Protein AF-A0A927X1R7-F1 (afdb_monomer_lite)

Sequence (681 aa):
MKKIYIFIAVFLLLFSYSCRNKINNNNNNKNDNNQESDLKITLNYSDELKDFITYDQNYEIKKDEEFVFPQIESKIYIVDNTVLEEDTVIYTRSIYDFTFYGWKTTDNILIENNSVKVEESTTFTPIYNLSSSSYVINFYTNGFLLNKSESQDLENFELPVIENQNYTFEGWYYNDSYLGKKVESIKYSQINDEIILYAKLVPTVEYVNFLVENVPIDVTIFDIDNIEHAYNSYQKLSYQNKQLIESYNKLKTAYQNIEKLKTAYAFYCKLEEVYNKDISPILKYDLENLMISLESLDQTIIDYIPNLDYVRLNTIIDEVNALYEQYYKEAQEFDKKIAKLPIFVEQFYEEEIINLYNEYQNLDKNIKDLLNSKEKIQLLYDNLQNLKNKSHIFYLNTYNTNNIYTSKQQLFEAFFTDFYYYIAAYHGLNHLKDNNLYNVDDFVKLAGDFTGAGANNLYGIGNIAGRYMLEKDVNGILENQTENGFFGFCYQNNLYKDLLPFFINFFAFWRIDEKYASSSNYGADIFAESWAPTVDIAKFFYYDENTSYVKTDRMIDCLTNVASVVYNFSELSLNTTTIKLRGYIFEGWYDNENYEGEKITLLSNTTPKKLYAKWTIDQNQVDLDNSNLVDIYIYNLTTAKAIVNNETVGYVKKMYDNLSEKGKKLVNNYDTLQQLLTKYN

Foldseek 3Di:
DDDDPDDPDPPPDPDDDPDDDDDDDDDDDDDDDDDDDDDDDDDDDDDDPPPQDPDQDWDWDAAQDKDFADDDDFWHFDADADDDDDDDRDRDRPGFTKGWDAKAKPVGDGDRDRIDHHRHTIIIGTDTDTDQDWAWEFEDEPRDGPDIDTGSDQQPDDDDADDDPFWHWPAKDQDPVNPDDGPPTGDPRDDDRHRYIYIDIQTALVNLLVLLVPCDPQHALVCLVSLVVSVVSLVSDDPVSNVVNPSVVVSVVSVVCNVLSVLLVVLLVLVVVLVPDDQALVCLVSLVVSVVSVVPDDPVSVSRNPPPPPVVSVVSNVSNVVRNVVLLVVLLVLLLLLLLDFLQDDCVCVVVLVVSLVVLVPDDPRSNVNHLCNVSSVSRVVNSVVQVPDLAHEQADAPQARQFAADLVRVLLRLQLSLVSLCCNQPNCPLVVVVVNPDSVSRSCLLQDCPPPDNDFSLSQLVRRLQQAWAQDQLDDLCPTDSSHPSNVCVVSRHCPQQSLLLLLLQLLVCVQVVVCQVDQQRSGCRNGRSSSSSVVSVLSNDAQVRDPRNDPSNNCCRPAPASHWPPDDPQFQPQPDIDHQQKHWPAKDQDPVRDDDHDGDDDSPHYTYIYTYIDGPLVRVLLSLLSSLLSSLVSCPGPNGPAAPVSLVVSVVSLVPHDPVSVVNNPCVVSSVVSNVVHD

Secondary structure (DSSP, 8-state):
-----S-SSSSSSSSS---------------------------------TTS------EEE-TT-EEEPP---S-EEE------SSS--------EEEEEEEEEETT--EE-SSEEE-SS-EEEEEEEEE---PEEEEEEETTEEEEEEEES-STT--PPPPP-SSEEEEEEESSTT--SS-BSS--TTS-SSSEEEEEEEEE-HHHHHHHHHTS-SS--GGGHHHHHHHHHHHHTS-HHHHTT-TTHHHHHHHHHTHHHHHHHHHHHHHHHHHHTS---TTHHHHHHHHHHHHHTS-HHHHTTSTT--HHHHHHHHHHHHHHHHHHHHHHHHHHHHHHTS-SS--GGGHHHHHHHHHHHHHS-HHHHHH-S-HHHHHHHHHHHHHHHTSSEEEE---SS-S--BSSHHHHHHHHHHHHHHHHHHHT-SHHHHHTT--SHHHHHHHHH---TTSTT--HHHHHHHGGGS----TT--GGG--TTSHHHHHHHTT-STTHHHHHHHHHHHHHHHTT-TTTSTTTT-GGG-SHHHHHHHHHHHH--TTT-S---HHHHHHHHS-TTB-BS-BTTB--TTS-BBTTEEEEEEESSTT--SSPB----TTS-EEEEEEEEE-HHHHHHHHHHHHHHHHHHHHSTT----HHHHHHHHHHHHTS-TTHHHH-TTHHHHHHHHHH--

Radius of gyration: 49.76 Å; chains: 1; bounding box: 86×95×131 Å

pLDDT: mean 79.68, std 21.23, range [21.02, 98.56]

Structure (mmCIF, N/CA/C/O backbone):
data_AF-A0A927X1R7-F1
#
_entry.id   AF-A0A927X1R7-F1
#
loop_
_atom_site.group_PDB
_atom_site.id
_atom_site.type_symbol
_atom_site.label_atom_id
_atom_site.label_alt_id
_atom_site.label_comp_id
_atom_site.label_asym_id
_atom_site.label_entity_id
_atom_site.label_seq_id
_atom_site.pdbx_PDB_ins_code
_atom_site.Cartn_x
_atom_site.Cartn_y
_atom_site.Cartn_z
_atom_site.occupancy
_atom_site.B_iso_or_equiv
_atom_site.auth_seq_id
_atom_site.auth_comp_id
_atom_site.auth_asym_id
_atom_site.auth_atom_id
_atom_site.pdbx_PDB_model_num
ATOM 1 N N . MET A 1 1 ? -29.169 21.377 25.675 1.00 37.16 1 MET A N 1
ATOM 2 C CA . MET A 1 1 ? -28.628 22.626 26.264 1.00 37.16 1 MET A CA 1
ATOM 3 C C . MET A 1 1 ? -29.365 23.012 27.551 1.00 37.16 1 MET A C 1
ATOM 5 O O . MET A 1 1 ? -30.257 23.848 27.505 1.00 37.16 1 MET A O 1
ATOM 9 N N . LYS A 1 2 ? -28.993 22.389 28.680 1.00 27.84 2 LYS A N 1
ATOM 10 C CA . LYS A 1 2 ? -29.067 22.885 30.077 1.00 27.84 2 LYS A CA 1
ATOM 11 C C . LYS A 1 2 ? -28.920 21.676 31.007 1.00 27.84 2 LYS A C 1
ATOM 13 O O . LYS A 1 2 ? -29.866 20.908 31.128 1.00 27.84 2 LYS A O 1
ATOM 18 N N . LYS A 1 3 ? -27.721 21.532 31.584 1.00 28.17 3 LYS A N 1
ATOM 19 C CA . LYS A 1 3 ? -27.276 20.673 32.707 1.00 28.17 3 LYS A CA 1
ATOM 20 C C . LYS A 1 3 ? -25.857 20.198 32.388 1.00 28.17 3 LYS A C 1
ATOM 22 O O . LYS A 1 3 ? -25.716 19.263 31.621 1.00 28.17 3 LYS A O 1
ATOM 27 N N . ILE A 1 4 ? -24.861 20.920 32.902 1.00 28.56 4 ILE A N 1
ATOM 28 C CA . ILE A 1 4 ? -23.469 20.534 33.222 1.00 28.56 4 ILE A CA 1
ATOM 29 C C . ILE A 1 4 ? -22.833 21.847 33.700 1.00 28.56 4 ILE A C 1
ATOM 31 O O . ILE A 1 4 ? -22.449 22.675 32.886 1.00 28.56 4 ILE A O 1
ATOM 35 N N . TYR A 1 5 ? -22.863 22.099 35.010 1.00 30.55 5 TYR A N 1
ATOM 36 C CA . TYR A 1 5 ? -22.068 23.138 35.686 1.00 30.55 5 TYR A CA 1
A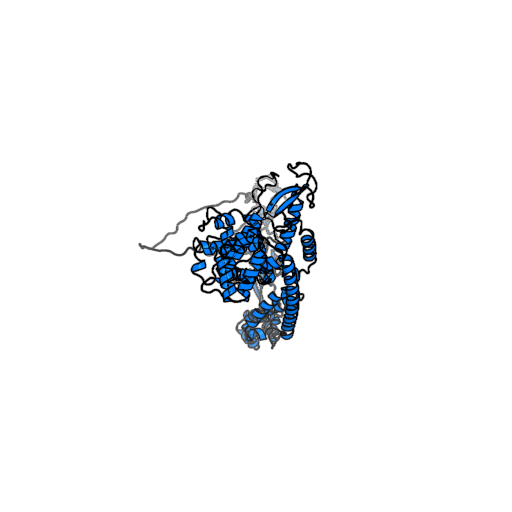TOM 37 C C . TYR A 1 5 ? -22.053 22.879 37.200 1.00 30.55 5 TYR A C 1
ATOM 39 O O . TYR A 1 5 ? -22.435 23.728 37.987 1.00 30.55 5 TYR A O 1
ATOM 47 N N . ILE A 1 6 ? -21.631 21.678 37.607 1.00 31.16 6 ILE A N 1
ATOM 48 C CA . ILE A 1 6 ? -21.026 21.420 38.926 1.00 31.16 6 ILE A CA 1
ATOM 49 C C . ILE A 1 6 ? -19.965 20.338 38.696 1.00 31.16 6 ILE A C 1
ATOM 51 O O . ILE A 1 6 ? -20.173 19.171 38.992 1.00 31.16 6 ILE A O 1
ATOM 55 N N . PHE A 1 7 ? -18.870 20.712 38.033 1.00 27.77 7 PHE A N 1
ATOM 56 C CA . PHE A 1 7 ? -17.643 19.905 37.967 1.00 27.77 7 PHE A CA 1
ATOM 57 C C . PHE A 1 7 ? -16.415 20.785 37.673 1.00 27.77 7 PHE A C 1
ATOM 59 O O . PHE A 1 7 ? -15.530 20.430 36.905 1.00 27.77 7 PHE A O 1
ATOM 66 N N . ILE A 1 8 ? -16.370 21.976 38.282 1.00 31.62 8 ILE A N 1
ATOM 67 C CA . ILE A 1 8 ? -15.186 22.847 38.309 1.00 31.62 8 ILE A CA 1
ATOM 68 C C . ILE A 1 8 ? -15.049 23.389 39.734 1.00 31.62 8 ILE A C 1
ATOM 70 O O . ILE A 1 8 ? -15.438 24.515 40.015 1.00 31.62 8 ILE A O 1
ATOM 74 N N . ALA A 1 9 ? -14.573 22.542 40.649 1.00 28.59 9 ALA A N 1
ATOM 75 C CA . ALA A 1 9 ? -14.015 22.960 41.946 1.00 28.59 9 ALA A CA 1
ATOM 76 C C . ALA A 1 9 ? -13.185 21.867 42.656 1.00 28.59 9 ALA A C 1
ATOM 78 O O . ALA A 1 9 ? -12.840 22.038 43.818 1.00 28.59 9 ALA A O 1
ATOM 79 N N . VAL A 1 10 ? -12.855 20.741 42.002 1.00 31.81 10 VAL A N 1
ATOM 80 C CA . VAL A 1 10 ? -12.125 19.628 42.659 1.00 31.81 10 VAL A CA 1
ATOM 81 C C . VAL A 1 10 ? -10.806 19.264 41.960 1.00 31.81 10 VAL A C 1
ATOM 83 O O . VAL A 1 10 ? -10.063 18.429 42.452 1.00 31.81 10 VAL A O 1
ATOM 86 N N . PHE A 1 11 ? -10.418 19.940 40.873 1.00 28.78 11 PHE A N 1
ATOM 87 C CA . PHE A 1 11 ? -9.223 19.541 40.106 1.00 28.78 11 PHE A CA 1
ATOM 88 C C . PHE A 1 11 ? -8.077 20.561 40.049 1.00 28.78 11 PHE A C 1
ATOM 90 O O . PHE A 1 11 ? -7.201 20.454 39.198 1.00 28.78 11 PHE A O 1
ATOM 97 N N . LEU A 1 12 ? -8.035 21.536 40.963 1.00 29.78 12 LEU A N 1
ATOM 98 C CA . LEU A 1 12 ? -6.956 22.537 40.997 1.00 29.78 12 LEU A CA 1
ATOM 99 C C . LEU A 1 12 ? -6.298 22.740 42.365 1.00 29.78 12 LEU A C 1
ATOM 101 O O . LEU A 1 12 ? -5.784 23.818 42.628 1.00 29.78 12 LEU A O 1
ATOM 105 N N . LEU A 1 13 ? -6.244 21.715 43.222 1.00 28.95 13 LEU A N 1
ATOM 106 C CA . LEU A 1 13 ? -5.421 21.771 44.443 1.00 28.95 13 LEU A CA 1
ATOM 107 C C . LEU A 1 13 ? -4.745 20.442 44.823 1.00 28.95 13 LEU A C 1
ATOM 109 O O . LEU A 1 13 ? -4.453 20.207 45.987 1.00 28.95 13 LEU A O 1
ATOM 113 N N . LEU A 1 14 ? -4.418 19.593 43.845 1.00 27.17 14 LEU A N 1
ATOM 114 C CA . LEU A 1 14 ? -3.452 18.503 44.026 1.00 27.17 14 LEU A CA 1
ATOM 115 C C . LEU A 1 14 ? -2.672 18.278 42.724 1.00 27.17 14 LEU A C 1
ATOM 117 O O . LEU A 1 14 ? -3.067 17.447 41.921 1.00 27.17 14 LEU A O 1
ATOM 121 N N . PHE A 1 15 ? -1.611 19.063 42.501 1.00 26.09 15 PHE A N 1
ATOM 122 C CA . PHE A 1 15 ? -0.273 18.619 42.047 1.00 26.09 15 PHE A CA 1
ATOM 123 C C . PHE A 1 15 ? 0.605 19.803 41.601 1.00 26.09 15 PHE A C 1
ATOM 125 O O . PHE A 1 15 ? 0.998 19.958 40.452 1.00 26.09 15 PHE A O 1
ATOM 132 N N . SER A 1 16 ? 0.980 20.627 42.568 1.00 25.41 16 SER A N 1
ATOM 133 C CA . SER A 1 16 ? 2.298 21.265 42.627 1.00 25.41 16 SER A CA 1
ATOM 134 C C . SER A 1 16 ? 2.440 21.665 44.090 1.00 25.41 16 SER A C 1
ATOM 136 O O . SER A 1 16 ? 1.725 22.536 44.559 1.00 25.41 16 SER A O 1
ATOM 138 N N . TYR A 1 17 ? 3.230 21.001 44.920 1.00 26.16 17 TYR A N 1
ATOM 139 C CA . TYR A 1 17 ? 4.669 21.107 44.816 1.00 26.16 17 TYR A CA 1
ATOM 140 C C . TYR A 1 17 ? 5.299 20.053 45.736 1.00 26.16 17 TYR A C 1
ATOM 142 O O . TYR A 1 17 ? 5.475 20.258 46.935 1.00 26.16 17 TYR A O 1
ATOM 150 N N . SER A 1 18 ? 5.645 18.904 45.160 1.00 25.27 18 SER A N 1
ATOM 151 C CA . SER A 1 18 ? 6.672 18.033 45.723 1.00 25.27 18 SER A CA 1
ATOM 152 C C . SER A 1 18 ? 8.037 18.629 45.369 1.00 25.27 18 SER A C 1
ATOM 154 O O . SER A 1 18 ? 8.645 18.281 44.362 1.00 25.27 18 SER A O 1
ATOM 156 N N . CYS A 1 19 ? 8.500 19.556 46.203 1.00 25.05 19 CYS A N 1
ATOM 157 C CA . CYS A 1 19 ? 9.921 19.786 46.458 1.00 25.05 19 CYS A CA 1
ATOM 158 C C . CYS A 1 19 ? 10.089 19.568 47.963 1.00 25.05 19 CYS A C 1
ATOM 160 O O . CYS A 1 19 ? 9.753 20.418 48.774 1.00 25.05 19 CYS A O 1
ATOM 162 N N . ARG A 1 20 ? 10.334 18.329 48.385 1.00 25.70 20 ARG A N 1
ATOM 163 C CA . ARG A 1 20 ? 11.681 17.772 48.553 1.00 25.70 20 ARG A CA 1
ATOM 164 C C . ARG A 1 20 ? 12.481 18.562 49.592 1.00 25.70 20 ARG A C 1
ATOM 166 O O . ARG A 1 20 ? 13.091 19.581 49.291 1.00 25.70 20 ARG A O 1
ATOM 173 N N . ASN A 1 21 ? 12.488 17.994 50.798 1.00 28.36 21 ASN A N 1
ATOM 174 C CA . ASN A 1 21 ? 13.528 18.088 51.818 1.00 28.36 21 ASN A CA 1
ATOM 175 C C . ASN A 1 21 ? 14.869 18.611 51.292 1.00 28.36 21 ASN A C 1
ATOM 177 O O . ASN A 1 21 ? 15.464 17.980 50.415 1.00 28.36 21 ASN A O 1
ATOM 181 N N . LYS A 1 22 ? 15.411 19.639 51.951 1.00 24.25 22 LYS A N 1
ATOM 182 C CA . LYS A 1 22 ? 16.838 19.698 52.279 1.00 24.25 22 LYS A CA 1
ATOM 183 C C . LYS A 1 22 ? 17.109 20.721 53.391 1.00 24.25 22 LYS A C 1
ATOM 185 O O . LYS A 1 22 ? 16.970 21.917 53.192 1.00 24.25 22 LYS A O 1
ATOM 190 N N . ILE A 1 23 ? 17.640 20.173 54.485 1.00 25.50 23 ILE A N 1
ATOM 191 C CA . ILE A 1 23 ? 18.712 20.747 55.309 1.00 25.50 23 ILE A CA 1
ATOM 192 C C . ILE A 1 23 ? 18.259 21.734 56.392 1.00 25.50 23 ILE A C 1
ATOM 194 O O . ILE A 1 23 ? 18.311 22.947 56.243 1.00 25.50 23 ILE A O 1
ATOM 198 N N . ASN A 1 24 ? 17.981 21.152 57.562 1.00 25.81 24 ASN A N 1
ATOM 199 C CA . ASN A 1 24 ? 18.573 21.653 58.796 1.00 25.81 24 ASN A CA 1
ATOM 200 C C . ASN A 1 24 ? 20.096 21.479 58.702 1.00 25.81 24 ASN A C 1
ATOM 202 O O . ASN A 1 24 ? 20.575 20.358 58.535 1.00 25.81 24 ASN A O 1
ATOM 206 N N . ASN A 1 25 ? 20.843 22.572 58.838 1.00 23.53 25 ASN A N 1
ATOM 207 C CA . ASN A 1 25 ? 22.198 22.525 59.367 1.00 23.53 25 ASN A CA 1
ATOM 208 C C . ASN A 1 25 ? 22.452 23.755 60.241 1.00 23.53 25 ASN A C 1
ATOM 210 O O . ASN A 1 25 ? 22.364 24.888 59.780 1.00 23.53 25 ASN A O 1
ATOM 214 N N . ASN A 1 26 ? 22.890 23.441 61.458 1.00 24.09 26 ASN A N 1
ATOM 215 C CA . ASN A 1 26 ? 23.751 24.218 62.341 1.00 24.09 26 ASN A CA 1
ATOM 216 C C . ASN A 1 26 ? 23.152 25.331 63.222 1.00 24.09 26 ASN A C 1
ATOM 218 O O . ASN A 1 26 ? 23.092 26.496 62.858 1.00 24.09 26 ASN A O 1
ATOM 222 N N . ASN A 1 27 ? 22.980 24.908 64.481 1.00 24.28 27 ASN A N 1
ATOM 223 C CA . ASN A 1 27 ? 23.742 25.365 65.651 1.00 24.28 27 ASN A CA 1
ATOM 224 C C . ASN A 1 27 ? 23.296 26.613 66.426 1.00 24.28 27 ASN A C 1
ATOM 226 O O . ASN A 1 27 ? 23.482 27.736 65.976 1.00 24.28 27 ASN A O 1
ATOM 230 N N . ASN A 1 28 ? 23.013 26.323 67.710 1.00 24.62 28 ASN A N 1
ATOM 231 C CA . ASN A 1 28 ? 23.324 27.102 68.921 1.00 24.62 28 ASN A CA 1
ATOM 232 C C . ASN A 1 28 ? 22.423 28.334 69.150 1.00 24.62 28 ASN A C 1
ATOM 234 O O . ASN A 1 28 ? 22.277 29.166 68.276 1.00 24.62 28 ASN A O 1
ATOM 238 N N . ASN A 1 29 ? 21.811 28.586 70.308 1.00 26.50 29 ASN A N 1
ATOM 239 C CA . ASN A 1 29 ? 22.016 28.118 71.677 1.00 26.50 29 ASN A CA 1
ATOM 240 C C . ASN A 1 29 ? 20.719 28.336 72.492 1.00 26.50 29 ASN A C 1
ATOM 242 O O . ASN A 1 29 ? 20.057 29.351 72.319 1.00 26.50 29 ASN A O 1
ATOM 246 N N . LYS A 1 30 ? 20.429 27.398 73.406 1.00 27.91 30 LYS A N 1
ATOM 247 C CA . LYS A 1 30 ? 19.922 27.583 74.786 1.00 27.91 30 LYS A CA 1
ATOM 248 C C . LYS A 1 30 ? 19.331 28.955 75.171 1.00 27.91 30 LYS A C 1
ATOM 250 O O . LYS A 1 30 ? 20.090 29.907 75.313 1.00 27.91 30 LYS A O 1
ATOM 255 N N . ASN A 1 31 ? 18.060 29.009 75.573 1.00 25.59 31 ASN A N 1
ATOM 256 C CA . ASN A 1 31 ? 17.605 28.774 76.957 1.00 25.59 31 ASN A CA 1
ATOM 257 C C . ASN A 1 31 ? 16.164 29.267 77.176 1.00 25.59 31 ASN A C 1
ATOM 259 O O . ASN A 1 31 ? 15.711 30.227 76.566 1.00 25.59 31 ASN A O 1
ATOM 263 N N . ASP A 1 32 ? 15.523 28.566 78.102 1.00 29.95 32 ASP A N 1
ATOM 264 C CA . ASP A 1 32 ? 14.183 28.691 78.663 1.00 29.95 32 ASP A CA 1
ATOM 265 C C . ASP A 1 32 ? 13.643 30.090 79.019 1.00 29.95 32 ASP A C 1
ATOM 267 O O . ASP A 1 32 ? 14.371 30.988 79.444 1.00 29.95 32 ASP A O 1
ATOM 271 N N . ASN A 1 33 ? 12.301 30.099 79.033 1.00 24.91 33 ASN A N 1
ATOM 272 C CA . ASN A 1 33 ? 11.336 30.928 79.768 1.00 24.91 33 ASN A CA 1
ATOM 273 C C . ASN A 1 33 ? 10.711 32.157 79.081 1.00 24.91 33 ASN A C 1
ATOM 275 O O . ASN A 1 33 ? 11.343 33.190 78.908 1.00 24.91 33 ASN A O 1
ATOM 279 N N . ASN A 1 34 ? 9.390 32.019 78.890 1.00 27.38 34 ASN A N 1
ATOM 280 C CA . ASN A 1 34 ? 8.315 33.013 79.006 1.00 27.38 34 ASN A CA 1
ATOM 281 C C . ASN A 1 34 ? 8.410 34.321 78.209 1.00 27.38 34 ASN A C 1
ATOM 283 O O . ASN A 1 34 ? 9.153 35.218 78.583 1.00 27.38 34 ASN A O 1
ATOM 287 N N . GLN A 1 35 ? 7.492 34.479 77.249 1.00 25.05 35 GLN A N 1
ATOM 288 C CA . GLN A 1 35 ? 6.486 35.558 77.160 1.00 25.05 35 GLN A CA 1
ATOM 289 C C . GLN A 1 35 ? 5.957 35.621 75.720 1.00 25.05 35 GLN A C 1
ATOM 291 O O . GLN A 1 35 ? 6.695 35.984 74.809 1.00 25.05 35 GLN A O 1
ATOM 296 N N . GLU A 1 36 ? 4.673 35.321 75.520 1.00 24.30 36 GLU A N 1
ATOM 297 C CA . GLU A 1 36 ? 3.927 35.841 74.373 1.00 24.30 36 GLU A CA 1
ATOM 298 C C . GLU A 1 36 ? 3.175 37.094 74.827 1.00 24.30 36 GLU A C 1
ATOM 300 O O . GLU A 1 36 ? 2.370 37.059 75.757 1.00 24.30 36 GLU A O 1
ATOM 305 N N . SER A 1 37 ? 3.490 38.210 74.176 1.00 23.61 37 SER A N 1
ATOM 306 C CA . SER A 1 37 ? 2.724 39.450 74.192 1.00 23.61 37 SER A CA 1
ATOM 307 C C . SER A 1 37 ? 2.546 39.913 72.746 1.00 23.61 37 SER A C 1
ATOM 309 O O . SER A 1 37 ? 3.532 40.225 72.078 1.00 23.61 37 SER A O 1
ATOM 311 N N . ASP A 1 38 ? 1.288 39.898 72.309 1.00 24.02 38 ASP A N 1
ATOM 312 C CA . ASP A 1 38 ? 0.578 40.777 71.373 1.00 24.02 38 ASP A CA 1
ATOM 313 C C . ASP A 1 38 ? 1.354 41.610 70.333 1.00 24.02 38 ASP A C 1
ATOM 315 O O . ASP A 1 38 ? 2.180 42.449 70.681 1.00 24.02 38 ASP A O 1
ATOM 319 N N . LEU A 1 39 ? 0.902 41.562 69.066 1.00 21.16 39 LEU A N 1
ATOM 320 C CA . LEU A 1 39 ? 0.085 42.645 68.470 1.00 21.16 39 LEU A CA 1
ATOM 321 C C . LEU A 1 39 ? -0.280 42.413 66.981 1.00 21.16 39 LEU A C 1
ATOM 323 O O . LEU A 1 39 ? 0.580 42.400 66.108 1.00 21.16 39 LEU A O 1
ATOM 327 N N . LYS A 1 40 ? -1.606 42.381 66.749 1.00 22.64 40 LYS A N 1
ATOM 328 C CA . LYS A 1 40 ? -2.435 42.985 65.671 1.00 22.64 40 LYS A CA 1
ATOM 329 C C . LYS A 1 40 ? -2.066 42.837 64.190 1.00 22.64 40 LYS A C 1
ATOM 331 O O . LYS A 1 40 ? -1.087 43.429 63.758 1.00 22.64 40 LYS A O 1
ATOM 336 N N . ILE A 1 41 ? -3.069 42.411 63.399 1.00 21.02 41 ILE A N 1
ATOM 337 C CA . ILE A 1 41 ? -3.633 43.207 62.281 1.00 21.02 41 ILE A CA 1
ATOM 338 C C . ILE A 1 41 ? -5.176 43.062 62.236 1.00 21.02 41 ILE A C 1
ATOM 340 O O . ILE A 1 41 ? -5.716 41.970 62.371 1.00 21.02 41 ILE A O 1
ATOM 344 N N . THR A 1 42 ? -5.848 44.204 62.063 1.00 23.27 42 THR A N 1
ATOM 345 C CA . THR A 1 42 ? -7.297 44.492 61.988 1.00 23.27 42 THR A CA 1
ATOM 346 C C . THR A 1 42 ? -7.873 44.314 60.577 1.00 23.27 42 THR A C 1
ATOM 348 O O . THR A 1 42 ? -7.190 44.706 59.636 1.00 23.27 42 THR A O 1
ATOM 351 N N . LEU A 1 43 ? -9.156 43.933 60.427 1.00 21.69 43 LEU A N 1
ATOM 352 C CA . LEU A 1 43 ? -10.015 44.373 59.306 1.00 21.69 43 LEU A CA 1
ATOM 353 C C . LEU A 1 43 ? -11.488 44.588 59.743 1.00 21.69 43 LEU A C 1
ATOM 355 O O . LEU A 1 43 ? -12.054 43.780 60.471 1.00 21.69 43 LEU A O 1
ATOM 359 N N . ASN A 1 44 ? -12.044 45.724 59.295 1.00 23.56 44 ASN A N 1
ATOM 360 C CA . ASN A 1 44 ? -13.374 46.319 59.532 1.00 23.56 44 ASN A CA 1
ATOM 361 C C . ASN A 1 44 ? -14.490 45.714 58.663 1.00 23.56 44 ASN A C 1
ATOM 363 O O . ASN A 1 44 ? -14.163 45.276 57.573 1.00 23.56 44 ASN A O 1
ATOM 367 N N . TYR A 1 45 ? -15.761 45.847 59.089 1.00 25.02 45 TYR A N 1
ATOM 368 C CA . TYR A 1 45 ? -16.980 46.341 58.377 1.00 25.02 45 TYR A CA 1
ATOM 369 C C . TYR A 1 45 ? -18.171 46.253 59.375 1.00 25.02 45 TYR A C 1
ATOM 371 O O . TYR A 1 45 ? -18.162 45.350 60.203 1.00 25.02 45 TYR A O 1
ATOM 379 N N . SER A 1 46 ? -19.230 47.075 59.414 1.00 25.39 46 SER A N 1
ATOM 380 C CA . SER A 1 46 ? -19.619 48.367 58.821 1.00 25.39 46 SER A CA 1
ATOM 381 C C . SER A 1 46 ? -20.846 48.911 59.590 1.00 25.39 46 SER A C 1
ATOM 383 O O . SER A 1 46 ? -21.623 48.152 60.163 1.00 25.39 46 SER A O 1
ATOM 385 N N . ASP A 1 47 ? -21.005 50.233 59.572 1.00 28.97 47 ASP A N 1
ATOM 386 C CA . ASP A 1 47 ? -21.935 51.115 60.299 1.00 28.97 47 ASP A CA 1
ATOM 387 C C . ASP A 1 47 ? -23.472 50.966 60.067 1.00 28.97 47 ASP A C 1
ATOM 389 O O . ASP A 1 47 ? -24.179 51.970 60.092 1.00 28.97 47 ASP A O 1
ATOM 393 N N . GLU A 1 48 ? -24.049 49.769 59.913 1.00 30.66 48 GLU A N 1
ATOM 394 C CA . GLU A 1 48 ? -25.503 49.603 59.623 1.00 30.66 48 GLU A CA 1
ATOM 395 C C . GLU A 1 48 ? -26.357 48.972 60.745 1.00 30.66 48 GLU A C 1
ATOM 397 O O . GLU A 1 48 ? -27.437 48.444 60.505 1.00 30.66 48 GLU A O 1
ATOM 402 N N . LEU A 1 49 ? -25.935 49.094 62.006 1.00 30.19 49 LEU A N 1
ATOM 403 C CA . LEU A 1 49 ? -26.797 48.838 63.180 1.00 30.19 49 LEU A CA 1
ATOM 404 C C . LEU A 1 49 ? -26.890 50.064 64.104 1.00 30.19 49 LEU A C 1
ATOM 406 O O . LEU A 1 49 ? -27.019 49.946 65.319 1.00 30.19 49 LEU A O 1
ATOM 410 N N . LYS A 1 50 ? -26.820 51.263 63.513 1.00 28.72 50 LYS A N 1
ATOM 411 C CA . LYS A 1 50 ? -26.996 52.544 64.216 1.00 28.72 50 LYS A CA 1
ATOM 412 C C . LYS A 1 50 ? -28.453 52.910 64.528 1.00 28.72 50 LYS A C 1
ATOM 414 O O . LYS A 1 50 ? -28.652 53.878 65.250 1.00 28.72 50 LYS A O 1
ATOM 419 N N . ASP A 1 51 ? -29.427 52.102 64.106 1.00 30.86 51 ASP A N 1
ATOM 420 C CA . ASP A 1 51 ? -30.858 52.378 64.311 1.00 30.86 51 ASP A CA 1
ATOM 421 C C . ASP A 1 51 ? -31.590 51.312 65.148 1.00 30.86 51 ASP A C 1
ATOM 423 O O . ASP A 1 51 ? -32.746 51.000 64.892 1.00 30.86 51 ASP A O 1
ATOM 427 N N . PHE A 1 52 ? -30.963 50.780 66.202 1.00 30.77 52 PHE A N 1
ATOM 428 C CA . PHE A 1 52 ? -31.730 50.211 67.320 1.00 30.77 52 PHE A CA 1
ATOM 429 C C . PHE A 1 52 ? -31.334 50.897 68.627 1.00 30.77 52 PHE A C 1
ATOM 431 O O . PHE A 1 52 ? -30.411 50.519 69.341 1.00 30.77 52 PHE A O 1
ATOM 438 N N . ILE A 1 53 ? -32.063 51.988 68.845 1.00 31.02 53 ILE A N 1
ATOM 439 C CA . ILE A 1 53 ? -32.254 52.812 70.038 1.00 31.02 53 ILE A CA 1
ATOM 440 C C . ILE A 1 53 ? -32.045 52.002 71.334 1.00 31.02 53 ILE A C 1
ATOM 442 O O . ILE A 1 53 ? -32.967 51.382 71.854 1.00 31.02 53 ILE A O 1
ATOM 446 N N . THR A 1 54 ? -30.850 52.066 71.925 1.00 38.84 54 THR A N 1
ATOM 447 C CA . THR A 1 54 ? -30.706 51.927 73.380 1.00 38.84 54 THR A CA 1
ATOM 448 C C . THR A 1 54 ? -31.036 53.276 73.998 1.00 38.84 54 THR A C 1
ATOM 450 O O . THR A 1 54 ? -30.168 54.142 74.105 1.00 38.84 54 THR A O 1
ATOM 453 N N . TYR A 1 55 ? -32.293 53.472 74.383 1.00 39.94 55 TYR A N 1
ATOM 454 C CA . TYR A 1 55 ? -32.680 54.615 75.197 1.00 39.94 55 TYR A CA 1
ATOM 455 C C . TYR A 1 55 ? -33.661 54.170 76.273 1.00 39.94 55 TYR A C 1
ATOM 457 O O . TYR A 1 55 ? -34.871 54.146 76.078 1.00 39.94 55 TYR A O 1
ATOM 465 N N . ASP A 1 56 ? -33.109 53.896 77.449 1.00 47.50 56 ASP A N 1
ATOM 466 C CA . ASP A 1 56 ? -33.822 53.949 78.723 1.00 47.50 56 ASP A CA 1
ATOM 467 C C . ASP A 1 56 ? -34.030 55.439 79.086 1.00 47.50 56 ASP A C 1
ATOM 469 O O . ASP A 1 56 ? -33.475 55.972 80.049 1.00 47.50 56 ASP A O 1
ATOM 473 N N . GLN A 1 57 ? -34.721 56.189 78.214 1.00 50.84 57 GLN A N 1
ATOM 474 C CA . GLN A 1 57 ? -35.062 57.583 78.494 1.00 50.84 57 GLN A CA 1
ATOM 475 C C . GLN A 1 57 ? -36.270 57.608 79.416 1.00 50.84 57 GLN A C 1
ATOM 477 O O . GLN A 1 57 ? -37.422 57.595 78.995 1.00 50.84 57 GLN A O 1
ATOM 482 N N . ASN A 1 58 ? -35.967 57.653 80.704 1.00 56.09 58 ASN A N 1
ATOM 483 C CA . ASN A 1 58 ? -36.901 58.063 81.731 1.00 56.09 58 ASN A CA 1
ATOM 484 C C . ASN A 1 58 ? -37.381 59.495 81.446 1.00 56.09 58 ASN A C 1
ATOM 486 O O . ASN A 1 58 ? -36.571 60.424 81.389 1.00 56.09 58 ASN A O 1
ATOM 490 N N . TYR A 1 59 ? -38.691 59.675 81.271 1.00 57.12 59 TYR A N 1
ATOM 491 C CA . TYR A 1 59 ? -39.293 60.997 81.074 1.00 57.12 59 TYR A CA 1
ATOM 492 C C . TYR A 1 59 ? -39.714 61.569 82.422 1.00 57.12 59 TYR A C 1
ATOM 494 O O . TYR A 1 59 ? -40.645 61.056 83.038 1.00 57.12 59 TYR A O 1
ATOM 502 N N . GLU A 1 60 ? -39.027 62.618 82.873 1.00 60.72 60 GLU A N 1
ATOM 503 C CA . GLU A 1 60 ? -39.328 63.324 84.120 1.00 60.72 60 GLU A CA 1
ATOM 504 C C . GLU A 1 60 ? -40.167 64.573 83.814 1.00 60.72 60 GLU A C 1
ATOM 506 O O . GLU A 1 60 ? -39.722 65.485 83.114 1.00 60.72 60 GLU A O 1
ATOM 511 N N . ILE A 1 61 ? -41.408 64.600 84.304 1.00 61.09 61 ILE A N 1
ATOM 512 C CA . ILE A 1 61 ? -42.413 65.604 83.914 1.00 61.09 61 ILE A CA 1
ATOM 513 C C . ILE A 1 61 ? -42.773 66.457 85.115 1.00 61.09 61 ILE A C 1
ATOM 515 O O . ILE A 1 61 ? -42.968 65.918 86.199 1.00 61.09 61 ILE A O 1
ATOM 519 N N . LYS A 1 62 ? -42.854 67.782 84.948 1.00 61.12 62 LYS A N 1
ATOM 520 C CA . LYS A 1 62 ? -43.156 68.707 86.048 1.00 61.12 62 LYS A CA 1
ATOM 521 C C . LYS A 1 62 ? -44.664 68.823 86.284 1.00 61.12 62 LYS A C 1
ATOM 523 O O . LYS A 1 62 ? -45.466 68.730 85.363 1.00 61.12 62 LYS A O 1
ATOM 528 N N . LYS A 1 63 ? -45.026 69.039 87.550 1.00 59.19 63 LYS A N 1
ATOM 529 C CA . LYS A 1 63 ? -46.402 69.222 88.037 1.00 59.19 63 LYS A CA 1
ATOM 530 C C . LYS A 1 63 ? -47.228 70.213 87.192 1.00 59.19 63 LYS A C 1
ATOM 532 O O . LYS A 1 63 ? -46.742 71.293 86.871 1.00 59.19 63 LYS A O 1
ATOM 537 N N . ASP A 1 64 ? -48.488 69.844 86.934 1.00 58.38 64 ASP A N 1
ATOM 538 C CA . ASP A 1 64 ? -49.531 70.594 86.207 1.00 58.38 64 ASP A CA 1
ATOM 539 C C . ASP A 1 64 ? -49.349 70.719 84.675 1.00 58.38 64 ASP A C 1
ATOM 541 O O . ASP A 1 64 ? -50.101 71.449 84.021 1.00 58.38 64 ASP A O 1
ATOM 545 N N . GLU A 1 65 ? -48.433 69.946 84.077 1.00 60.09 65 GLU A N 1
ATOM 546 C CA . GLU A 1 65 ? -48.292 69.795 82.620 1.00 60.09 65 GLU A CA 1
ATOM 547 C C . GLU A 1 65 ? -49.003 68.526 82.098 1.00 60.09 65 GLU A C 1
ATOM 549 O O . GLU A 1 65 ? -49.064 67.486 82.760 1.00 60.09 65 GLU A O 1
ATOM 554 N N . GLU A 1 66 ? -49.578 68.612 80.895 1.00 63.41 66 GLU A N 1
ATOM 555 C CA . GLU A 1 66 ? -50.132 67.461 80.172 1.00 63.41 66 GLU A CA 1
ATOM 556 C C . GLU A 1 66 ? -49.068 66.916 79.214 1.00 63.41 66 GLU A C 1
ATOM 558 O O . GLU A 1 66 ? -48.531 67.668 78.399 1.00 63.41 66 GLU A O 1
ATOM 563 N N . PHE A 1 67 ? -48.762 65.619 79.308 1.00 61.81 67 PHE A N 1
ATOM 564 C CA . PHE A 1 67 ? -47.750 64.979 78.469 1.00 61.81 67 PHE A CA 1
ATOM 565 C C . PHE A 1 67 ? -48.347 63.886 77.595 1.00 61.81 67 PHE A C 1
ATOM 567 O O . PHE A 1 67 ? -49.109 63.032 78.055 1.00 61.81 67 PHE A O 1
ATOM 574 N N . VAL A 1 68 ? -47.961 63.911 76.323 1.00 60.09 68 VAL A N 1
ATOM 575 C CA . VAL A 1 68 ? -48.299 62.890 75.335 1.00 60.09 68 VAL A CA 1
ATOM 576 C C . VAL A 1 68 ? -47.080 61.996 75.169 1.00 60.09 68 VAL A C 1
ATOM 578 O O . VAL A 1 68 ? -46.005 62.480 74.812 1.00 60.09 68 VAL A O 1
ATOM 581 N N . PHE A 1 69 ? -47.241 60.701 75.437 1.00 59.31 69 PHE A N 1
ATOM 582 C CA . PHE A 1 69 ? -46.147 59.747 75.306 1.00 59.31 69 PHE A CA 1
ATOM 583 C C . PHE A 1 69 ? -45.755 59.589 73.828 1.00 59.31 69 PHE A C 1
ATOM 585 O O . PHE A 1 69 ? -46.636 59.534 72.962 1.00 59.31 69 PHE A O 1
ATOM 592 N N . PRO A 1 70 ? -44.452 59.504 73.505 1.00 55.75 70 PRO A N 1
ATOM 593 C CA . PRO A 1 70 ? -44.023 59.200 72.146 1.00 55.75 70 PRO A CA 1
ATOM 594 C C . PRO A 1 70 ? -44.514 57.803 71.739 1.00 55.75 70 PRO A C 1
ATOM 596 O O . PRO A 1 70 ? -44.535 56.883 72.558 1.00 55.75 70 PRO A O 1
ATOM 599 N N . GLN A 1 71 ? -44.901 57.625 70.472 1.00 54.44 71 GLN A N 1
ATOM 600 C CA . GLN A 1 71 ? -45.161 56.285 69.944 1.00 54.44 71 GLN A CA 1
ATOM 601 C C . GLN A 1 71 ? -43.835 55.525 69.861 1.00 54.44 71 GLN A C 1
ATOM 603 O O . GLN A 1 71 ? -42.953 55.909 69.097 1.00 54.44 71 GLN A O 1
ATOM 608 N N . ILE A 1 72 ? -43.695 54.471 70.664 1.00 57.31 72 ILE A N 1
ATOM 609 C CA . ILE A 1 72 ? -42.552 53.560 70.604 1.00 57.31 72 ILE A CA 1
ATOM 610 C C . ILE A 1 72 ? -42.863 52.482 69.563 1.00 57.31 72 ILE A C 1
ATOM 612 O O . ILE A 1 72 ? -43.913 51.840 69.628 1.00 57.31 72 ILE A O 1
ATOM 616 N N . GLU A 1 73 ? -41.962 52.285 68.597 1.00 52.28 73 GLU A N 1
ATOM 617 C CA . GLU A 1 73 ? -42.065 51.175 67.647 1.00 52.28 73 GLU A CA 1
ATOM 618 C C . GLU A 1 73 ? -42.070 49.834 68.393 1.00 52.28 73 GLU A C 1
ATOM 620 O O . GLU A 1 73 ? -41.304 49.598 69.324 1.00 52.28 73 GLU A O 1
ATOM 625 N N . SER A 1 74 ? -42.970 48.938 67.995 1.00 51.78 74 SER A N 1
ATOM 626 C CA . SER A 1 74 ? -43.391 47.781 68.785 1.00 51.78 74 SER A CA 1
ATOM 627 C C . SER A 1 74 ? -42.362 46.651 68.898 1.00 51.78 74 SER A C 1
ATOM 629 O O . SER A 1 74 ? -42.775 45.538 69.206 1.00 51.78 74 SER A O 1
ATOM 631 N N . LYS A 1 75 ? -41.073 46.866 68.604 1.00 48.47 75 LYS A N 1
ATOM 632 C CA . LYS A 1 75 ? -40.046 45.817 68.654 1.00 48.47 75 LYS A CA 1
ATOM 633 C C . LYS A 1 75 ? -38.695 46.321 69.161 1.00 48.47 75 LYS A C 1
ATOM 635 O O . LYS A 1 75 ? -38.123 47.233 68.576 1.00 48.47 75 LYS A O 1
ATOM 640 N N . ILE A 1 76 ? -38.165 45.669 70.197 1.00 44.69 76 ILE A N 1
ATOM 641 C CA . ILE A 1 76 ? -36.774 45.828 70.652 1.00 44.69 76 ILE A CA 1
ATOM 642 C C . ILE A 1 76 ? -36.051 44.486 70.555 1.00 44.69 76 ILE A C 1
ATOM 644 O O . ILE A 1 76 ? -36.624 43.448 70.881 1.00 44.69 76 ILE A O 1
ATOM 648 N N . TYR A 1 77 ? -34.787 44.537 70.134 1.00 47.09 77 TYR A N 1
ATOM 649 C CA . TYR A 1 77 ? -33.876 43.401 70.046 1.00 47.09 77 TYR A CA 1
ATOM 650 C C . TYR A 1 77 ? -32.744 43.561 71.070 1.00 47.09 77 TYR A C 1
ATOM 652 O O . TYR A 1 77 ? -32.043 44.571 71.050 1.00 47.09 77 TYR A O 1
ATOM 660 N N . ILE A 1 78 ? -32.548 42.575 71.950 1.00 43.19 78 ILE A N 1
ATOM 661 C CA . ILE A 1 78 ? -31.448 42.563 72.935 1.00 43.19 78 ILE A CA 1
ATOM 662 C C . ILE A 1 78 ? -30.462 41.464 72.556 1.00 43.19 78 ILE A C 1
ATOM 664 O O . ILE A 1 78 ? -30.886 40.327 72.396 1.00 43.19 78 ILE A O 1
ATOM 668 N N . VAL A 1 79 ? -29.172 41.800 72.441 1.00 43.59 79 VAL A N 1
ATOM 669 C CA . VAL A 1 79 ? -28.078 40.857 72.152 1.00 43.59 79 VAL A CA 1
ATOM 670 C C . VAL A 1 79 ? -27.294 40.590 73.437 1.00 43.59 79 VAL A C 1
ATOM 672 O O . VAL A 1 79 ? -26.717 41.523 73.993 1.00 43.59 79 VAL A O 1
ATOM 675 N N . ASP A 1 80 ? -27.243 39.333 73.881 1.00 42.09 80 ASP A N 1
ATOM 676 C CA . ASP A 1 80 ? -26.433 38.902 75.030 1.00 42.09 80 ASP A CA 1
ATOM 677 C C . ASP A 1 80 ? -25.179 38.141 74.583 1.00 42.09 80 ASP A C 1
ATOM 679 O O . ASP A 1 80 ? -25.243 37.273 73.714 1.00 42.09 80 ASP A O 1
ATOM 683 N N . ASN A 1 81 ? -24.040 38.442 75.213 1.00 41.88 81 ASN A N 1
ATOM 684 C CA . ASN A 1 81 ? -22.756 37.786 74.957 1.00 41.88 81 ASN A CA 1
ATOM 685 C C . ASN A 1 81 ? -22.441 36.788 76.079 1.00 41.88 81 ASN A C 1
ATOM 687 O O . ASN A 1 81 ? -22.416 37.168 77.250 1.00 41.88 81 ASN A O 1
ATOM 691 N N . THR A 1 82 ? -22.116 35.534 75.755 1.00 38.81 82 THR A N 1
ATOM 692 C CA . THR A 1 82 ? -21.666 34.550 76.760 1.00 38.81 82 THR A CA 1
ATOM 693 C C . THR A 1 82 ? -20.435 33.779 76.280 1.00 38.81 82 THR A C 1
ATOM 695 O O . THR A 1 82 ? -20.383 33.335 75.136 1.00 38.81 82 THR A O 1
ATOM 698 N N . VAL A 1 83 ? -19.441 33.620 77.162 1.00 33.06 83 VAL A N 1
ATOM 699 C CA . VAL A 1 83 ? -18.195 32.860 76.938 1.00 33.06 83 VAL A CA 1
ATOM 700 C C . VAL A 1 83 ? -18.312 31.499 77.630 1.00 33.06 83 VAL A C 1
ATOM 702 O O . VAL A 1 83 ? -18.716 31.444 78.790 1.00 33.06 83 VAL A O 1
ATOM 705 N N . LEU A 1 84 ? -17.936 30.415 76.947 1.00 34.75 84 LEU A N 1
ATOM 706 C CA . LEU A 1 84 ? -17.733 29.089 77.543 1.00 34.75 84 LEU A CA 1
ATOM 707 C C . LEU A 1 84 ? -16.305 28.610 77.231 1.00 34.75 84 LEU A C 1
ATOM 709 O O . LEU A 1 84 ? -15.758 28.948 76.186 1.00 34.75 84 LEU A O 1
ATOM 713 N N . GLU A 1 85 ? -15.701 27.904 78.186 1.00 37.66 85 GLU A N 1
ATOM 714 C CA . GLU A 1 85 ? -14.259 27.645 78.302 1.00 37.66 85 GLU A CA 1
ATOM 715 C C . GLU A 1 85 ? -13.580 26.940 77.105 1.00 37.66 85 GLU A C 1
ATOM 717 O O . GLU A 1 85 ? -14.175 26.103 76.430 1.00 37.66 85 GLU A O 1
ATOM 722 N N . GLU A 1 86 ? -12.298 27.310 76.945 1.00 43.06 86 GLU A N 1
ATOM 723 C CA . GLU A 1 86 ? -11.220 26.870 76.036 1.00 43.06 86 GLU A CA 1
ATOM 724 C C . GLU A 1 86 ? -11.494 26.899 74.510 1.00 43.06 86 GLU A C 1
ATOM 726 O O . GLU A 1 86 ? -12.054 25.994 73.895 1.00 43.06 86 GLU A O 1
ATOM 731 N N . ASP A 1 87 ? -10.997 27.991 73.909 1.00 42.47 87 ASP A N 1
ATOM 732 C CA . ASP A 1 87 ? -10.673 28.240 72.495 1.00 42.47 87 ASP A CA 1
ATOM 733 C C . ASP A 1 87 ? -11.786 28.249 71.438 1.00 42.47 87 ASP A C 1
ATOM 735 O O . ASP A 1 87 ? -11.514 28.149 70.241 1.00 42.47 87 ASP A O 1
ATOM 739 N N . THR A 1 88 ? -13.037 28.521 71.822 1.00 34.34 88 THR A N 1
ATOM 740 C CA . THR A 1 88 ? -14.069 28.902 70.837 1.00 34.34 88 THR A CA 1
ATOM 741 C C . THR A 1 88 ? -14.901 30.102 71.301 1.00 34.34 88 THR A C 1
ATOM 743 O O . THR A 1 88 ? -15.739 29.984 72.191 1.00 34.34 88 THR A O 1
ATOM 746 N N . VAL A 1 89 ? -14.725 31.268 70.665 1.00 35.16 89 VAL A N 1
ATOM 747 C CA . VAL A 1 89 ? -15.699 32.372 70.755 1.00 35.16 89 VAL A CA 1
ATOM 748 C C . VAL A 1 89 ? -16.829 32.063 69.779 1.00 35.16 89 VAL A C 1
ATOM 750 O O . VAL A 1 89 ? -16.638 32.141 68.567 1.00 35.16 89 VAL A O 1
ATOM 753 N N . ILE A 1 90 ? -18.010 31.716 70.286 1.00 35.50 90 ILE A N 1
ATOM 754 C CA . ILE A 1 90 ? -19.226 31.700 69.468 1.00 35.50 90 ILE A CA 1
ATOM 755 C C . ILE A 1 90 ? -19.925 33.042 69.672 1.00 35.50 90 ILE A C 1
ATOM 757 O O . ILE A 1 90 ? -20.379 33.352 70.771 1.00 35.50 90 ILE A O 1
ATOM 761 N N . TYR A 1 91 ? -20.034 33.838 68.608 1.00 36.41 91 TYR A N 1
ATOM 762 C CA . TYR A 1 91 ? -20.963 34.964 68.572 1.00 36.41 91 TYR A CA 1
ATOM 763 C C . TYR A 1 91 ? -22.380 34.393 68.520 1.00 36.41 91 TYR A C 1
ATOM 765 O O . TYR A 1 91 ? -22.863 34.018 67.453 1.00 36.41 91 TYR A O 1
ATOM 773 N N . THR A 1 92 ? -23.045 34.270 69.666 1.00 34.03 92 THR A N 1
ATOM 774 C CA . THR A 1 92 ? -24.464 33.913 69.677 1.00 34.03 92 THR A CA 1
ATOM 775 C C . THR A 1 92 ? -25.271 35.194 69.515 1.00 34.03 92 THR A C 1
ATOM 777 O O . THR A 1 92 ? -25.313 36.055 70.388 1.00 34.03 92 THR A O 1
ATOM 780 N N . ARG A 1 93 ? -25.890 35.366 68.344 1.00 35.62 93 ARG A N 1
ATOM 781 C CA . ARG A 1 93 ? -26.877 36.424 68.130 1.00 35.62 93 ARG A CA 1
ATOM 782 C C . ARG A 1 93 ? -28.183 35.959 68.772 1.00 35.62 93 ARG A C 1
ATOM 784 O O . ARG A 1 93 ? -29.051 35.428 68.092 1.00 35.62 93 ARG A O 1
ATOM 791 N N . SER A 1 94 ? -28.308 36.112 70.085 1.00 40.72 94 SER A N 1
ATOM 792 C CA . SER A 1 94 ? -29.597 35.928 70.754 1.00 40.72 94 SER A CA 1
ATOM 793 C C . SER A 1 94 ? -30.474 37.106 70.343 1.00 40.72 94 SER A C 1
ATOM 795 O O . SER A 1 94 ? -30.231 38.217 70.789 1.00 40.72 94 SER A O 1
ATOM 797 N N . ILE A 1 95 ? -31.399 36.914 69.402 1.00 41.91 95 ILE A N 1
ATOM 798 C CA . ILE A 1 95 ? -32.400 37.927 69.056 1.00 41.91 95 ILE A CA 1
ATOM 799 C C . ILE A 1 95 ? -33.663 37.565 69.822 1.00 41.91 95 ILE A C 1
ATOM 801 O O . ILE A 1 95 ? -34.352 36.608 69.480 1.00 41.91 95 ILE A O 1
ATOM 805 N N . TYR A 1 96 ? -33.959 38.326 70.865 1.00 46.72 96 TYR A N 1
ATOM 806 C CA . TYR A 1 96 ? -35.244 38.248 71.543 1.00 46.72 96 TYR A CA 1
ATOM 807 C C . TYR A 1 96 ? -36.179 39.296 70.934 1.00 46.72 96 TYR A C 1
ATOM 809 O O . TYR A 1 96 ? -35.901 40.490 71.036 1.00 46.72 96 TYR A O 1
ATOM 817 N N . ASP A 1 97 ? -37.268 38.872 70.289 1.00 49.06 97 ASP A N 1
ATOM 818 C CA . ASP A 1 97 ? -38.300 39.791 69.798 1.00 49.06 97 ASP A CA 1
ATOM 819 C C . ASP A 1 97 ? -39.130 40.289 70.990 1.00 49.06 97 ASP A C 1
ATOM 821 O O . ASP A 1 97 ? -39.997 39.566 71.472 1.00 49.06 97 ASP A O 1
ATOM 825 N N . PHE A 1 98 ? -38.933 41.518 71.466 1.00 51.03 98 PHE A N 1
ATOM 826 C CA . PHE A 1 98 ? -39.767 42.091 72.531 1.00 51.03 98 PHE A CA 1
ATOM 827 C C . PHE A 1 98 ? -40.811 43.073 71.986 1.00 51.03 98 PH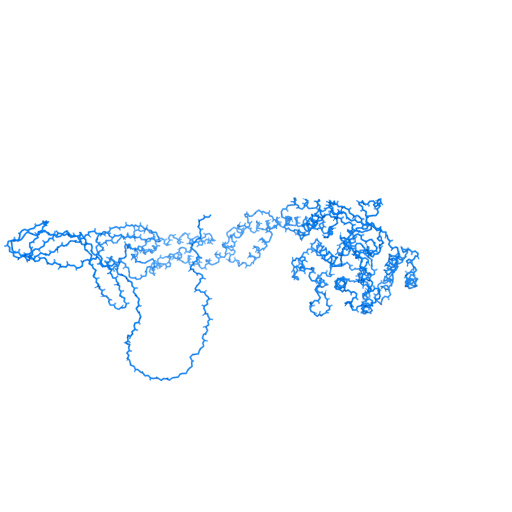E A C 1
ATOM 829 O O . PHE A 1 98 ? -40.445 44.007 71.286 1.00 51.03 98 PHE A O 1
ATOM 836 N N . THR A 1 99 ? -42.091 42.916 72.332 1.00 52.75 99 THR A N 1
ATOM 837 C CA . THR A 1 99 ? -43.196 43.821 71.974 1.00 52.75 99 THR A CA 1
ATOM 838 C C . THR A 1 99 ? -43.518 44.824 73.078 1.00 52.75 99 THR A C 1
ATOM 840 O O . THR A 1 99 ? -43.595 44.459 74.248 1.00 52.75 99 THR A O 1
ATOM 843 N N . PHE A 1 100 ? -43.710 46.099 72.717 1.00 54.47 100 PHE A N 1
ATOM 844 C CA . PHE A 1 100 ? -44.042 47.170 73.669 1.00 54.47 100 PHE A CA 1
ATOM 845 C C . PHE A 1 100 ? -45.386 46.906 74.361 1.00 54.47 100 PHE A C 1
ATOM 847 O O . PHE A 1 100 ? -46.389 46.649 73.697 1.00 54.47 100 PHE A O 1
ATOM 854 N N . TYR A 1 101 ? -45.389 46.967 75.694 1.00 60.91 101 TYR A N 1
ATOM 855 C CA . TYR A 1 101 ? -46.519 46.585 76.544 1.00 60.91 101 TYR A CA 1
ATOM 856 C C . TYR A 1 101 ? -47.161 47.778 77.278 1.00 60.91 101 TYR A C 1
ATOM 858 O O . TYR A 1 101 ? -48.353 47.740 77.559 1.00 60.91 101 TYR A O 1
ATOM 866 N N . GLY A 1 102 ? -46.413 48.851 77.566 1.00 60.84 102 GLY A N 1
ATOM 867 C CA . GLY A 1 102 ? -46.938 50.059 78.223 1.00 60.84 102 GLY A CA 1
ATOM 868 C C . GLY A 1 102 ? -45.876 50.834 79.008 1.00 60.84 102 GLY A C 1
ATOM 869 O O . GLY A 1 102 ? -44.696 50.494 78.962 1.00 60.84 102 GLY A O 1
ATOM 870 N N . TRP A 1 103 ? -46.282 51.870 79.749 1.00 64.50 103 TRP A N 1
ATOM 871 C CA . TRP A 1 103 ? -45.384 52.700 80.568 1.00 64.50 103 TRP A CA 1
ATOM 872 C C . TRP A 1 103 ? -45.610 52.477 82.063 1.00 64.50 103 TRP A C 1
ATOM 874 O O . TRP A 1 103 ? -46.740 52.280 82.501 1.00 64.50 103 TRP A O 1
ATOM 884 N N . LYS A 1 104 ? -44.551 52.556 82.867 1.00 69.44 104 LYS A N 1
ATOM 885 C CA . LYS A 1 104 ? -44.585 52.402 84.325 1.00 69.44 104 LYS A CA 1
ATOM 886 C C . LYS A 1 104 ? -44.176 53.687 85.029 1.00 69.44 104 LYS A C 1
ATOM 888 O O . LYS A 1 104 ? -43.193 54.297 84.623 1.00 69.44 104 LYS A O 1
ATOM 893 N N . THR A 1 105 ? -44.871 54.063 86.099 1.00 64.75 105 THR A N 1
ATOM 894 C CA . THR A 1 105 ? -44.437 55.154 86.991 1.00 64.75 105 THR A CA 1
ATOM 895 C C . THR A 1 105 ? -43.364 54.693 87.983 1.00 64.75 105 THR A C 1
ATOM 897 O O . THR A 1 105 ? -43.194 53.491 88.212 1.00 64.75 105 THR A O 1
ATOM 900 N N . THR A 1 106 ? -42.702 55.641 88.657 1.00 63.38 106 THR A N 1
ATOM 901 C CA . THR A 1 106 ? -41.812 55.389 89.811 1.00 63.38 106 THR A CA 1
ATOM 902 C C . THR A 1 106 ? -42.469 54.579 90.938 1.00 63.38 106 THR A C 1
ATOM 904 O O . THR A 1 106 ? -41.779 53.819 91.613 1.00 63.38 106 THR A O 1
ATOM 907 N N . ASP A 1 107 ? -43.795 54.658 91.085 1.00 62.88 107 ASP A N 1
ATOM 908 C CA . ASP A 1 107 ? -44.578 53.869 92.052 1.00 62.88 107 ASP A CA 1
ATOM 909 C C . ASP A 1 107 ? -45.061 52.518 91.487 1.00 62.88 107 ASP A C 1
ATOM 911 O O . ASP A 1 107 ? -45.927 51.858 92.061 1.00 62.88 107 ASP A O 1
ATOM 915 N N . ASN A 1 108 ? -44.493 52.075 90.359 1.00 61.38 108 ASN A N 1
ATOM 916 C CA . ASN A 1 108 ? -44.780 50.812 89.678 1.00 61.38 108 ASN A CA 1
ATOM 917 C C . ASN A 1 108 ? -46.194 50.662 89.078 1.00 61.38 108 ASN A C 1
ATOM 919 O O . ASN A 1 108 ? -46.602 49.539 88.769 1.00 61.38 108 ASN A O 1
ATOM 923 N N . ILE A 1 109 ? -46.926 51.753 88.848 1.00 66.25 109 ILE A N 1
ATOM 924 C CA . ILE A 1 109 ? -48.263 51.706 88.236 1.00 66.25 109 ILE A CA 1
ATOM 925 C C . ILE A 1 109 ? -48.128 51.667 86.709 1.00 66.25 109 ILE A C 1
ATOM 927 O O . ILE A 1 109 ? -47.412 52.488 86.137 1.00 66.25 109 ILE A O 1
ATOM 931 N N . LEU A 1 110 ? -48.814 50.720 86.058 1.00 67.25 110 LEU A N 1
ATOM 932 C CA . LEU A 1 110 ? -48.837 50.580 84.599 1.00 67.25 110 LEU A CA 1
ATOM 933 C C . LEU A 1 110 ? -49.885 51.511 83.978 1.00 67.25 110 LEU A C 1
ATOM 935 O O . LEU A 1 110 ? -51.028 51.559 84.435 1.00 67.25 110 LEU A O 1
ATOM 939 N N . ILE A 1 111 ? -49.499 52.208 82.913 1.00 63.69 111 ILE A N 1
ATOM 940 C CA . ILE A 1 111 ? -50.365 53.082 82.127 1.00 63.69 111 ILE A CA 1
ATOM 941 C C . ILE A 1 111 ? -50.266 52.683 80.652 1.00 63.69 111 ILE A C 1
ATOM 943 O O . ILE A 1 111 ? -49.190 52.707 80.054 1.00 63.69 111 ILE A O 1
ATOM 947 N N . GLU A 1 112 ? -51.412 52.335 80.069 1.00 59.16 112 GLU A N 1
ATOM 948 C CA . GLU A 1 112 ? -51.552 51.928 78.660 1.00 59.16 112 GLU A CA 1
ATOM 949 C C . GLU A 1 112 ? -52.049 53.077 77.754 1.00 59.16 112 GLU A C 1
ATOM 951 O O . GLU A 1 112 ? -52.141 52.928 76.539 1.00 59.16 112 GLU A O 1
ATOM 956 N N . ASN A 1 113 ? -52.378 54.238 78.332 1.00 57.75 113 ASN A N 1
ATOM 957 C CA . ASN A 1 113 ? -52.937 55.385 77.611 1.00 57.75 113 ASN A CA 1
ATOM 958 C C . ASN A 1 113 ? -51.853 56.281 76.985 1.00 57.75 113 ASN A C 1
ATOM 960 O O . ASN A 1 113 ? -50.824 56.552 77.597 1.00 57.75 113 ASN A O 1
ATOM 964 N N . ASN A 1 114 ? -52.140 56.832 75.800 1.00 57.12 114 ASN A N 1
ATOM 965 C CA . ASN A 1 114 ? -51.193 57.648 75.022 1.00 57.12 114 ASN A CA 1
ATOM 966 C C . ASN A 1 114 ? -50.898 59.049 75.610 1.00 57.12 114 ASN A C 1
ATOM 968 O O . ASN A 1 114 ? -49.971 59.712 75.148 1.00 57.12 114 ASN A O 1
ATOM 972 N N . SER A 1 115 ? -51.649 59.521 76.611 1.00 57.59 115 SER A N 1
ATOM 973 C CA . SER A 1 115 ? -51.354 60.762 77.345 1.00 57.59 115 SER A CA 1
ATOM 974 C C . SER A 1 115 ? -51.826 60.691 78.798 1.00 57.59 115 SER A C 1
ATOM 976 O O . SER A 1 115 ? -52.785 59.983 79.118 1.00 57.59 115 SER A O 1
ATOM 978 N N . VAL A 1 116 ? -51.152 61.424 79.690 1.00 65.88 116 VAL A N 1
ATOM 979 C CA . VAL A 1 116 ? -51.548 61.542 81.101 1.00 65.88 116 VAL A CA 1
ATOM 980 C C . VAL A 1 116 ? -51.274 62.955 81.626 1.00 65.88 116 VAL A C 1
ATOM 982 O O . VAL A 1 116 ? -50.303 63.603 81.229 1.00 65.88 116 VAL A O 1
ATOM 985 N N . LYS A 1 117 ? -52.141 63.448 82.519 1.00 59.62 117 LYS A N 1
ATOM 986 C CA . LYS A 1 117 ? -51.959 64.728 83.214 1.00 59.62 117 LYS A CA 1
ATOM 987 C C . LYS A 1 117 ? -51.372 64.458 84.593 1.00 59.62 117 LYS A C 1
ATOM 989 O O . LYS A 1 117 ? -51.956 63.687 85.353 1.00 59.62 117 LYS A O 1
ATOM 994 N N . VAL A 1 118 ? -50.218 65.048 84.896 1.00 59.59 118 VAL A N 1
ATOM 995 C CA . VAL A 1 118 ? -49.453 64.692 86.098 1.00 59.59 118 VAL A CA 1
ATOM 996 C C . VAL A 1 118 ? -49.651 65.748 87.190 1.00 59.59 118 VAL A C 1
ATOM 998 O O . VAL A 1 118 ? -49.294 66.913 87.016 1.00 59.59 118 VAL A O 1
ATOM 1001 N N . GLU A 1 119 ? -50.240 65.355 88.323 1.00 59.25 119 GLU A N 1
ATOM 1002 C CA . GLU A 1 119 ? -50.533 66.267 89.446 1.00 59.25 119 GLU A CA 1
ATOM 1003 C C . GLU A 1 119 ? -49.312 66.531 90.351 1.00 59.25 119 GLU A C 1
ATOM 1005 O O . GLU A 1 119 ? -49.327 67.470 91.151 1.00 59.25 119 GLU A O 1
ATOM 1010 N N . GLU A 1 120 ? -48.242 65.738 90.217 1.00 59.81 120 GLU A N 1
ATOM 1011 C CA . GLU A 1 120 ? -46.943 65.876 90.895 1.00 59.81 120 GLU A CA 1
ATOM 1012 C C . GLU A 1 120 ? -45.818 65.325 90.003 1.00 59.81 120 GLU A C 1
ATOM 1014 O O . GLU A 1 120 ? -46.066 64.464 89.161 1.00 59.81 120 GLU A O 1
ATOM 1019 N N . SER A 1 121 ? -44.582 65.821 90.134 1.00 62.34 121 SER A N 1
ATOM 1020 C CA . SER A 1 121 ? -43.516 65.446 89.196 1.00 62.34 121 SER A CA 1
ATOM 1021 C C . SER A 1 121 ? -43.209 63.940 89.231 1.00 62.34 121 SER A C 1
ATOM 1023 O O . SER A 1 121 ? -42.867 63.422 90.291 1.00 62.34 121 SER A O 1
ATOM 1025 N N . THR A 1 122 ? -43.326 63.244 88.092 1.00 66.31 122 THR A N 1
ATOM 1026 C CA . THR A 1 122 ? -43.262 61.767 88.004 1.00 66.31 122 THR A CA 1
ATOM 1027 C C . THR A 1 122 ? -42.380 61.310 86.841 1.00 66.31 122 THR A C 1
ATOM 1029 O O . THR A 1 122 ? -42.361 61.957 85.791 1.00 66.31 122 THR A O 1
ATOM 1032 N N . THR A 1 123 ? -41.691 60.177 87.022 1.00 65.94 123 THR A N 1
ATOM 1033 C CA . THR A 1 123 ? -40.858 59.536 85.995 1.00 65.94 123 THR A CA 1
ATOM 1034 C C . THR A 1 123 ? -41.562 58.330 85.376 1.00 65.94 123 THR A C 1
ATOM 1036 O O . THR A 1 123 ? -42.091 57.490 86.107 1.00 65.94 123 THR A O 1
ATOM 1039 N N . PHE A 1 124 ? -41.532 58.227 84.043 1.00 64.38 124 PHE A N 1
ATOM 1040 C CA . PHE A 1 124 ? -42.118 57.112 83.288 1.00 64.38 124 PHE A CA 1
ATOM 1041 C C . PHE A 1 124 ? -41.064 56.267 82.555 1.00 64.38 124 PHE A C 1
ATOM 1043 O O . PHE A 1 124 ? -40.208 56.826 81.868 1.00 64.38 124 PHE A O 1
ATOM 1050 N N . THR A 1 125 ? -41.181 54.935 82.652 1.00 63.03 125 THR A N 1
ATOM 1051 C CA . THR A 1 125 ? -40.279 53.937 82.035 1.00 63.03 125 THR A CA 1
ATOM 1052 C C . THR A 1 125 ? -41.068 52.940 81.164 1.00 63.03 125 THR A C 1
ATOM 1054 O O . THR A 1 125 ? -42.088 52.428 81.630 1.00 63.03 125 THR A O 1
ATOM 1057 N N . PRO A 1 126 ? -40.653 52.631 79.922 1.00 59.56 126 PRO A N 1
ATOM 1058 C CA . PRO A 1 126 ? -41.370 51.692 79.053 1.00 59.56 126 PRO A CA 1
ATOM 1059 C C . PRO A 1 126 ? -41.145 50.215 79.449 1.00 59.56 126 PRO A C 1
ATOM 1061 O O . PRO A 1 126 ? -40.064 49.846 79.901 1.00 59.56 126 PRO A O 1
ATOM 1064 N N . ILE A 1 127 ? -42.153 49.353 79.256 1.00 56.75 127 ILE A N 1
ATOM 1065 C CA . ILE A 1 127 ? -42.110 47.895 79.505 1.00 56.75 127 ILE A CA 1
ATOM 1066 C C . ILE A 1 127 ? -42.390 47.121 78.206 1.00 56.75 127 ILE A C 1
ATOM 1068 O O . ILE A 1 127 ? -43.222 47.548 77.403 1.00 56.75 127 ILE A O 1
ATOM 1072 N N . TYR A 1 128 ? -41.751 45.955 78.029 1.00 57.38 128 TYR A N 1
ATOM 1073 C CA . TYR A 1 128 ? -41.893 45.080 76.855 1.00 57.38 128 TYR A CA 1
ATOM 1074 C C . TYR A 1 128 ? -42.078 43.588 77.234 1.00 57.38 128 TYR A C 1
ATOM 1076 O O . TYR A 1 128 ? -41.579 43.159 78.273 1.00 57.38 128 TYR A O 1
ATOM 1084 N N . ASN A 1 129 ? -42.748 42.797 76.378 1.00 49.97 129 ASN A N 1
ATOM 1085 C CA . ASN A 1 129 ? -42.995 41.343 76.514 1.00 49.97 129 ASN A CA 1
ATOM 1086 C C . ASN A 1 129 ? -42.336 40.524 75.384 1.00 49.97 129 ASN A C 1
ATOM 1088 O O . ASN A 1 129 ? -42.226 41.015 74.271 1.00 49.97 129 ASN A O 1
ATOM 1092 N N . LEU A 1 130 ? -41.948 39.263 75.617 1.00 49.53 130 LEU A N 1
ATOM 1093 C CA . LEU A 1 130 ? -41.333 38.395 74.593 1.00 49.53 130 LEU A CA 1
ATOM 1094 C C . LEU A 1 130 ? -42.363 37.914 73.540 1.00 49.53 130 LEU A C 1
ATOM 1096 O O . LEU A 1 130 ? -43.453 37.467 73.896 1.00 49.53 130 LEU A O 1
ATOM 1100 N N . SER A 1 131 ? -42.019 37.973 72.253 1.00 49.88 131 SER A N 1
ATOM 1101 C CA . SER A 1 131 ? -42.880 37.634 71.108 1.00 49.88 131 SER A CA 1
ATOM 1102 C C . SER A 1 131 ? -42.592 36.207 70.623 1.00 49.88 131 SER A C 1
ATOM 1104 O O . SER A 1 131 ? -41.447 35.844 70.384 1.00 49.88 131 SER A O 1
ATOM 1106 N N . SER A 1 132 ? -43.630 35.387 70.471 1.00 50.03 132 SER A N 1
ATOM 1107 C CA . SER A 1 132 ? -43.558 33.958 70.135 1.00 50.03 132 SER A CA 1
ATOM 1108 C C . SER A 1 132 ? -43.096 33.677 68.690 1.00 50.03 132 SER A C 1
ATOM 1110 O O . SER A 1 132 ? -43.887 33.848 67.760 1.00 50.03 132 SER A O 1
ATOM 1112 N N . SER A 1 133 ? -41.873 33.180 68.486 1.00 54.03 133 SER A N 1
ATOM 1113 C CA . SER A 1 133 ? -41.417 32.555 67.230 1.00 54.03 133 SER A CA 1
ATOM 1114 C C . SER A 1 133 ? -41.167 31.051 67.437 1.00 54.03 133 SER A C 1
ATOM 1116 O O . SER A 1 133 ? -40.573 30.639 68.428 1.00 54.03 133 SER A O 1
ATOM 1118 N N . SER A 1 134 ? -41.684 30.206 66.538 1.00 58.00 134 SER A N 1
ATOM 1119 C CA . SER A 1 134 ? -41.477 28.748 66.544 1.00 58.00 134 SER A CA 1
ATOM 1120 C C . SER A 1 134 ? -40.273 28.358 65.682 1.00 58.00 134 SER A C 1
ATOM 1122 O O . SER A 1 134 ? -40.113 28.869 64.576 1.00 58.00 134 SER A O 1
ATOM 1124 N N . TYR A 1 135 ? -39.454 27.423 66.159 1.00 67.56 135 TYR A N 1
ATOM 1125 C CA . TYR A 1 135 ? -38.290 26.879 65.458 1.00 67.56 135 TYR A CA 1
ATOM 1126 C C . TYR A 1 135 ? -38.668 25.702 64.565 1.00 67.56 135 TYR A C 1
ATOM 1128 O O . TYR A 1 135 ? -39.450 24.846 64.974 1.00 67.56 135 TYR A O 1
ATOM 1136 N N . VAL A 1 136 ? -38.053 25.620 63.383 1.00 72.00 136 VAL A N 1
ATOM 1137 C CA . VAL A 1 136 ? -38.186 24.493 62.450 1.00 72.00 136 VAL A CA 1
ATOM 1138 C C . VAL A 1 136 ? -37.081 23.465 62.700 1.00 72.00 136 VAL A C 1
ATOM 1140 O O . VAL A 1 136 ? -35.894 23.792 62.638 1.00 72.00 136 VAL A O 1
ATOM 1143 N N . ILE A 1 137 ? -37.473 22.210 62.923 1.00 83.19 137 ILE A N 1
ATOM 1144 C CA . ILE A 1 137 ? -36.578 21.067 63.113 1.00 83.19 137 ILE A CA 1
ATOM 1145 C C . ILE A 1 137 ? -36.789 20.082 61.965 1.00 83.19 137 ILE A C 1
ATOM 1147 O O . ILE A 1 137 ? -37.857 19.486 61.817 1.00 83.19 137 ILE A O 1
ATOM 1151 N N . ASN A 1 138 ? -35.754 19.904 61.158 1.00 85.25 138 ASN A N 1
ATOM 1152 C CA . ASN A 1 138 ? -35.732 19.014 60.015 1.00 85.25 138 ASN A CA 1
ATOM 1153 C C . ASN A 1 138 ? -35.027 17.705 60.387 1.00 85.25 138 ASN A C 1
ATOM 1155 O O . ASN A 1 138 ? -33.834 17.680 60.692 1.00 85.25 138 ASN A O 1
ATOM 1159 N N . PHE A 1 139 ? -35.768 16.606 60.323 1.00 88.56 139 PHE A N 1
ATOM 1160 C CA . PHE A 1 139 ? -35.273 15.265 60.591 1.00 88.56 139 PHE A CA 1
ATOM 1161 C C . PHE A 1 139 ? -34.905 14.588 59.283 1.00 88.56 139 PHE A C 1
ATOM 1163 O O . PHE A 1 139 ? -35.757 14.422 58.416 1.00 88.56 139 PHE A O 1
ATOM 1170 N N . TYR A 1 140 ? -33.659 14.158 59.146 1.00 86.50 140 TYR A N 1
ATOM 1171 C CA . TYR A 1 140 ? -33.155 13.476 57.965 1.00 86.50 140 TYR A CA 1
ATOM 1172 C C . TYR A 1 140 ? -32.820 12.015 58.258 1.00 86.50 140 TYR A C 1
ATOM 1174 O O . TYR A 1 140 ? -32.207 11.677 59.272 1.00 86.50 140 TYR A O 1
ATOM 1182 N N . THR A 1 141 ? -33.166 11.144 57.313 1.00 86.12 141 THR A N 1
ATOM 1183 C CA . THR A 1 141 ? -32.767 9.731 57.275 1.00 86.12 141 THR A CA 1
ATOM 1184 C C . THR A 1 141 ? -32.159 9.429 55.916 1.00 86.12 141 THR A C 1
ATOM 1186 O O . THR A 1 141 ? -32.801 9.680 54.897 1.00 86.12 141 THR A O 1
ATOM 1189 N N . ASN A 1 142 ? -30.943 8.878 55.876 1.00 75.62 142 ASN A N 1
ATOM 1190 C CA . ASN A 1 142 ? -30.254 8.519 54.626 1.00 75.62 142 ASN A CA 1
ATOM 1191 C C . ASN A 1 142 ? -30.220 9.660 53.581 1.00 75.62 142 ASN A C 1
ATOM 1193 O O . ASN A 1 142 ? -30.365 9.412 52.388 1.00 75.62 142 ASN A O 1
ATOM 1197 N N . GLY A 1 143 ? -30.079 10.913 54.028 1.00 71.31 143 GLY A N 1
ATOM 1198 C CA . GLY A 1 143 ? -30.038 12.095 53.155 1.00 71.31 143 GLY A CA 1
ATOM 1199 C C . GLY A 1 143 ? -31.400 12.611 52.668 1.00 71.31 143 GLY A C 1
ATOM 1200 O O . GLY A 1 143 ? -31.446 13.644 52.006 1.00 71.31 143 GLY A O 1
ATOM 1201 N N . PHE A 1 144 ? -32.508 11.957 53.025 1.00 79.25 144 PHE A N 1
ATOM 1202 C CA . PHE A 1 144 ? -33.865 12.426 52.736 1.00 79.25 144 PHE A CA 1
ATOM 1203 C C . PHE A 1 144 ? -34.499 13.050 53.978 1.00 79.25 144 PHE A C 1
ATOM 1205 O O . PHE A 1 144 ? -34.332 12.529 55.081 1.00 79.25 144 PHE A O 1
ATOM 1212 N N . LEU A 1 145 ? -35.246 14.142 53.794 1.00 84.06 145 LEU A N 1
ATOM 1213 C CA . LEU A 1 145 ? -36.054 14.746 54.851 1.00 84.06 145 LEU A CA 1
ATOM 1214 C C . LEU A 1 145 ? -37.169 13.761 55.232 1.00 84.06 145 LEU A C 1
ATOM 1216 O O . LEU A 1 145 ? -38.110 13.557 54.469 1.00 84.06 145 LEU A O 1
ATOM 1220 N N . LEU A 1 146 ? -37.033 13.131 56.396 1.00 85.88 146 LEU A N 1
ATOM 1221 C CA . LEU A 1 146 ? -38.013 12.219 56.976 1.00 85.88 146 LEU A CA 1
ATOM 1222 C C . LEU A 1 146 ? -39.256 12.988 57.422 1.00 85.88 146 LEU A C 1
ATOM 1224 O O . LEU A 1 146 ? -40.379 12.591 57.126 1.00 85.88 146 LEU A O 1
ATOM 1228 N N . ASN A 1 147 ? -39.043 14.063 58.181 1.00 86.00 147 ASN A N 1
ATOM 1229 C CA . ASN A 1 147 ? -40.110 14.871 58.749 1.00 86.00 147 ASN A CA 1
ATOM 1230 C C . ASN A 1 147 ? -39.607 16.285 59.066 1.00 86.00 147 ASN A C 1
ATOM 1232 O O . ASN A 1 147 ? -38.414 16.494 59.290 1.00 86.00 147 ASN A O 1
ATOM 1236 N N . LYS A 1 148 ? -40.534 17.236 59.132 1.00 86.62 148 LYS A N 1
ATOM 1237 C CA . LYS A 1 148 ? -40.316 18.596 59.612 1.00 86.62 148 LYS A CA 1
ATOM 1238 C C . LYS A 1 148 ? -41.265 18.852 60.782 1.00 86.62 148 LYS A C 1
ATOM 1240 O O . LYS A 1 148 ? -42.473 18.689 60.635 1.00 86.62 148 LYS A O 1
ATOM 1245 N N . SER A 1 149 ? -40.716 19.273 61.915 1.00 82.94 149 SER A N 1
ATOM 1246 C CA . SER A 1 149 ? -41.485 19.670 63.097 1.00 82.94 149 SER A CA 1
ATOM 1247 C C . SER A 1 149 ? -41.269 21.144 63.405 1.00 82.94 149 SER A C 1
ATOM 1249 O O . SER A 1 149 ? -40.221 21.701 63.084 1.00 82.94 149 SER A O 1
ATOM 1251 N N . GLU A 1 150 ? -42.247 21.766 64.056 1.00 77.50 150 GLU A N 1
ATOM 1252 C CA . GLU A 1 150 ? -42.145 23.137 64.553 1.00 77.50 150 GLU A CA 1
ATOM 1253 C C . GLU A 1 150 ? -42.377 23.147 66.068 1.00 77.50 150 GLU A C 1
ATOM 1255 O O . GLU A 1 150 ? -43.328 22.528 66.544 1.00 77.50 150 GLU A O 1
ATOM 1260 N N . SER A 1 151 ? -41.507 23.812 66.836 1.00 72.50 151 SER A N 1
ATOM 1261 C CA . SER A 1 151 ? -41.649 23.933 68.296 1.00 72.50 151 SER A CA 1
ATOM 1262 C C . SER A 1 151 ? -41.283 25.326 68.793 1.00 72.50 151 SER A C 1
ATOM 1264 O O . SER A 1 151 ? -40.310 25.914 68.333 1.00 72.50 151 SER A O 1
ATOM 1266 N N . GLN A 1 152 ? -42.050 25.851 69.750 1.00 65.12 152 GLN A N 1
ATOM 1267 C CA . GLN A 1 152 ? -41.739 27.097 70.470 1.00 65.12 152 GLN A CA 1
ATOM 1268 C C . GLN A 1 152 ? -40.912 26.850 71.741 1.00 65.12 152 GLN A C 1
ATOM 1270 O O . GLN A 1 152 ? -40.386 27.795 72.315 1.00 65.12 152 GLN A O 1
ATOM 1275 N N . ASP A 1 153 ? -40.793 25.588 72.162 1.00 68.81 153 ASP A N 1
ATOM 1276 C CA . ASP A 1 153 ? -40.037 25.165 73.337 1.00 68.81 153 ASP A CA 1
ATOM 1277 C C . ASP A 1 153 ? -39.065 24.051 72.927 1.00 68.81 153 ASP A C 1
ATOM 1279 O O . ASP A 1 153 ? -39.467 22.909 72.685 1.00 68.81 153 ASP A O 1
ATOM 1283 N N . LEU A 1 154 ? -37.791 24.408 72.744 1.00 67.88 154 LEU A N 1
ATOM 1284 C CA . LEU A 1 154 ? -36.754 23.469 72.303 1.00 67.88 154 LEU A CA 1
ATOM 1285 C C . LEU A 1 154 ? -36.225 22.602 73.445 1.00 67.88 154 LEU A C 1
ATOM 1287 O O . LEU A 1 154 ? -35.860 21.451 73.210 1.00 67.88 154 LEU A O 1
ATOM 1291 N N . GLU A 1 155 ? -36.216 23.129 74.670 1.00 65.75 155 GLU A N 1
ATOM 1292 C CA . GLU A 1 155 ? -35.683 22.419 75.835 1.00 65.75 155 GLU A CA 1
ATOM 1293 C C . GLU A 1 155 ? -36.560 21.229 76.235 1.00 65.75 155 GLU A C 1
ATOM 1295 O O . GLU A 1 155 ? -36.027 20.210 76.677 1.00 65.75 155 GLU A O 1
ATOM 1300 N N . ASN A 1 156 ? -37.875 21.324 76.008 1.00 73.19 156 ASN A N 1
ATOM 1301 C CA . ASN A 1 156 ? -38.834 20.243 76.251 1.00 73.19 156 ASN A CA 1
ATOM 1302 C C . ASN A 1 156 ? -39.282 19.509 74.973 1.00 73.19 156 ASN A C 1
ATOM 1304 O O . ASN A 1 156 ? -40.234 18.728 75.016 1.00 73.19 156 ASN A O 1
ATOM 1308 N N . PHE A 1 157 ? -38.637 19.746 73.825 1.00 79.56 157 PHE A N 1
ATOM 1309 C CA . PHE A 1 157 ? -39.010 19.081 72.578 1.00 79.56 157 PHE A CA 1
ATOM 1310 C C . PHE A 1 157 ? -38.661 17.583 72.618 1.00 79.56 157 PHE A C 1
ATOM 1312 O O . PHE A 1 157 ? -37.489 17.203 72.677 1.00 79.56 157 PHE A O 1
ATOM 1319 N N . GLU A 1 158 ? -39.679 16.723 72.534 1.00 84.12 158 GLU A N 1
ATOM 1320 C CA . GLU A 1 158 ? -39.491 15.274 72.468 1.00 84.12 158 GLU A CA 1
ATOM 1321 C C . GLU A 1 158 ? -38.985 14.851 71.085 1.00 84.12 158 GLU A C 1
ATOM 1323 O O . GLU A 1 158 ? -39.664 14.991 70.065 1.00 84.12 158 GLU A O 1
ATOM 1328 N N . LEU A 1 159 ? -37.768 14.305 71.048 1.00 87.12 159 LEU A N 1
ATOM 1329 C CA . LEU A 1 159 ? -37.180 13.807 69.813 1.00 87.12 159 LEU A CA 1
ATOM 1330 C C . LEU A 1 159 ? -37.943 12.570 69.311 1.00 87.12 159 LEU A C 1
ATOM 1332 O O . LEU A 1 159 ? -38.092 11.604 70.065 1.00 87.12 159 LEU A O 1
ATOM 1336 N N . PRO A 1 160 ? -38.372 12.542 68.034 1.00 87.88 160 PRO A N 1
ATOM 1337 C CA . PRO A 1 160 ? -39.100 11.406 67.494 1.00 87.88 160 PRO A CA 1
ATOM 1338 C C . PRO A 1 160 ? -38.225 10.152 67.513 1.00 87.88 160 PRO A C 1
ATOM 1340 O O . PRO A 1 160 ? -37.060 10.178 67.109 1.00 87.88 160 PRO A O 1
ATOM 1343 N N . VAL A 1 161 ? -38.795 9.038 67.962 1.00 87.00 161 VAL A N 1
ATOM 1344 C CA . VAL A 1 161 ? -38.167 7.720 67.857 1.00 87.00 161 VAL A CA 1
ATOM 1345 C C . VAL A 1 161 ? -38.526 7.137 66.498 1.00 87.00 161 VAL A C 1
ATOM 1347 O O . VAL A 1 161 ? -39.690 7.130 66.104 1.00 87.00 161 VAL A O 1
ATOM 1350 N N . ILE A 1 162 ? -37.525 6.655 65.768 1.00 88.25 162 ILE A N 1
ATOM 1351 C CA . ILE A 1 162 ? -37.769 5.954 64.510 1.00 88.25 162 ILE A CA 1
ATOM 1352 C C . ILE A 1 162 ? -38.006 4.481 64.815 1.00 88.25 162 ILE A C 1
ATOM 1354 O O . ILE A 1 162 ? -37.103 3.780 65.271 1.00 88.25 162 ILE A O 1
ATOM 1358 N N . GLU A 1 163 ? -39.210 4.010 64.510 1.00 86.88 163 GLU A N 1
ATOM 1359 C CA . GLU A 1 163 ? -39.543 2.591 64.528 1.00 86.88 163 GLU A CA 1
ATOM 1360 C C . GLU A 1 163 ? -39.355 2.007 63.126 1.00 86.88 163 GLU A C 1
ATOM 1362 O O . GLU A 1 163 ? -39.995 2.423 62.160 1.00 86.88 163 GLU A O 1
ATOM 1367 N N . ASN A 1 164 ? -38.448 1.042 63.000 1.00 85.38 164 ASN A N 1
ATOM 1368 C CA . ASN A 1 164 ? -38.221 0.320 61.758 1.00 85.38 164 ASN A CA 1
ATOM 1369 C C . ASN A 1 164 ? -37.971 -1.156 62.075 1.00 85.38 164 ASN A C 1
ATOM 1371 O O . ASN A 1 164 ? -37.124 -1.486 62.897 1.00 85.38 164 ASN A O 1
ATOM 1375 N N . GLN A 1 165 ? -38.697 -2.052 61.408 1.00 85.00 165 GLN A N 1
ATOM 1376 C CA . GLN A 1 165 ? -38.584 -3.498 61.644 1.00 85.00 165 GLN A CA 1
ATOM 1377 C C . GLN A 1 165 ? -37.187 -4.036 61.283 1.00 85.00 165 GLN A C 1
ATOM 1379 O O . GLN A 1 165 ? -36.703 -4.999 61.874 1.00 85.00 165 GLN A O 1
ATOM 1384 N N . ASN A 1 166 ? -36.500 -3.356 60.365 1.00 89.69 166 ASN A N 1
ATOM 1385 C CA . ASN A 1 166 ? -35.216 -3.771 59.820 1.00 89.69 166 ASN A CA 1
ATOM 1386 C C . ASN A 1 166 ? -34.015 -3.019 60.418 1.00 89.69 166 ASN A C 1
ATOM 1388 O O . ASN A 1 166 ? -32.870 -3.423 60.213 1.00 89.69 166 ASN A O 1
ATOM 1392 N N . TYR A 1 167 ? -34.250 -1.923 61.149 1.00 88.25 167 TYR A N 1
ATOM 1393 C CA . TYR A 1 167 ? -33.193 -1.061 61.685 1.00 88.25 167 TYR A CA 1
ATOM 1394 C C . TYR A 1 167 ? -33.501 -0.579 63.103 1.00 88.25 167 TYR A C 1
ATOM 1396 O O . TYR A 1 167 ? -34.566 -0.043 63.384 1.00 88.25 167 TYR A O 1
ATOM 1404 N N . THR A 1 168 ? -32.508 -0.681 63.978 1.00 89.38 168 THR A N 1
ATOM 1405 C CA . THR A 1 168 ? -32.490 -0.053 65.294 1.00 89.38 168 THR A CA 1
ATOM 1406 C C . THR A 1 168 ? -32.108 1.419 65.171 1.00 89.38 168 THR A C 1
ATOM 1408 O O . THR A 1 168 ? -31.078 1.772 64.588 1.00 89.38 168 THR A O 1
ATOM 1411 N N . PHE A 1 169 ? -32.913 2.285 65.776 1.00 91.38 169 PHE A N 1
ATOM 1412 C CA . PHE A 1 169 ? -32.618 3.705 65.899 1.00 91.38 169 PHE A CA 1
ATOM 1413 C C . PHE A 1 169 ? -31.674 3.979 67.073 1.00 91.38 169 PHE A C 1
ATOM 1415 O O . PHE A 1 169 ? -32.046 3.818 68.234 1.00 91.38 169 PHE A O 1
ATOM 1422 N N . GLU A 1 170 ? -30.441 4.401 66.780 1.00 89.00 170 GLU A N 1
ATOM 1423 C CA . GLU A 1 170 ? -29.451 4.702 67.821 1.00 89.00 170 GLU A CA 1
ATOM 1424 C C . GLU A 1 170 ? -29.539 6.138 68.337 1.00 89.00 170 GLU A C 1
ATOM 1426 O O . GLU A 1 170 ? -29.099 6.407 69.455 1.00 89.00 170 GLU A O 1
ATOM 1431 N N . GLY A 1 171 ? -30.145 7.057 67.584 1.00 89.94 171 GLY A N 1
ATOM 1432 C CA . GLY A 1 171 ? -30.336 8.438 68.015 1.00 89.94 171 GLY A CA 1
ATOM 1433 C C . GLY A 1 171 ? -30.166 9.473 66.913 1.00 89.94 171 GLY A C 1
ATOM 1434 O O . GLY A 1 171 ? -29.820 9.152 65.775 1.00 89.94 171 GLY A O 1
ATOM 1435 N N . TRP A 1 172 ? -30.396 10.729 67.288 1.00 91.19 172 TRP A N 1
ATOM 1436 C CA . TRP A 1 172 ? -30.220 11.899 66.432 1.00 91.19 172 TRP A CA 1
ATOM 1437 C C . TRP A 1 172 ? -28.834 12.522 66.610 1.00 91.19 172 TRP A C 1
ATOM 1439 O O . TRP A 1 172 ? -28.273 12.504 67.707 1.00 91.19 172 TRP A O 1
ATOM 1449 N N . TYR A 1 173 ? -28.301 13.094 65.531 1.00 89.44 173 TYR A N 1
ATOM 1450 C CA . TYR A 1 173 ? -27.010 13.783 65.479 1.00 89.44 173 TYR A CA 1
ATOM 1451 C C . TYR A 1 173 ? -27.124 15.072 64.664 1.00 89.44 173 TYR A C 1
ATOM 1453 O O . TYR A 1 173 ? -27.878 15.123 63.701 1.00 89.44 173 TYR A O 1
ATOM 1461 N N . TYR A 1 174 ? -26.341 16.099 64.996 1.00 85.50 174 TYR A N 1
ATOM 1462 C CA . TYR A 1 174 ? -26.335 17.369 64.247 1.00 85.50 174 TYR A CA 1
ATOM 1463 C C . TYR A 1 174 ? -25.603 17.304 62.900 1.00 85.50 174 TYR A C 1
ATOM 1465 O O . TYR A 1 174 ? -25.611 18.263 62.136 1.00 85.50 174 TYR A O 1
ATOM 1473 N N . ASN A 1 175 ? -24.939 16.189 62.610 1.00 83.62 175 ASN A N 1
ATOM 1474 C CA . ASN A 1 175 ? -24.231 15.976 61.357 1.00 83.62 175 ASN A CA 1
ATOM 1475 C C . ASN A 1 175 ? -24.517 14.577 60.816 1.00 83.62 175 ASN A C 1
ATOM 1477 O O . ASN A 1 175 ? -24.701 13.621 61.574 1.00 83.62 175 ASN A O 1
ATOM 1481 N N . ASP A 1 176 ? -24.512 14.479 59.495 1.00 81.50 176 ASP A N 1
ATOM 1482 C CA . ASP A 1 176 ? -24.684 13.249 58.723 1.00 81.50 176 ASP A CA 1
ATOM 1483 C C . ASP A 1 176 ? -23.520 12.256 58.885 1.00 81.50 176 ASP A C 1
ATOM 1485 O O . ASP A 1 176 ? -23.671 11.072 58.603 1.00 81.50 176 ASP A O 1
ATOM 1489 N N . SER A 1 177 ? -22.374 12.720 59.391 1.00 82.88 177 SER A N 1
ATOM 1490 C CA . SER A 1 177 ? -21.219 11.890 59.750 1.00 82.88 177 SER A CA 1
ATOM 1491 C C . SER A 1 177 ? -21.374 11.210 61.119 1.00 82.88 177 SER A C 1
ATOM 1493 O O . SER A 1 177 ? -20.544 10.381 61.496 1.00 82.88 177 SER A O 1
ATOM 1495 N N . TYR A 1 178 ? -22.434 11.542 61.868 1.00 86.06 178 TYR A N 1
ATOM 1496 C CA . TYR A 1 178 ? -22.752 11.028 63.206 1.00 86.06 178 TYR A CA 1
ATOM 1497 C C . TYR A 1 178 ? -21.618 11.195 64.235 1.00 86.06 178 TYR A C 1
ATOM 1499 O O . TYR A 1 178 ? -21.506 10.423 65.191 1.00 86.06 178 TYR A O 1
ATOM 1507 N N . LEU A 1 179 ? -20.752 12.192 64.037 1.00 77.06 179 LEU A N 1
ATOM 1508 C CA . LEU A 1 179 ? -19.631 12.496 64.922 1.00 77.06 179 LEU A CA 1
ATOM 1509 C C . LEU A 1 179 ? -20.104 13.348 66.108 1.00 77.06 179 LEU A C 1
ATOM 1511 O O . LEU A 1 179 ? -20.908 14.265 65.945 1.00 77.06 179 LEU A O 1
ATOM 1515 N N . GLY A 1 180 ? -19.576 13.074 67.304 1.00 78.94 180 GLY A N 1
ATOM 1516 C CA . GLY A 1 180 ? -19.931 13.782 68.540 1.00 78.94 180 GLY A CA 1
ATOM 1517 C C . GLY A 1 180 ? -20.914 13.014 69.430 1.00 78.94 180 GLY A C 1
ATOM 1518 O O . GLY A 1 180 ? -21.152 11.820 69.247 1.00 78.94 180 GLY A O 1
ATOM 1519 N N . LYS A 1 181 ? -21.450 13.686 70.456 1.00 80.56 181 LYS A N 1
ATOM 1520 C CA . LYS A 1 181 ? -22.447 13.084 71.354 1.00 80.56 181 LYS A CA 1
ATOM 1521 C C . LYS A 1 181 ? -23.809 13.024 70.662 1.00 80.56 181 LYS A C 1
ATOM 1523 O O . LYS A 1 181 ? -24.169 13.943 69.930 1.00 80.56 181 LYS A O 1
ATOM 1528 N N . LYS A 1 182 ? -24.557 11.953 70.934 1.00 87.38 182 LYS A N 1
ATOM 1529 C CA . LYS A 1 182 ? -25.967 11.827 70.555 1.00 87.38 182 LYS A CA 1
ATOM 1530 C C . LYS A 1 182 ? -26.753 13.021 71.100 1.00 87.38 182 LYS A C 1
ATOM 1532 O O . LYS A 1 182 ? -26.508 13.470 72.221 1.00 87.38 182 LYS A O 1
ATOM 1537 N N . VAL A 1 183 ? -27.688 13.524 70.304 1.00 87.31 183 VAL A N 1
ATOM 1538 C CA . VAL A 1 183 ? -28.610 14.577 70.723 1.00 87.31 183 VAL A CA 1
ATOM 1539 C C . VAL A 1 183 ? -29.642 13.951 71.654 1.00 87.31 183 VAL A C 1
ATOM 1541 O O . VAL A 1 183 ? -30.488 13.175 71.219 1.00 87.31 183 VAL A O 1
ATOM 1544 N N . GLU A 1 184 ? -29.516 14.257 72.944 1.00 83.25 184 GLU A N 1
ATOM 1545 C CA . GLU A 1 184 ? -30.472 13.858 73.988 1.00 83.25 184 GLU A CA 1
ATOM 1546 C C . GLU A 1 184 ? -31.564 14.923 74.181 1.00 83.25 184 GLU A C 1
ATOM 1548 O O . GLU A 1 184 ? -32.699 14.602 74.510 1.00 83.25 184 GLU A O 1
ATOM 1553 N N . SER A 1 185 ? -31.232 16.195 73.938 1.00 78.31 185 SER A N 1
ATOM 1554 C CA . SER A 1 185 ? -32.170 17.318 73.905 1.00 78.31 185 SER A CA 1
ATOM 1555 C C . SER A 1 185 ? -31.628 18.441 73.018 1.00 78.31 185 SER A C 1
ATOM 1557 O O . SER A 1 185 ? -30.411 18.566 72.823 1.00 78.31 185 SER A O 1
ATOM 1559 N N . ILE A 1 186 ? -32.529 19.247 72.457 1.00 72.88 186 ILE A N 1
ATOM 1560 C CA . ILE A 1 186 ? -32.173 20.404 71.633 1.00 72.88 186 ILE A CA 1
ATOM 1561 C C . ILE A 1 186 ? -31.974 21.602 72.570 1.00 72.88 186 ILE A C 1
ATOM 1563 O O . ILE A 1 186 ? -32.856 21.931 73.356 1.00 72.88 186 ILE A O 1
ATOM 1567 N N . LYS A 1 187 ? -30.803 22.247 72.528 1.00 63.78 187 LYS A N 1
ATOM 1568 C CA . LYS A 1 187 ? -30.492 23.409 73.382 1.00 63.78 187 LYS A CA 1
ATOM 1569 C C . LYS A 1 187 ? -30.553 24.705 72.579 1.00 63.78 187 LYS A C 1
ATOM 1571 O O . LYS A 1 187 ? -30.066 24.739 71.451 1.00 63.78 187 LYS A O 1
ATOM 1576 N N . TYR A 1 188 ? -31.055 25.782 73.191 1.00 51.97 188 TYR A N 1
ATOM 1577 C CA . TYR A 1 188 ? -31.190 27.106 72.557 1.00 51.97 188 TYR A CA 1
ATOM 1578 C C . TYR A 1 188 ? -29.867 27.687 72.014 1.00 51.97 188 TYR A C 1
ATOM 1580 O O . TYR A 1 188 ? -29.878 28.512 71.108 1.00 51.97 188 TYR A O 1
ATOM 1588 N N . SER A 1 189 ? -28.711 27.235 72.511 1.00 44.34 189 SER A N 1
ATOM 1589 C CA . SER A 1 189 ? -27.387 27.778 72.181 1.00 44.34 189 SER A CA 1
ATOM 1590 C C . SER A 1 189 ? -26.811 27.371 70.806 1.00 44.34 189 SER A C 1
ATOM 1592 O O . SER A 1 189 ? -25.611 27.541 70.599 1.00 44.34 189 SER A O 1
ATOM 1594 N N . GLN A 1 190 ? -27.591 26.783 69.885 1.00 48.16 190 GLN A N 1
ATOM 1595 C CA . GLN A 1 190 ? -27.081 26.205 68.620 1.00 48.16 190 GLN A CA 1
ATOM 1596 C C . GLN A 1 190 ? -27.985 26.448 67.389 1.00 48.16 190 GLN A C 1
ATOM 1598 O O . GLN A 1 190 ? -28.292 25.507 66.660 1.00 48.16 190 GLN A O 1
ATOM 1603 N N . ILE A 1 191 ? -28.426 27.687 67.136 1.00 50.16 191 ILE A N 1
ATOM 1604 C CA . ILE A 1 191 ? -29.442 27.957 66.100 1.00 50.16 191 ILE A CA 1
ATOM 1605 C C . ILE A 1 191 ? -28.929 28.944 65.040 1.00 50.16 191 ILE A C 1
ATOM 1607 O O . ILE A 1 191 ? -28.810 30.139 65.292 1.00 50.16 191 ILE A O 1
ATOM 1611 N N . ASN A 1 192 ? -28.666 28.419 63.840 1.00 46.25 192 ASN A N 1
ATOM 1612 C CA . ASN A 1 192 ? -29.017 29.109 62.593 1.00 46.25 192 ASN A CA 1
ATOM 1613 C C . ASN A 1 192 ? -30.493 28.784 62.295 1.00 46.25 192 ASN A C 1
ATOM 1615 O O . ASN A 1 192 ? -30.995 27.796 62.821 1.00 46.25 192 ASN A O 1
ATOM 1619 N N . ASP A 1 193 ? -31.169 29.567 61.451 1.00 52.28 193 ASP A N 1
ATOM 1620 C CA . ASP A 1 193 ? -32.632 29.565 61.225 1.00 52.28 193 ASP A CA 1
ATOM 1621 C C . ASP A 1 193 ? -33.326 28.195 60.964 1.00 52.28 193 ASP A C 1
ATOM 1623 O O . ASP A 1 193 ? -34.553 28.120 60.999 1.00 52.28 193 ASP A O 1
ATOM 1627 N N . GLU A 1 194 ? -32.586 27.095 60.759 1.00 63.34 194 GLU A N 1
ATOM 1628 C CA . GLU A 1 194 ? -33.104 25.721 60.700 1.00 63.34 194 GLU A CA 1
ATOM 1629 C C . GLU A 1 194 ? -32.243 24.731 61.511 1.00 63.34 194 GLU A C 1
ATOM 1631 O O . GLU A 1 194 ? -31.024 24.650 61.337 1.00 63.34 194 GLU A O 1
ATOM 1636 N N . ILE A 1 195 ? -32.886 23.912 62.354 1.00 77.69 195 ILE A N 1
ATOM 1637 C CA . ILE A 1 195 ? -32.228 22.832 63.106 1.00 77.69 195 ILE A CA 1
ATOM 1638 C C . ILE A 1 195 ? -32.294 21.555 62.273 1.00 77.69 195 ILE A C 1
ATOM 1640 O O . ILE A 1 195 ? -33.381 21.102 61.924 1.00 77.69 195 ILE A O 1
ATOM 1644 N N . ILE A 1 196 ? -31.148 20.945 61.974 1.00 83.88 196 ILE A N 1
ATOM 1645 C CA . ILE A 1 196 ? -31.082 19.715 61.177 1.00 83.88 196 ILE A CA 1
ATOM 1646 C C . ILE A 1 196 ? -30.556 18.567 62.035 1.00 83.88 196 ILE A C 1
ATOM 1648 O O . ILE A 1 196 ? -29.464 18.645 62.598 1.00 83.88 196 ILE A O 1
ATOM 1652 N N . LEU A 1 197 ? -31.336 17.490 62.111 1.00 88.19 197 LEU A N 1
ATOM 1653 C CA . LEU A 1 197 ? -30.998 16.282 62.850 1.00 88.19 197 LEU A CA 1
ATOM 1654 C C . LEU A 1 197 ? -30.970 15.077 61.918 1.00 88.19 197 LEU A C 1
ATOM 1656 O O . LEU A 1 197 ? -31.918 14.811 61.189 1.00 88.19 197 LEU A O 1
ATOM 1660 N N . TYR A 1 198 ? -29.893 14.308 61.990 1.00 89.44 198 TYR A N 1
ATOM 1661 C CA . TYR A 1 198 ? -29.661 13.115 61.191 1.00 89.44 198 TYR A CA 1
ATOM 1662 C C . TYR A 1 198 ? -29.822 11.871 62.058 1.00 89.44 198 TYR A C 1
ATOM 1664 O O . TYR A 1 198 ? -29.171 11.727 63.096 1.00 89.44 198 TYR A O 1
ATOM 1672 N N . ALA A 1 199 ? -30.702 10.969 61.636 1.00 92.25 199 ALA A N 1
ATOM 1673 C CA . ALA A 1 199 ? -30.922 9.707 62.318 1.00 92.25 199 ALA A CA 1
ATOM 1674 C C . ALA A 1 199 ? -29.771 8.742 62.051 1.00 92.25 199 ALA A C 1
ATOM 1676 O O . ALA A 1 199 ? -29.470 8.423 60.896 1.00 92.25 199 ALA A O 1
ATOM 1677 N N . LYS A 1 200 ? -29.188 8.204 63.121 1.00 90.06 200 LYS A N 1
ATOM 1678 C CA . LYS A 1 200 ? -28.276 7.069 63.032 1.00 90.06 200 LYS A CA 1
ATOM 1679 C C . LYS A 1 200 ? -29.076 5.774 63.147 1.00 90.06 200 LYS A C 1
ATOM 1681 O O . LYS A 1 200 ? -29.590 5.438 64.214 1.00 90.06 200 LYS A O 1
ATOM 1686 N N . LEU A 1 201 ? -29.177 5.055 62.035 1.00 88.50 201 LEU A N 1
ATOM 1687 C CA . LEU A 1 201 ? -29.844 3.759 61.949 1.00 88.50 201 LEU A CA 1
ATOM 1688 C C . LEU A 1 201 ? -28.801 2.644 61.821 1.00 88.50 201 LEU A C 1
ATOM 1690 O O . LEU A 1 201 ? -27.915 2.704 60.966 1.00 88.50 201 LEU A O 1
ATOM 1694 N N . VAL A 1 202 ? -28.922 1.616 62.658 1.00 87.44 202 VAL A N 1
ATOM 1695 C CA . VAL A 1 202 ? -28.091 0.405 62.625 1.00 87.44 202 VAL A CA 1
ATOM 1696 C C . VAL A 1 202 ? -29.000 -0.778 62.295 1.00 87.44 202 VAL A C 1
ATOM 1698 O O . VAL A 1 202 ? -30.039 -0.908 62.928 1.00 87.44 202 VAL A O 1
ATOM 1701 N N 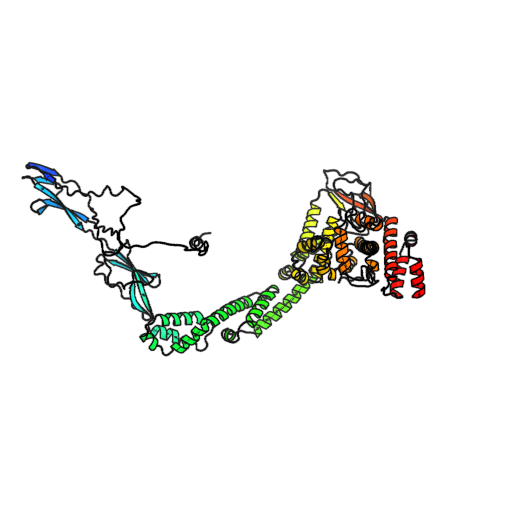. PRO A 1 203 ? -28.681 -1.631 61.310 1.00 90.00 203 PRO A N 1
ATOM 1702 C CA . PRO A 1 203 ? -29.550 -2.753 60.945 1.00 90.00 203 PRO A CA 1
ATOM 1703 C C . PRO A 1 203 ? -29.796 -3.702 62.130 1.00 90.00 203 PRO A C 1
ATOM 1705 O O . PRO A 1 203 ? -28.917 -3.887 62.974 1.00 90.00 203 PRO A O 1
ATOM 1708 N N . THR A 1 204 ? -30.986 -4.300 62.206 1.00 90.12 204 THR A N 1
ATOM 1709 C CA . THR A 1 204 ? -31.313 -5.311 63.225 1.00 90.12 204 THR A CA 1
ATOM 1710 C C . THR A 1 204 ? -30.673 -6.657 62.883 1.00 90.12 204 THR A C 1
ATOM 1712 O O . THR A 1 204 ? -30.361 -6.944 61.726 1.00 90.12 204 THR A O 1
ATOM 1715 N N . VAL A 1 205 ? -30.486 -7.516 63.892 1.00 89.12 205 VAL A N 1
ATOM 1716 C CA . VAL A 1 205 ? -29.987 -8.890 63.682 1.00 89.12 205 VAL A CA 1
ATOM 1717 C C . VAL A 1 205 ? -30.917 -9.672 62.752 1.00 89.12 205 VAL A C 1
ATOM 1719 O O . VAL A 1 205 ? -30.433 -10.368 61.867 1.00 89.12 205 VAL A O 1
ATOM 1722 N N . GLU A 1 206 ? -32.234 -9.515 62.911 1.00 89.50 206 GLU A N 1
ATOM 1723 C CA . GLU A 1 206 ? -33.250 -10.183 62.087 1.00 89.50 206 GLU A CA 1
ATOM 1724 C C . GLU A 1 206 ? -33.152 -9.780 60.610 1.00 89.50 206 GLU A C 1
ATOM 1726 O O . GLU A 1 206 ? -33.137 -10.645 59.738 1.00 89.50 206 GLU A O 1
ATOM 1731 N N . TYR A 1 207 ? -32.967 -8.487 60.325 1.00 90.00 207 TYR A N 1
ATOM 1732 C CA . TYR A 1 207 ? -32.782 -8.006 58.957 1.00 90.00 207 TYR A CA 1
ATOM 1733 C C . TYR A 1 207 ? -31.500 -8.533 58.313 1.00 90.00 207 TYR A C 1
ATOM 1735 O O . TYR A 1 207 ? -31.519 -8.988 57.171 1.00 90.00 207 TYR A O 1
ATOM 1743 N N . VAL A 1 208 ? -30.377 -8.511 59.039 1.00 89.75 208 VAL A N 1
ATOM 1744 C CA . VAL A 1 208 ? -29.121 -9.056 58.506 1.00 89.75 208 VAL A CA 1
ATOM 1745 C C . VAL A 1 208 ? -29.225 -10.571 58.310 1.00 89.75 208 VAL A C 1
ATOM 1747 O O . VAL A 1 208 ? -28.748 -11.061 57.292 1.00 89.75 208 VAL A O 1
ATOM 1750 N N . ASN A 1 209 ? -29.884 -11.309 59.210 1.00 90.19 209 ASN A N 1
ATOM 1751 C CA . ASN A 1 209 ? -30.156 -12.737 59.014 1.00 90.19 209 ASN A CA 1
ATOM 1752 C C . ASN A 1 209 ? -30.967 -12.984 57.743 1.00 90.19 209 ASN A C 1
ATOM 1754 O O . ASN A 1 209 ? -30.558 -13.811 56.935 1.00 90.19 209 ASN A O 1
ATOM 1758 N N . PHE A 1 210 ? -32.040 -12.223 57.521 1.00 89.81 210 PHE A N 1
ATOM 1759 C CA . PHE A 1 210 ? -32.817 -12.306 56.287 1.00 89.81 210 PHE A CA 1
ATOM 1760 C C . PHE A 1 210 ? -31.942 -12.070 55.046 1.00 89.81 210 PHE A C 1
ATOM 1762 O O . PHE A 1 210 ? -31.984 -12.857 54.103 1.00 89.81 210 PHE A O 1
ATOM 1769 N N . LEU A 1 211 ? -31.101 -11.029 55.036 1.00 90.38 211 LEU A N 1
ATOM 1770 C CA . LEU A 1 211 ? -30.181 -10.779 53.919 1.00 90.38 211 LEU A CA 1
ATOM 1771 C C . LEU A 1 211 ? -29.205 -11.947 53.696 1.00 90.38 211 LEU A C 1
ATOM 1773 O O . LEU A 1 211 ? -28.954 -12.324 52.557 1.00 90.38 211 LEU A O 1
ATOM 1777 N N . VAL A 1 212 ? -28.666 -12.528 54.773 1.00 88.06 212 VAL A N 1
ATOM 1778 C CA . VAL A 1 212 ? -27.700 -13.637 54.714 1.00 88.06 212 VAL A CA 1
ATOM 1779 C C . VAL A 1 212 ? -28.343 -14.951 54.271 1.00 88.06 212 VAL A C 1
ATOM 1781 O O . VAL A 1 212 ? -27.724 -15.699 53.520 1.00 88.06 212 VAL A O 1
ATOM 1784 N N . GLU A 1 213 ? -29.565 -15.246 54.711 1.00 86.56 213 GLU A N 1
ATOM 1785 C CA . GLU A 1 213 ? -30.320 -16.436 54.294 1.00 86.56 213 GLU A CA 1
ATOM 1786 C C . GLU A 1 213 ? -30.669 -16.414 52.805 1.00 86.56 213 GLU A C 1
ATOM 1788 O O . GLU A 1 213 ? -30.751 -17.470 52.180 1.00 86.56 213 GLU A O 1
ATOM 1793 N N . ASN A 1 214 ? -30.810 -15.218 52.233 1.00 84.06 214 ASN A N 1
ATOM 1794 C CA . ASN A 1 214 ? -31.048 -15.021 50.808 1.00 84.06 214 ASN A CA 1
ATOM 1795 C C . ASN A 1 214 ? -29.768 -15.016 49.958 1.00 84.06 214 ASN A C 1
ATOM 1797 O O . ASN A 1 214 ? -29.873 -14.901 48.740 1.00 84.06 214 ASN A O 1
ATOM 1801 N N . VAL A 1 215 ? -28.572 -15.151 50.549 1.00 84.50 215 VAL A N 1
ATOM 1802 C CA . VAL A 1 215 ? -27.347 -15.363 49.762 1.00 84.50 215 VAL A CA 1
ATOM 1803 C C . VAL A 1 215 ? -27.402 -16.782 49.181 1.00 84.50 215 VAL A C 1
ATOM 1805 O O . VAL A 1 215 ? -27.400 -17.748 49.956 1.00 84.50 215 VAL A O 1
ATOM 1808 N N . PRO A 1 216 ? -27.464 -16.942 47.846 1.00 77.56 216 PRO A N 1
ATOM 1809 C CA . PRO A 1 216 ? -27.601 -18.255 47.231 1.00 77.56 216 PRO A CA 1
ATOM 1810 C C . PRO A 1 216 ? -26.398 -19.154 47.535 1.00 77.56 216 PRO A C 1
ATOM 1812 O O . PRO A 1 216 ? -25.292 -18.694 47.821 1.00 77.56 216 PRO A O 1
ATOM 1815 N N . ILE A 1 217 ? -26.636 -20.469 47.485 1.00 72.81 217 ILE A N 1
ATOM 1816 C CA . ILE A 1 217 ? -25.590 -21.482 47.694 1.00 72.81 217 ILE A CA 1
ATOM 1817 C C . ILE A 1 217 ? -24.545 -21.393 46.575 1.00 72.81 217 ILE A C 1
ATOM 1819 O O . ILE A 1 217 ? -23.348 -21.430 46.860 1.00 72.81 217 ILE A O 1
ATOM 1823 N N . ASP A 1 218 ? -25.010 -21.207 45.339 1.00 77.44 218 ASP A N 1
ATOM 1824 C CA . ASP A 1 218 ? -24.182 -20.962 44.164 1.00 77.44 218 ASP A CA 1
ATOM 1825 C C . ASP A 1 218 ? -24.150 -19.454 43.903 1.00 77.44 218 ASP A C 1
ATOM 1827 O O . ASP A 1 218 ? -25.052 -18.891 43.285 1.00 77.44 218 ASP A O 1
ATOM 1831 N N . VAL A 1 219 ? -23.138 -18.786 44.455 1.00 81.62 219 VAL A N 1
ATOM 1832 C CA . VAL A 1 219 ? -22.958 -17.340 44.304 1.00 81.62 219 VAL A CA 1
ATOM 1833 C C . VAL A 1 219 ? -22.535 -17.019 42.874 1.00 81.62 219 VAL A C 1
ATOM 1835 O O . VAL A 1 219 ? -21.502 -17.503 42.413 1.00 81.62 219 VAL A O 1
ATOM 1838 N N . THR A 1 220 ? -23.290 -16.156 42.202 1.00 86.06 220 THR A N 1
ATOM 1839 C CA . THR A 1 220 ? -23.007 -15.694 40.838 1.00 86.06 220 THR A CA 1
ATOM 1840 C C . THR A 1 220 ? -22.708 -14.198 40.806 1.00 86.06 220 THR A C 1
ATOM 1842 O O . THR A 1 220 ? -22.879 -13.476 41.790 1.00 86.06 220 THR A O 1
ATOM 1845 N N . ILE A 1 221 ? -22.288 -13.692 39.646 1.00 86.44 221 ILE A N 1
ATOM 1846 C CA . ILE A 1 221 ? -22.093 -12.250 39.427 1.00 86.44 221 ILE A CA 1
ATOM 1847 C C . ILE A 1 221 ? -23.346 -11.399 39.694 1.00 86.44 221 ILE A C 1
ATOM 1849 O O . ILE A 1 221 ? -23.212 -10.217 39.994 1.00 86.44 221 ILE A O 1
ATOM 1853 N N . PHE A 1 222 ? -24.554 -11.969 39.614 1.00 88.19 222 PHE A N 1
ATOM 1854 C CA . PHE A 1 222 ? -25.798 -11.233 39.867 1.00 88.19 222 PHE A CA 1
ATOM 1855 C C . PHE A 1 222 ? -26.051 -10.982 41.362 1.00 88.19 222 PHE A C 1
ATOM 1857 O O . PHE A 1 222 ? -26.928 -10.198 41.715 1.00 88.19 222 PHE A O 1
ATOM 1864 N N . ASP A 1 223 ? -25.256 -11.602 42.238 1.00 89.75 223 ASP A N 1
ATOM 1865 C CA . ASP A 1 223 ? -25.407 -11.517 43.691 1.00 89.75 223 ASP A CA 1
ATOM 1866 C C . ASP A 1 223 ? -24.473 -10.486 44.342 1.00 89.75 223 ASP A C 1
ATOM 1868 O O . ASP A 1 223 ? -24.544 -10.284 45.556 1.00 89.75 223 ASP A O 1
ATOM 1872 N N . ILE A 1 224 ? -23.603 -9.825 43.565 1.00 90.12 224 ILE A N 1
ATOM 1873 C CA . ILE A 1 224 ? -22.564 -8.908 44.072 1.00 90.12 224 ILE A CA 1
ATOM 1874 C C . ILE A 1 224 ? -23.166 -7.844 44.995 1.00 90.12 224 ILE A C 1
ATOM 1876 O O . ILE A 1 224 ? -22.747 -7.739 46.149 1.00 90.12 224 ILE A O 1
ATOM 1880 N N . ASP A 1 225 ? -24.180 -7.112 44.527 1.00 90.81 225 ASP A N 1
ATOM 1881 C CA . ASP A 1 225 ? -24.803 -6.024 45.291 1.00 90.81 225 ASP A CA 1
ATOM 1882 C C . ASP A 1 225 ? -25.436 -6.535 46.593 1.00 90.81 225 ASP A C 1
ATOM 1884 O O . ASP A 1 225 ? -25.279 -5.926 47.655 1.00 90.81 225 ASP A O 1
ATOM 1888 N N . ASN A 1 226 ? -26.105 -7.692 46.537 1.00 89.69 226 ASN A N 1
ATOM 1889 C CA . ASN A 1 226 ? -26.734 -8.314 47.702 1.00 89.69 226 ASN A CA 1
ATOM 1890 C C . ASN A 1 226 ? -25.686 -8.746 48.739 1.00 89.69 226 ASN A C 1
ATOM 1892 O O . ASN A 1 226 ? -25.869 -8.517 49.937 1.00 89.69 226 ASN A O 1
ATOM 1896 N N . ILE A 1 227 ? -24.566 -9.324 48.296 1.00 92.00 227 ILE A N 1
ATOM 1897 C CA . ILE A 1 227 ? -23.469 -9.767 49.166 1.00 92.00 227 ILE A CA 1
ATOM 1898 C C . ILE A 1 227 ? -22.755 -8.573 49.799 1.00 92.00 227 ILE A C 1
ATOM 1900 O O . ILE A 1 227 ? -22.521 -8.580 51.011 1.00 92.00 227 ILE A O 1
ATOM 1904 N N . GLU A 1 228 ? -22.429 -7.534 49.021 1.00 93.19 228 GLU A N 1
ATOM 1905 C CA . GLU A 1 228 ? -21.831 -6.308 49.558 1.00 93.19 228 GLU A CA 1
ATOM 1906 C C . GLU A 1 228 ? -22.767 -5.644 50.567 1.00 93.19 228 GLU A C 1
ATOM 1908 O O . GLU A 1 228 ? -22.335 -5.260 51.658 1.00 93.19 228 GLU A O 1
ATOM 1913 N N . HIS A 1 229 ? -24.060 -5.549 50.247 1.00 90.81 229 HIS A N 1
ATOM 1914 C CA . HIS A 1 229 ? -25.055 -4.964 51.137 1.00 90.81 229 HIS A CA 1
ATOM 1915 C C . HIS A 1 229 ? -25.183 -5.746 52.450 1.00 90.81 229 HIS A C 1
ATOM 1917 O O . HIS A 1 229 ? -25.135 -5.148 53.532 1.00 90.81 229 HIS A O 1
ATOM 1923 N N . ALA A 1 230 ? -25.296 -7.074 52.377 1.00 91.25 230 ALA A N 1
ATOM 1924 C CA . ALA A 1 230 ? -25.385 -7.946 53.543 1.00 91.25 230 ALA A CA 1
ATOM 1925 C C . ALA A 1 230 ? -24.116 -7.871 54.408 1.00 91.25 230 ALA A C 1
ATOM 1927 O O . ALA A 1 230 ? -24.207 -7.711 55.628 1.00 91.25 230 ALA A O 1
ATOM 1928 N N . TYR A 1 231 ? -22.927 -7.909 53.797 1.00 93.69 231 TYR A N 1
ATOM 1929 C CA . TYR A 1 231 ? -21.658 -7.844 54.522 1.00 93.69 231 TYR A CA 1
ATOM 1930 C C . TYR A 1 231 ? -21.442 -6.482 55.187 1.00 93.69 231 TYR A C 1
ATOM 1932 O O . TYR A 1 231 ? -21.095 -6.418 56.368 1.00 93.69 231 TYR A O 1
ATOM 1940 N N . ASN A 1 232 ? -21.712 -5.382 54.481 1.00 92.44 232 ASN A N 1
ATOM 1941 C CA . ASN A 1 232 ? -21.618 -4.033 55.040 1.00 92.44 232 ASN A CA 1
ATOM 1942 C C . ASN A 1 232 ? -22.630 -3.810 56.171 1.00 92.44 232 ASN A C 1
ATOM 1944 O O . ASN A 1 232 ? -22.303 -3.179 57.180 1.00 92.44 232 ASN A O 1
ATOM 1948 N N . SER A 1 233 ? -23.840 -4.358 56.040 1.00 91.12 233 SER A N 1
ATOM 1949 C CA . SER A 1 233 ? -24.854 -4.328 57.098 1.00 91.12 233 SER A CA 1
ATOM 1950 C C . SER A 1 233 ? -24.409 -5.128 58.323 1.00 91.12 233 SER A C 1
ATOM 1952 O O . SER A 1 233 ? -24.493 -4.620 59.441 1.00 91.12 233 SER A O 1
ATOM 1954 N N . TYR A 1 234 ? -23.822 -6.314 58.126 1.00 92.69 234 TYR A N 1
ATOM 1955 C CA . TYR A 1 234 ? -23.199 -7.087 59.200 1.00 92.69 234 TYR A CA 1
ATOM 1956 C C . TYR A 1 234 ? -22.086 -6.299 59.903 1.00 92.69 234 TYR A C 1
ATOM 1958 O O . TYR A 1 234 ? -22.026 -6.294 61.132 1.00 92.69 234 TYR A O 1
ATOM 1966 N N . GLN A 1 235 ? -21.217 -5.586 59.171 1.00 91.75 235 GLN A N 1
ATOM 1967 C CA . GLN A 1 235 ? -20.110 -4.840 59.787 1.00 91.75 235 GLN A CA 1
ATOM 1968 C C . GLN A 1 235 ? -20.568 -3.754 60.765 1.00 91.75 235 GLN A C 1
ATOM 1970 O O . GLN A 1 235 ? -19.866 -3.516 61.751 1.00 91.75 235 GLN A O 1
ATOM 1975 N N . LYS A 1 236 ? -21.747 -3.164 60.538 1.00 89.50 236 LYS A N 1
ATOM 1976 C CA . LYS A 1 236 ? -22.348 -2.127 61.390 1.00 89.50 236 LYS A CA 1
ATOM 1977 C C . LYS A 1 236 ? -22.932 -2.665 62.704 1.00 89.50 236 LYS A C 1
ATOM 1979 O O . LYS A 1 236 ? -23.215 -1.870 63.594 1.00 89.50 236 LYS A O 1
ATOM 1984 N N . LEU A 1 237 ? -23.099 -3.983 62.849 1.00 89.00 237 LEU A N 1
ATOM 1985 C CA . LEU A 1 237 ? -23.614 -4.602 64.075 1.00 89.00 237 LEU A CA 1
ATOM 1986 C C . LEU A 1 237 ? -22.607 -4.551 65.235 1.00 89.00 237 LEU A C 1
ATOM 1988 O O . LEU A 1 237 ? -21.388 -4.611 65.042 1.00 89.00 237 LEU A O 1
ATOM 1992 N N . SER A 1 238 ? -23.134 -4.541 66.463 1.00 87.06 238 SER A N 1
ATOM 1993 C CA . SER A 1 238 ? -22.341 -4.702 67.686 1.00 87.06 238 SER A CA 1
ATOM 1994 C C . SER A 1 238 ? -21.682 -6.089 67.758 1.00 87.06 238 SER A C 1
ATOM 1996 O O . SER A 1 238 ? -22.155 -7.053 67.155 1.00 87.06 238 SER A O 1
ATOM 1998 N N . TYR A 1 239 ? -20.600 -6.220 68.534 1.00 88.81 239 TYR A N 1
ATOM 1999 C CA . TYR A 1 239 ? -19.894 -7.500 68.696 1.00 88.81 239 TYR A CA 1
ATOM 2000 C C . TYR A 1 239 ? -20.813 -8.624 69.193 1.00 88.81 239 TYR A C 1
ATOM 2002 O O . TYR A 1 239 ? -20.750 -9.733 68.677 1.00 88.81 239 TYR A O 1
ATOM 2010 N N . GLN A 1 240 ? -21.686 -8.333 70.161 1.00 88.81 240 GLN A N 1
ATOM 2011 C CA . GLN A 1 240 ? -22.631 -9.307 70.713 1.00 88.81 240 GLN A CA 1
ATOM 2012 C C . GLN A 1 240 ? -23.652 -9.756 69.662 1.00 88.81 240 GLN A C 1
ATOM 2014 O O . GLN A 1 240 ? -23.900 -10.949 69.523 1.00 88.81 240 GLN A O 1
ATOM 2019 N N . ASN A 1 241 ? -24.170 -8.817 68.867 1.00 88.50 241 ASN A N 1
ATOM 2020 C CA . ASN A 1 241 ? -25.144 -9.105 67.814 1.00 88.50 241 ASN A CA 1
ATOM 2021 C C . ASN A 1 241 ? -24.541 -9.919 66.666 1.00 88.50 241 ASN A C 1
ATOM 2023 O O . ASN A 1 241 ? -25.200 -10.804 66.130 1.00 88.50 241 ASN A O 1
ATOM 2027 N N . LYS A 1 242 ? -23.271 -9.675 66.323 1.00 90.50 242 LYS A N 1
ATOM 2028 C CA . LYS A 1 242 ? -22.541 -10.464 65.321 1.00 90.50 242 LYS A CA 1
ATOM 2029 C C . LYS A 1 242 ? -22.467 -11.955 65.682 1.00 90.50 242 LYS A C 1
ATOM 2031 O O . LYS A 1 242 ? -22.551 -12.788 64.788 1.00 90.50 242 LYS A O 1
ATOM 2036 N N . GLN A 1 243 ? -22.355 -12.297 66.970 1.00 89.19 243 GLN A N 1
ATOM 2037 C CA . GLN A 1 243 ? -22.281 -13.693 67.439 1.00 89.19 243 GLN A CA 1
ATOM 2038 C C . GLN A 1 243 ? -23.601 -14.468 67.283 1.00 89.19 243 GLN A C 1
ATOM 2040 O O . GLN A 1 243 ? -23.587 -15.692 67.340 1.00 89.19 243 GLN A O 1
ATOM 2045 N N . LEU A 1 244 ? -24.730 -13.776 67.089 1.00 91.06 244 LEU A N 1
ATOM 2046 C CA . LEU A 1 244 ? -26.052 -14.393 66.915 1.00 91.06 244 LEU A CA 1
ATOM 2047 C C . LEU A 1 244 ? -26.327 -14.830 65.465 1.00 91.06 244 LEU A C 1
ATOM 2049 O O . LEU A 1 244 ? -27.340 -15.470 65.196 1.00 91.06 244 LEU A O 1
ATOM 2053 N N . ILE A 1 245 ? -25.446 -14.478 64.525 1.00 89.06 245 ILE A N 1
ATOM 2054 C CA . ILE A 1 245 ? -25.606 -14.753 63.093 1.00 89.06 245 ILE A CA 1
ATOM 2055 C C . ILE A 1 245 ? -24.818 -16.019 62.743 1.00 89.06 245 ILE A C 1
ATOM 2057 O O . ILE A 1 245 ? -23.664 -15.968 62.314 1.00 89.06 245 ILE A O 1
ATOM 2061 N N . GLU A 1 246 ? -25.447 -17.180 62.921 1.00 83.19 246 GLU A N 1
ATOM 2062 C CA . GLU A 1 246 ? -24.818 -18.492 62.687 1.00 83.19 246 GLU A CA 1
ATOM 2063 C C . GLU A 1 246 ? -24.443 -18.719 61.207 1.00 83.19 246 GLU A C 1
ATOM 2065 O O . GLU A 1 246 ? -23.445 -19.373 60.893 1.00 83.19 246 GLU A O 1
ATOM 2070 N N . SER A 1 247 ? -25.185 -18.101 60.284 1.00 82.69 247 SER A N 1
ATOM 2071 C CA . SER A 1 247 ? -24.979 -18.200 58.830 1.00 82.69 247 SER A CA 1
ATOM 2072 C C . SER A 1 247 ? -23.832 -17.331 58.288 1.00 82.69 247 SER A C 1
ATOM 2074 O O . SER A 1 247 ? -23.533 -17.378 57.093 1.00 82.69 247 SER A O 1
ATOM 2076 N N . TYR A 1 248 ? -23.142 -16.559 59.138 1.00 87.81 248 TYR A N 1
ATOM 2077 C CA . TYR A 1 248 ? -22.118 -15.591 58.720 1.00 87.81 248 TYR A CA 1
ATOM 2078 C C . TYR A 1 248 ? -20.968 -16.205 57.908 1.00 87.81 248 TYR A C 1
ATOM 2080 O O . TYR A 1 248 ? -20.440 -15.558 57.007 1.00 87.81 248 TYR A O 1
ATOM 2088 N N . ASN A 1 249 ? -20.579 -17.455 58.182 1.00 87.50 249 ASN A N 1
ATOM 2089 C CA . ASN A 1 249 ? -19.472 -18.093 57.461 1.00 87.50 249 ASN A CA 1
ATOM 2090 C C . ASN A 1 249 ? -19.722 -18.161 55.945 1.00 87.50 249 ASN A C 1
ATOM 2092 O O . ASN A 1 249 ? -18.786 -17.944 55.179 1.00 87.50 249 ASN A O 1
ATOM 2096 N N . LYS A 1 250 ? -20.975 -18.373 55.515 1.00 86.00 250 LYS A N 1
ATOM 2097 C CA . LYS A 1 250 ? -21.351 -18.364 54.092 1.00 86.00 250 LYS A CA 1
ATOM 2098 C C . LYS A 1 250 ? -21.167 -16.977 53.479 1.00 86.00 250 LYS A C 1
ATOM 2100 O O . LYS A 1 250 ? -20.484 -16.842 52.469 1.00 86.00 250 LYS A O 1
ATOM 2105 N N . LEU A 1 251 ? -21.695 -15.946 54.145 1.00 90.56 251 LEU A N 1
ATOM 2106 C CA . LEU A 1 251 ? -21.541 -14.550 53.729 1.00 90.56 251 LEU A CA 1
ATOM 2107 C C . LEU A 1 251 ? -20.065 -14.147 53.654 1.00 90.56 251 LEU A C 1
ATOM 2109 O O . LEU A 1 251 ? -19.648 -13.484 52.712 1.00 90.56 251 LEU A O 1
ATOM 2113 N N . LYS A 1 252 ? -19.262 -14.558 54.638 1.00 90.69 252 LYS A N 1
ATOM 2114 C CA . LYS A 1 252 ? -17.830 -14.267 54.682 1.00 90.69 252 LYS A CA 1
ATOM 2115 C C . LYS A 1 252 ? -17.104 -14.882 53.488 1.00 90.69 252 LYS A C 1
ATOM 2117 O O . LYS A 1 252 ? -16.314 -14.187 52.861 1.00 90.69 252 LYS A O 1
ATOM 2122 N N . THR A 1 253 ? -17.364 -16.150 53.172 1.00 89.19 253 THR A N 1
ATOM 2123 C CA . THR A 1 253 ? -16.775 -16.810 51.999 1.00 89.19 253 THR A CA 1
ATOM 2124 C C . THR A 1 253 ? -17.229 -16.147 50.698 1.00 89.19 253 THR A C 1
ATOM 2126 O O . THR A 1 253 ? -16.389 -15.853 49.852 1.00 89.19 253 THR A O 1
ATOM 2129 N N . ALA A 1 254 ? -18.519 -15.828 50.564 1.00 89.06 254 ALA A N 1
ATOM 2130 C CA . ALA A 1 254 ? -19.050 -15.108 49.407 1.00 89.06 254 ALA A CA 1
ATOM 2131 C C . ALA A 1 254 ? -18.374 -13.735 49.228 1.00 89.06 254 ALA A C 1
ATOM 2133 O O . ALA A 1 254 ? -17.887 -13.409 48.148 1.00 89.06 254 ALA A O 1
ATOM 2134 N N . TYR A 1 255 ? -18.241 -12.966 50.311 1.00 92.12 255 TYR A N 1
ATOM 2135 C CA . TYR A 1 255 ? -17.583 -11.660 50.302 1.00 92.12 255 TYR A CA 1
ATOM 2136 C C . TYR A 1 255 ? -16.070 -11.753 50.040 1.00 92.12 255 TYR A C 1
ATOM 2138 O O . TYR A 1 255 ? -15.499 -10.895 49.377 1.00 92.12 255 TYR A O 1
ATOM 2146 N N . GLN A 1 256 ? -15.391 -12.809 50.498 1.00 91.56 256 GLN A N 1
ATOM 2147 C CA . GLN A 1 256 ? -13.982 -13.049 50.150 1.00 91.56 256 GLN A CA 1
ATOM 2148 C C . GLN A 1 256 ? -13.776 -13.255 48.642 1.00 91.56 256 GLN A C 1
ATOM 2150 O O . GLN A 1 256 ? -12.700 -12.953 48.129 1.00 91.56 256 GLN A O 1
ATOM 2155 N N . ASN A 1 257 ? -14.807 -13.720 47.933 1.00 90.56 257 ASN A N 1
ATOM 2156 C CA . ASN A 1 257 ? -14.799 -13.885 46.483 1.00 90.56 257 ASN A CA 1
ATOM 2157 C C . ASN A 1 257 ? -15.286 -12.635 45.726 1.00 90.56 257 ASN A C 1
ATOM 2159 O O . ASN A 1 257 ? -15.306 -12.660 44.498 1.00 90.56 257 ASN A O 1
ATOM 2163 N N . ILE A 1 258 ? -15.633 -11.532 46.407 1.00 90.75 258 ILE A N 1
ATOM 2164 C CA . ILE A 1 258 ? -16.268 -10.363 45.774 1.00 90.75 258 ILE A CA 1
ATOM 2165 C C . ILE A 1 258 ? -15.415 -9.741 44.664 1.00 90.75 258 ILE A C 1
ATOM 2167 O O . ILE A 1 258 ? -15.931 -9.397 43.609 1.00 90.75 258 ILE A O 1
ATOM 2171 N N . GLU A 1 259 ? -14.096 -9.659 44.846 1.00 91.75 259 GLU A N 1
ATOM 2172 C CA . GLU A 1 259 ? -13.198 -9.097 43.828 1.00 91.75 259 GLU A CA 1
ATOM 2173 C C . GLU A 1 259 ? -13.089 -10.011 42.596 1.00 91.75 259 GLU A C 1
ATOM 2175 O O . GLU A 1 259 ? -13.000 -9.534 41.461 1.00 91.75 259 GLU A O 1
ATOM 2180 N N . LYS A 1 260 ? -13.189 -11.334 42.792 1.00 91.25 260 LYS A N 1
ATOM 2181 C CA . LYS A 1 260 ? -13.286 -12.297 41.685 1.00 91.25 260 LYS A CA 1
ATOM 2182 C C . LYS A 1 260 ? -14.613 -12.140 40.946 1.00 91.25 260 LYS A C 1
ATOM 2184 O O . LYS A 1 260 ? -14.612 -12.067 39.723 1.00 91.25 260 LYS A O 1
ATOM 2189 N N . LEU A 1 261 ? -15.720 -12.021 41.681 1.00 90.62 261 LEU A N 1
ATOM 2190 C CA . LEU A 1 261 ? -17.056 -11.802 41.123 1.00 90.62 261 LEU A CA 1
ATOM 2191 C C . LEU A 1 261 ? -17.134 -10.493 40.333 1.00 90.62 261 LEU A C 1
ATOM 2193 O O . LEU A 1 261 ? -17.648 -10.489 39.223 1.00 90.62 261 LEU A O 1
ATOM 2197 N N . LYS A 1 262 ? -16.562 -9.398 40.843 1.00 92.12 262 LYS A N 1
ATOM 2198 C CA . LYS A 1 262 ? -16.464 -8.122 40.114 1.00 92.12 262 LYS A CA 1
ATOM 2199 C C . LYS A 1 262 ? -15.679 -8.262 38.814 1.00 92.12 262 LYS A C 1
ATOM 2201 O O . LYS A 1 262 ? -16.093 -7.728 37.788 1.00 92.12 262 LYS A O 1
ATOM 2206 N N . THR A 1 263 ? -14.573 -9.005 38.846 1.00 90.81 263 THR A N 1
ATOM 2207 C CA . THR A 1 263 ? -13.778 -9.302 37.645 1.00 90.81 263 THR A CA 1
ATOM 2208 C C . THR A 1 263 ? -14.596 -10.111 36.631 1.00 90.81 263 THR A C 1
ATOM 2210 O O . THR A 1 263 ? -14.650 -9.747 35.457 1.00 90.81 263 THR A O 1
ATOM 2213 N N . ALA A 1 264 ? -15.293 -11.158 37.084 1.00 90.44 264 ALA A N 1
ATOM 2214 C CA . ALA A 1 264 ? -16.189 -11.964 36.257 1.00 90.44 264 ALA A CA 1
ATOM 2215 C C . ALA A 1 264 ? -17.353 -11.139 35.678 1.00 90.44 264 ALA A C 1
ATOM 2217 O O . ALA A 1 264 ? -17.665 -11.268 34.499 1.00 90.44 264 ALA A O 1
ATOM 2218 N N . TYR A 1 265 ? -17.955 -10.246 36.468 1.00 90.12 265 TYR A N 1
ATOM 2219 C CA . TYR A 1 265 ? -19.041 -9.367 36.032 1.00 90.12 265 TYR A CA 1
ATOM 2220 C C . TYR A 1 265 ? -18.582 -8.398 34.941 1.00 90.12 265 TYR A C 1
ATOM 2222 O O . TYR A 1 265 ? -19.245 -8.255 33.917 1.00 90.12 265 TYR A O 1
ATOM 2230 N N . ALA A 1 266 ? -17.406 -7.784 35.109 1.00 88.69 266 ALA A N 1
ATOM 2231 C CA . ALA A 1 266 ? -16.826 -6.913 34.091 1.00 88.69 266 ALA A CA 1
ATOM 2232 C C . ALA A 1 266 ? -16.611 -7.648 32.757 1.00 88.69 266 ALA A C 1
ATOM 2234 O O . ALA A 1 266 ? -16.796 -7.061 31.692 1.00 88.69 266 ALA A O 1
ATOM 2235 N N . PHE A 1 267 ? -16.239 -8.928 32.807 1.00 89.00 267 PHE A N 1
ATOM 2236 C CA . PHE A 1 267 ? -16.121 -9.765 31.619 1.00 89.00 267 PHE A CA 1
ATOM 2237 C C . PHE A 1 267 ? -17.488 -10.164 31.037 1.00 89.00 267 PHE A C 1
ATOM 2239 O O . PHE A 1 267 ? -17.685 -10.044 29.830 1.00 89.00 267 PHE A O 1
ATOM 2246 N N . TYR A 1 268 ? -18.454 -10.554 31.874 1.00 88.94 268 TYR A N 1
ATOM 2247 C CA . TYR A 1 268 ? -19.823 -10.863 31.450 1.00 88.94 268 TYR A CA 1
ATOM 2248 C C . TYR A 1 268 ? -20.47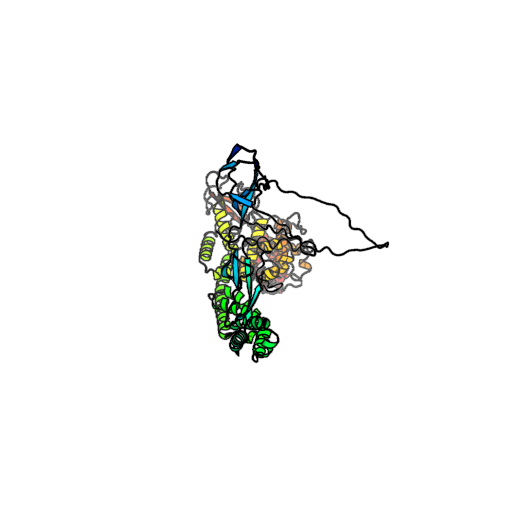2 -9.698 30.693 1.00 88.94 268 TYR A C 1
ATOM 2250 O O . TYR A 1 268 ? -21.037 -9.901 29.623 1.00 88.94 268 TYR A O 1
ATOM 2258 N N . CYS A 1 269 ? -20.308 -8.464 31.175 1.00 86.88 269 CYS A N 1
ATOM 2259 C CA . CYS A 1 269 ? -20.797 -7.279 30.470 1.00 86.88 269 CYS A CA 1
ATOM 2260 C C . CYS A 1 269 ? -20.208 -7.151 29.053 1.00 86.88 269 CYS A C 1
ATOM 2262 O O . CYS A 1 269 ? -20.927 -6.776 28.130 1.00 86.88 269 CYS A O 1
ATOM 2264 N N . LYS A 1 270 ? -18.924 -7.489 28.860 1.00 87.62 270 LYS A N 1
ATOM 2265 C CA . LYS A 1 270 ? -18.285 -7.478 27.531 1.00 87.62 270 LYS A CA 1
ATOM 2266 C C . LYS A 1 270 ? -18.813 -8.594 26.628 1.00 87.62 270 LYS A C 1
ATOM 2268 O O . LYS A 1 270 ? -19.018 -8.359 25.442 1.00 87.62 270 LYS A O 1
ATOM 2273 N N . LEU A 1 271 ? -19.035 -9.793 27.173 1.00 87.75 271 LEU A N 1
ATOM 2274 C CA . LEU A 1 271 ? -19.653 -10.902 26.435 1.00 87.75 271 LEU A CA 1
ATOM 2275 C C . LEU A 1 271 ? -21.053 -10.535 25.938 1.00 87.75 271 LEU A C 1
ATOM 2277 O O . LEU A 1 271 ? -21.344 -10.705 24.758 1.00 87.75 271 LEU A O 1
ATOM 2281 N N . GLU A 1 272 ? -21.899 -10.009 26.825 1.00 86.56 272 GLU A N 1
ATOM 2282 C CA . GLU A 1 272 ? -23.255 -9.559 26.490 1.00 86.56 272 GLU A CA 1
ATOM 2283 C C . GLU A 1 272 ? -23.236 -8.469 25.418 1.00 86.56 272 GLU A C 1
ATOM 2285 O O . GLU A 1 272 ? -24.033 -8.501 24.481 1.00 86.56 272 GLU A O 1
ATOM 2290 N N . GLU A 1 273 ? -22.306 -7.516 25.503 1.00 87.25 273 GLU A N 1
ATOM 2291 C CA . GLU A 1 273 ? -22.146 -6.497 24.465 1.00 87.25 273 GLU A CA 1
ATOM 2292 C C . GLU A 1 273 ? -21.880 -7.130 23.091 1.00 87.25 273 GLU A C 1
ATOM 2294 O O . GLU A 1 273 ? -22.492 -6.736 22.101 1.00 87.25 273 GLU A O 1
ATOM 2299 N N . VAL A 1 274 ? -21.007 -8.138 23.027 1.00 87.38 274 VAL A N 1
ATOM 2300 C CA . VAL A 1 274 ? -20.686 -8.844 21.782 1.00 87.38 274 VAL A CA 1
ATOM 2301 C C . VAL A 1 274 ? -21.859 -9.684 21.277 1.00 87.38 274 VAL A C 1
ATOM 2303 O O . VAL A 1 274 ? -22.149 -9.649 20.084 1.00 87.38 274 VAL A O 1
ATOM 2306 N N . TYR A 1 275 ? -22.573 -10.395 22.152 1.00 86.12 275 TYR A N 1
ATOM 2307 C CA . TYR A 1 275 ? -23.744 -11.194 21.768 1.00 86.12 275 TYR A CA 1
ATOM 2308 C C . TYR A 1 275 ? -24.902 -10.361 21.219 1.00 86.12 275 TYR A C 1
ATOM 2310 O O . TYR A 1 275 ? -25.674 -10.859 20.401 1.00 86.12 275 TYR A O 1
ATOM 2318 N N . ASN A 1 276 ? -25.010 -9.105 21.649 1.00 85.44 276 ASN A N 1
ATOM 2319 C CA . ASN A 1 276 ? -26.050 -8.186 21.203 1.00 85.44 276 ASN A CA 1
ATOM 2320 C C . ASN A 1 276 ? -25.634 -7.331 19.987 1.00 85.44 276 ASN A C 1
ATOM 2322 O O . ASN A 1 276 ? -26.465 -6.580 19.473 1.00 85.44 276 ASN A O 1
ATOM 2326 N N . LYS A 1 277 ? -24.378 -7.412 19.521 1.00 85.81 277 LYS A N 1
ATOM 2327 C CA . LYS A 1 277 ? -23.919 -6.731 18.299 1.00 85.81 277 LYS A CA 1
ATOM 2328 C C . LYS A 1 277 ? -24.343 -7.505 17.050 1.00 85.81 277 LYS A C 1
ATOM 2330 O O . LYS A 1 277 ? -24.317 -8.733 17.018 1.00 85.81 277 LYS A O 1
ATOM 2335 N N . ASP A 1 278 ? -24.666 -6.766 15.989 1.00 86.75 278 ASP A N 1
ATOM 2336 C CA . ASP A 1 278 ? -24.889 -7.354 14.670 1.00 86.75 278 ASP A CA 1
ATOM 2337 C C . ASP A 1 278 ? -23.611 -8.052 14.179 1.00 86.75 278 ASP A C 1
ATOM 2339 O O . ASP A 1 278 ? -22.518 -7.469 14.167 1.00 86.75 278 ASP A O 1
ATOM 2343 N N . ILE A 1 279 ? -23.759 -9.308 13.749 1.00 84.88 279 ILE A N 1
ATOM 2344 C CA . ILE A 1 279 ? -22.657 -10.112 13.220 1.00 84.88 279 ILE A CA 1
ATOM 2345 C C . ILE A 1 279 ? -22.130 -9.441 11.950 1.00 84.88 279 ILE A C 1
ATOM 2347 O O . ILE A 1 279 ? -22.833 -9.314 10.948 1.00 84.88 279 ILE A O 1
ATOM 2351 N N . SER A 1 280 ? -20.877 -8.997 12.005 1.00 85.88 280 SER A N 1
ATOM 2352 C CA . SER A 1 280 ? -20.207 -8.289 10.916 1.00 85.88 280 SER A CA 1
ATOM 2353 C C . SER A 1 280 ? -18.692 -8.515 10.972 1.00 85.88 280 SER A C 1
ATOM 2355 O O . SER A 1 280 ? -18.162 -8.833 12.038 1.00 85.88 280 SER A O 1
ATOM 2357 N N . PRO A 1 281 ? -17.962 -8.316 9.859 1.00 84.00 281 PRO A N 1
ATOM 2358 C CA . PRO A 1 281 ? -16.507 -8.475 9.822 1.00 84.00 281 PRO A CA 1
ATOM 2359 C C . PRO A 1 281 ? -15.753 -7.642 10.866 1.00 84.00 281 PRO A C 1
ATOM 2361 O O . PRO A 1 281 ? -14.742 -8.089 11.400 1.00 84.00 281 PRO A O 1
ATOM 2364 N N . ILE A 1 282 ? -16.240 -6.437 11.185 1.00 81.81 282 ILE A N 1
ATOM 2365 C CA . ILE A 1 282 ? -15.557 -5.535 12.122 1.00 81.81 282 ILE A CA 1
ATOM 2366 C C . ILE A 1 282 ? -15.610 -6.040 13.572 1.00 81.81 282 ILE A C 1
ATOM 2368 O O . ILE A 1 282 ? -14.757 -5.679 14.379 1.00 81.81 282 ILE A O 1
ATOM 2372 N N . LEU A 1 283 ? -16.560 -6.934 13.882 1.00 87.69 283 LEU A N 1
ATOM 2373 C CA . LEU A 1 283 ? -16.680 -7.582 15.188 1.00 87.69 283 LEU A CA 1
ATOM 2374 C C . LEU A 1 283 ? -15.507 -8.532 15.478 1.00 87.69 283 LEU A C 1
ATOM 2376 O O . LEU A 1 283 ? -15.273 -8.877 16.634 1.00 87.69 283 LEU A O 1
ATOM 2380 N N . LYS A 1 284 ? -14.738 -8.934 14.454 1.00 88.06 284 LYS A N 1
ATOM 2381 C CA . LYS A 1 284 ? -13.612 -9.867 14.590 1.00 88.06 284 LYS A CA 1
ATOM 2382 C C . LYS A 1 284 ? -12.593 -9.412 15.636 1.00 88.06 284 LYS A C 1
ATOM 2384 O O . LYS A 1 284 ? -12.227 -10.197 16.501 1.00 88.06 284 LYS A O 1
ATOM 2389 N N . TYR A 1 285 ? -12.187 -8.142 15.603 1.00 86.81 285 TYR A N 1
ATOM 2390 C CA . TYR A 1 285 ? -11.210 -7.607 16.557 1.00 86.81 285 TYR A CA 1
ATOM 2391 C C . TYR A 1 285 ? -11.746 -7.601 17.997 1.00 86.81 285 TYR A C 1
ATOM 2393 O O . TYR A 1 285 ? -11.033 -7.957 18.936 1.00 86.81 285 TYR A O 1
ATOM 2401 N N . ASP A 1 286 ? -13.016 -7.232 18.179 1.00 87.44 286 ASP A N 1
ATOM 2402 C CA . ASP A 1 286 ? -13.672 -7.260 19.490 1.00 87.44 286 ASP A CA 1
ATOM 2403 C C . ASP A 1 286 ? -13.724 -8.696 20.040 1.00 87.44 286 ASP A C 1
ATOM 2405 O O . ASP A 1 286 ? -13.416 -8.915 21.212 1.00 87.44 286 ASP A O 1
ATOM 2409 N N . LEU A 1 287 ? -14.040 -9.677 19.188 1.00 88.94 287 LEU A N 1
ATOM 2410 C CA . LEU A 1 287 ? -14.068 -11.101 19.536 1.00 88.94 287 LEU A CA 1
ATOM 2411 C C . LEU A 1 287 ? -12.683 -11.659 19.874 1.00 88.94 287 LEU A C 1
ATOM 2413 O O . LEU A 1 287 ? -12.548 -12.371 20.866 1.00 88.94 287 LEU A O 1
ATOM 2417 N N . GLU A 1 288 ? -11.652 -11.325 19.098 1.00 88.12 288 GLU A N 1
ATOM 2418 C CA . GLU A 1 288 ? -10.273 -11.748 19.366 1.00 88.12 288 GLU A CA 1
ATOM 2419 C C . GLU A 1 288 ? -9.784 -11.207 20.718 1.00 88.12 288 GLU A C 1
ATOM 2421 O O . GLU A 1 288 ? -9.259 -11.958 21.540 1.00 88.12 288 GLU A O 1
ATOM 2426 N N . ASN A 1 289 ? -10.026 -9.925 21.010 1.00 87.62 289 ASN A N 1
ATOM 2427 C CA . ASN A 1 289 ? -9.672 -9.335 22.304 1.00 87.62 289 ASN A CA 1
ATOM 2428 C C . ASN A 1 289 ? -10.471 -9.928 23.465 1.00 87.62 289 ASN A C 1
ATOM 2430 O O . ASN A 1 289 ? -9.936 -10.109 24.565 1.00 87.62 289 ASN A O 1
ATOM 2434 N N . LEU A 1 290 ? -11.756 -10.209 23.240 1.00 88.62 290 LEU A N 1
ATOM 2435 C CA . LEU A 1 290 ? -12.604 -10.875 24.218 1.00 88.62 290 LEU A CA 1
ATOM 2436 C C . LEU A 1 290 ? -12.078 -12.281 24.514 1.00 88.62 290 LEU A C 1
ATOM 2438 O O . LEU A 1 290 ? -11.991 -12.652 25.682 1.00 88.62 290 LEU A O 1
ATOM 2442 N N . MET A 1 291 ? -11.652 -13.019 23.487 1.00 87.50 291 MET A N 1
ATOM 2443 C CA . MET A 1 291 ? -11.068 -14.347 23.647 1.00 87.50 291 MET A CA 1
ATOM 2444 C C . MET A 1 291 ? -9.731 -14.321 24.379 1.00 87.50 291 MET A C 1
ATOM 2446 O O . MET A 1 291 ? -9.562 -15.063 25.340 1.00 87.50 291 MET A O 1
ATOM 2450 N N . ILE A 1 292 ? -8.820 -13.417 24.017 1.00 88.50 292 ILE A N 1
ATOM 2451 C CA . ILE A 1 292 ? -7.554 -13.234 24.747 1.00 88.50 292 ILE A CA 1
ATOM 2452 C C . ILE A 1 292 ? -7.832 -12.908 26.220 1.00 88.50 292 ILE A C 1
ATOM 2454 O O . ILE A 1 292 ? -7.184 -13.439 27.123 1.00 88.50 292 ILE A O 1
ATOM 2458 N N . SER A 1 293 ? -8.829 -12.053 26.478 1.00 88.44 293 SER A N 1
ATOM 2459 C CA . SER A 1 293 ? -9.247 -11.727 27.843 1.00 88.44 293 SER A CA 1
ATOM 2460 C C . SER A 1 293 ? -9.764 -12.968 28.574 1.00 88.44 293 SER A C 1
ATOM 2462 O O . SER A 1 293 ? -9.364 -13.191 29.713 1.00 88.44 293 SER A O 1
ATOM 2464 N N . LEU A 1 294 ? -10.593 -13.791 27.925 1.00 87.31 294 LEU A N 1
ATOM 2465 C CA . LEU A 1 294 ? -11.125 -15.032 28.490 1.00 87.31 294 LEU A CA 1
ATOM 2466 C C . LEU A 1 294 ? -10.021 -16.038 28.826 1.00 87.31 294 LEU A C 1
ATOM 2468 O O . LEU A 1 294 ? -9.994 -16.566 29.931 1.00 87.31 294 LEU A O 1
ATOM 2472 N N . GLU A 1 295 ? -9.087 -16.264 27.904 1.00 88.12 295 GLU A N 1
ATOM 2473 C CA . GLU A 1 295 ? -7.963 -17.194 28.076 1.00 88.12 295 GLU A CA 1
ATOM 2474 C C . GLU A 1 295 ? -7.001 -16.761 29.189 1.00 88.12 295 GLU A C 1
ATOM 2476 O O . GLU A 1 295 ? -6.316 -17.591 29.785 1.00 88.12 295 GLU A O 1
ATOM 2481 N N . SER A 1 296 ? -6.954 -15.460 29.490 1.00 89.12 296 SER A N 1
ATOM 2482 C CA . SER A 1 296 ? -6.147 -14.916 30.585 1.00 89.12 296 SER A CA 1
ATOM 2483 C C . SER A 1 296 ? -6.802 -15.032 31.969 1.00 89.12 296 SER A C 1
ATOM 2485 O O . SER A 1 296 ? -6.125 -14.809 32.977 1.00 89.12 296 SER A O 1
ATOM 2487 N N . LEU A 1 297 ? -8.102 -15.355 32.046 1.00 89.25 297 LEU A N 1
ATOM 2488 C CA . LEU A 1 297 ? -8.821 -15.492 33.314 1.00 89.25 297 LEU A CA 1
ATOM 2489 C C . LEU A 1 297 ? -8.492 -16.821 34.004 1.00 89.25 297 LEU A C 1
ATOM 2491 O O . LEU A 1 297 ? -8.439 -17.884 33.392 1.00 89.25 297 LEU A O 1
ATOM 2495 N N . ASP A 1 298 ? -8.319 -16.762 35.324 1.00 90.50 298 ASP A N 1
ATOM 2496 C CA . ASP A 1 298 ? -8.172 -17.949 36.167 1.00 90.50 298 ASP A CA 1
ATOM 2497 C C . ASP A 1 298 ? -9.474 -18.772 36.162 1.00 90.50 298 ASP A C 1
ATOM 2499 O O . ASP A 1 298 ? -10.567 -18.205 36.244 1.00 90.50 298 ASP A O 1
ATOM 2503 N N . GLN A 1 299 ? -9.368 -20.105 36.130 1.00 87.50 299 GLN A N 1
ATOM 2504 C CA . GLN A 1 299 ? -10.525 -21.010 36.134 1.00 87.50 299 GLN A CA 1
ATOM 2505 C C . GLN A 1 299 ? -11.492 -20.722 37.294 1.00 87.50 299 GLN A C 1
ATOM 2507 O O . GLN A 1 299 ? -12.704 -20.740 37.112 1.00 87.50 299 GLN A O 1
ATOM 2512 N N . THR A 1 300 ? -10.966 -20.359 38.467 1.00 88.19 300 THR A N 1
ATOM 2513 C CA . THR A 1 300 ? -11.777 -20.005 39.638 1.00 88.19 300 THR A CA 1
ATOM 2514 C C . THR A 1 300 ? -12.569 -18.710 39.466 1.00 88.19 300 THR A C 1
ATOM 2516 O O . THR A 1 300 ? -13.473 -18.466 40.255 1.00 88.19 300 THR A O 1
ATOM 2519 N N . ILE A 1 301 ? -12.222 -17.853 38.499 1.00 89.75 301 ILE A N 1
ATOM 2520 C CA . ILE A 1 301 ? -13.015 -16.676 38.109 1.00 89.75 301 ILE A CA 1
ATOM 2521 C C . ILE A 1 301 ? -14.074 -17.082 37.079 1.00 89.75 301 ILE A C 1
ATOM 2523 O O . ILE A 1 301 ? -15.213 -16.629 37.176 1.00 89.75 301 ILE A O 1
ATOM 2527 N N . ILE A 1 302 ? -13.711 -17.951 36.129 1.00 88.25 302 ILE A N 1
ATOM 2528 C CA . ILE A 1 302 ? -14.608 -18.452 35.076 1.00 88.25 302 ILE A CA 1
ATOM 2529 C C . ILE A 1 302 ? -15.842 -19.130 35.675 1.00 88.25 302 ILE A C 1
ATOM 2531 O O . ILE A 1 302 ? -16.951 -18.887 35.204 1.00 88.25 302 ILE A O 1
ATOM 2535 N N . ASP A 1 303 ? -15.664 -19.899 36.752 1.00 86.81 303 ASP A N 1
ATOM 2536 C CA . ASP A 1 303 ? -16.748 -20.609 37.445 1.00 86.81 303 ASP A CA 1
ATOM 2537 C C . ASP A 1 303 ? -17.862 -19.674 37.972 1.00 86.81 303 ASP A C 1
ATOM 2539 O O . ASP A 1 303 ? -18.973 -20.130 38.238 1.00 86.81 303 ASP A O 1
ATOM 2543 N N . TYR A 1 304 ? -17.602 -18.366 38.098 1.00 88.50 304 TYR A N 1
ATOM 2544 C CA . TYR A 1 304 ? -18.600 -17.377 38.516 1.00 88.50 304 TYR A CA 1
ATOM 2545 C C . TYR A 1 304 ? -19.407 -16.761 37.365 1.00 88.50 304 TYR A C 1
ATOM 2547 O O . TYR A 1 304 ? -20.379 -16.053 37.636 1.00 88.50 304 TYR A O 1
ATOM 2555 N N . ILE A 1 305 ? -19.026 -16.985 36.102 1.00 87.50 305 ILE A N 1
ATOM 2556 C CA . ILE A 1 305 ? -19.714 -16.423 34.932 1.00 87.50 305 ILE A CA 1
ATOM 2557 C C . ILE A 1 305 ? -20.898 -17.338 34.567 1.00 87.50 305 ILE A C 1
ATOM 2559 O O . ILE A 1 305 ? -20.694 -18.458 34.093 1.00 87.50 305 ILE A O 1
ATOM 2563 N N . PRO A 1 306 ? -22.148 -16.890 34.758 1.00 79.75 306 PRO A N 1
ATOM 2564 C CA . PRO A 1 306 ? -23.319 -17.725 34.553 1.00 79.75 306 PRO A CA 1
ATOM 2565 C C . PRO A 1 306 ? -23.523 -18.022 33.068 1.00 79.75 306 PRO A C 1
ATOM 2567 O O . PRO A 1 306 ? -23.439 -17.127 32.230 1.00 79.75 306 PRO A O 1
ATOM 2570 N N . ASN A 1 307 ? -23.845 -19.284 32.761 1.00 70.75 307 ASN A N 1
ATOM 2571 C CA . ASN A 1 307 ? -24.178 -19.752 31.413 1.00 70.75 307 ASN A CA 1
ATOM 2572 C C . ASN A 1 307 ? -23.152 -19.341 30.342 1.00 70.75 307 ASN A C 1
ATOM 2574 O O . ASN A 1 307 ? -23.545 -19.027 29.219 1.00 70.75 307 ASN A O 1
ATOM 2578 N N . LEU A 1 308 ? -21.853 -19.326 30.678 1.00 82.06 308 LEU A N 1
ATOM 2579 C CA . LEU A 1 308 ? -20.796 -19.093 29.697 1.00 82.06 308 LEU A CA 1
ATOM 2580 C C . LEU A 1 308 ? -20.868 -20.159 28.595 1.00 82.06 308 LEU A C 1
ATOM 2582 O O . LEU A 1 308 ? -20.371 -21.277 28.737 1.00 82.06 308 LEU A O 1
ATOM 2586 N N . ASP A 1 309 ? -21.525 -19.803 27.497 1.00 83.81 309 ASP A N 1
ATOM 2587 C CA . ASP A 1 309 ? -21.761 -20.695 26.376 1.00 83.81 309 ASP A CA 1
ATOM 2588 C C . ASP A 1 309 ? -20.592 -20.608 25.395 1.00 83.81 309 ASP A C 1
ATOM 2590 O O . ASP A 1 309 ? -20.617 -19.877 24.403 1.00 83.81 309 ASP A O 1
ATOM 2594 N N . TYR A 1 310 ? -19.542 -21.375 25.694 1.00 83.75 310 TYR A N 1
ATOM 2595 C CA . TYR A 1 310 ? -18.392 -21.528 24.806 1.00 83.75 310 TYR A CA 1
ATOM 2596 C C . TYR A 1 310 ? -18.796 -21.996 23.403 1.00 83.75 310 TYR A C 1
ATOM 2598 O O . TYR A 1 310 ? -18.140 -21.634 22.430 1.00 83.75 310 TYR A O 1
ATOM 2606 N N . VAL A 1 311 ? -19.867 -22.787 23.272 1.00 86.25 311 VAL A N 1
ATOM 2607 C CA . VAL A 1 311 ? -20.332 -23.272 21.967 1.00 86.25 311 VAL A CA 1
ATOM 2608 C C . VAL A 1 311 ? -20.911 -22.114 21.166 1.00 86.25 311 VAL A C 1
ATOM 2610 O O . VAL A 1 311 ? -20.554 -21.945 20.000 1.00 86.25 311 VAL A O 1
ATOM 2613 N N . ARG A 1 312 ? -21.754 -21.279 21.783 1.00 87.50 312 ARG A N 1
ATOM 2614 C CA . ARG A 1 312 ? -22.305 -20.085 21.136 1.00 87.50 312 ARG A CA 1
ATOM 2615 C C . ARG A 1 312 ? -21.217 -19.080 20.777 1.00 87.50 312 ARG A C 1
ATOM 2617 O O . ARG A 1 312 ? -21.240 -18.582 19.654 1.00 87.50 312 ARG A O 1
ATOM 2624 N N . LEU A 1 313 ? -20.267 -18.819 21.677 1.00 85.94 313 LEU A N 1
ATOM 2625 C CA . LEU A 1 313 ? -19.153 -17.906 21.413 1.00 85.94 313 LEU A CA 1
ATOM 2626 C C . LEU A 1 313 ? -18.303 -18.391 20.232 1.00 85.94 313 LEU A C 1
ATOM 2628 O O . LEU A 1 313 ? -18.076 -17.628 19.298 1.00 85.94 313 LEU A O 1
ATOM 2632 N N . ASN A 1 314 ? -17.922 -19.671 20.223 1.00 87.81 314 ASN A N 1
ATOM 2633 C CA . ASN A 1 314 ? -17.187 -20.266 19.105 1.00 87.81 314 ASN A CA 1
ATOM 2634 C C . ASN A 1 314 ? -17.994 -20.229 17.799 1.00 87.81 314 ASN A C 1
ATOM 2636 O O . ASN A 1 314 ? -17.439 -19.912 16.755 1.00 87.81 314 ASN A O 1
ATOM 2640 N N . THR A 1 315 ? -19.310 -20.461 17.854 1.00 90.56 315 THR A N 1
ATOM 2641 C CA . THR A 1 315 ? -20.186 -20.356 16.672 1.00 90.56 315 THR A CA 1
ATOM 2642 C C . THR A 1 315 ? -20.180 -18.938 16.096 1.00 90.56 315 THR A C 1
ATOM 2644 O O . THR A 1 315 ? -20.052 -18.767 14.889 1.00 90.56 315 THR A O 1
ATOM 2647 N N . ILE A 1 316 ? -20.278 -17.911 16.948 1.00 89.81 316 ILE A N 1
ATOM 2648 C CA . ILE A 1 316 ? -20.216 -16.507 16.513 1.00 89.81 316 ILE A CA 1
ATOM 2649 C C . ILE A 1 316 ? -18.843 -16.191 15.912 1.00 89.81 316 ILE A C 1
ATOM 2651 O O . ILE A 1 316 ? -18.772 -15.521 14.886 1.00 89.81 316 ILE A O 1
ATOM 2655 N N . ILE A 1 317 ? -17.758 -16.685 16.514 1.00 90.00 317 ILE A N 1
ATOM 2656 C CA . ILE A 1 317 ? -16.399 -16.523 15.980 1.00 90.00 317 ILE A CA 1
ATOM 2657 C C . ILE A 1 317 ? -16.288 -17.149 14.588 1.00 90.00 317 ILE A C 1
ATOM 2659 O O . ILE A 1 317 ? -15.774 -16.504 13.677 1.00 90.00 317 ILE A O 1
ATOM 2663 N N . ASP A 1 318 ? -16.796 -18.365 14.399 1.00 91.25 318 ASP A N 1
ATOM 2664 C CA . ASP A 1 318 ? -16.782 -19.050 13.106 1.00 91.25 318 ASP A CA 1
ATOM 2665 C C . ASP A 1 318 ? -17.599 -18.288 12.049 1.00 91.25 318 ASP A C 1
ATOM 2667 O O . ASP A 1 318 ? -17.129 -18.090 10.926 1.00 91.25 318 ASP A O 1
ATOM 2671 N N . GLU A 1 319 ? -18.791 -17.800 12.410 1.00 92.69 319 GLU A N 1
ATOM 2672 C CA . GLU A 1 319 ? -19.646 -16.985 11.536 1.00 92.69 319 GLU A CA 1
ATOM 2673 C C . GLU A 1 319 ? -18.970 -15.658 11.152 1.00 92.69 319 GLU A C 1
ATOM 2675 O O . GLU A 1 319 ? -18.915 -15.308 9.969 1.00 92.69 319 GLU A O 1
ATOM 2680 N N . VAL A 1 320 ? -18.401 -14.938 12.125 1.00 92.88 320 VAL A N 1
ATOM 2681 C CA . VAL A 1 320 ? -17.675 -13.680 11.892 1.00 92.88 320 VAL A CA 1
ATOM 2682 C C . VAL A 1 320 ? -16.422 -13.912 11.059 1.00 92.88 320 VAL A C 1
ATOM 2684 O O . VAL A 1 320 ? -16.151 -13.117 10.165 1.00 92.88 320 VAL A O 1
ATOM 2687 N N . ASN A 1 321 ? -15.672 -14.988 11.299 1.00 92.25 321 ASN A N 1
ATOM 2688 C CA . ASN A 1 321 ? -14.497 -15.323 10.500 1.00 92.25 321 ASN A CA 1
ATOM 2689 C C . ASN A 1 321 ? -14.883 -15.633 9.053 1.00 92.25 321 ASN A C 1
ATOM 2691 O O . ASN A 1 321 ? -14.262 -15.099 8.139 1.00 92.25 321 ASN A O 1
ATOM 2695 N N . ALA A 1 322 ? -15.933 -16.426 8.828 1.00 92.56 322 ALA A N 1
ATOM 2696 C CA . ALA A 1 322 ? -16.415 -16.721 7.480 1.00 92.56 322 ALA A CA 1
ATOM 2697 C C . ALA A 1 322 ? -16.850 -15.447 6.732 1.00 92.56 322 ALA A C 1
ATOM 2699 O O . ALA A 1 322 ? -16.474 -15.252 5.574 1.00 92.56 322 ALA A O 1
ATOM 2700 N N . LEU A 1 323 ? -17.587 -14.555 7.405 1.00 93.12 323 LEU A N 1
ATOM 2701 C CA . LEU A 1 323 ? -17.966 -13.246 6.865 1.00 93.12 323 LEU A CA 1
ATOM 2702 C C . LEU A 1 323 ? -16.739 -12.369 6.606 1.00 93.12 323 LEU A C 1
ATOM 2704 O O . LEU A 1 323 ? -16.602 -11.813 5.522 1.00 93.12 323 LEU A O 1
ATOM 2708 N N . TYR A 1 324 ? -15.821 -12.262 7.564 1.00 93.00 324 TYR A N 1
ATOM 2709 C CA . TYR A 1 324 ? -14.605 -11.471 7.416 1.00 93.00 324 TYR A CA 1
ATOM 2710 C C . TYR A 1 324 ? -13.790 -11.927 6.209 1.00 93.00 324 TYR A C 1
ATOM 2712 O O . TYR A 1 324 ? -13.426 -11.089 5.394 1.00 93.00 324 TYR A O 1
ATOM 2720 N N . GLU A 1 325 ? -13.554 -13.230 6.042 1.00 93.12 325 GLU A N 1
ATOM 2721 C CA . GLU A 1 325 ? -12.802 -13.761 4.900 1.00 93.12 325 GLU A CA 1
ATOM 2722 C C . GLU A 1 325 ? -13.489 -13.463 3.560 1.00 93.12 325 GLU A C 1
ATOM 2724 O O . GLU A 1 325 ? -12.821 -13.108 2.586 1.00 93.12 325 GLU A O 1
ATOM 2729 N N . GLN A 1 326 ? -14.824 -13.544 3.501 1.00 94.44 326 GLN A N 1
ATOM 2730 C CA . GLN A 1 326 ? -15.574 -13.162 2.305 1.00 94.44 326 GLN A CA 1
ATOM 2731 C C . GLN A 1 326 ? -15.366 -11.676 1.970 1.00 94.44 326 GLN A C 1
ATOM 2733 O O . GLN A 1 326 ? -14.937 -11.341 0.865 1.00 94.44 326 GLN A O 1
ATOM 2738 N N . TYR A 1 327 ? -15.634 -10.790 2.929 1.00 94.69 327 TYR A N 1
ATOM 2739 C CA . TYR A 1 327 ? -15.547 -9.341 2.743 1.00 94.69 327 TYR A CA 1
ATOM 2740 C C . TYR A 1 327 ? -14.113 -8.882 2.470 1.00 94.69 327 TYR A C 1
ATOM 2742 O O . TYR A 1 327 ? -13.884 -8.007 1.638 1.00 94.69 327 TYR A O 1
ATOM 2750 N N . TYR A 1 328 ? -13.139 -9.497 3.138 1.00 92.56 328 TYR A N 1
ATOM 2751 C CA . TYR A 1 328 ? -11.722 -9.233 2.945 1.00 92.56 328 TYR A CA 1
ATOM 2752 C C . TYR A 1 328 ? -11.270 -9.614 1.534 1.00 92.56 328 TYR A C 1
ATOM 2754 O O . TYR A 1 328 ? -10.561 -8.844 0.890 1.00 92.56 328 TYR A O 1
ATOM 2762 N N . LYS A 1 329 ? -11.733 -10.751 0.999 1.00 94.69 329 LYS A N 1
ATOM 2763 C CA . LYS A 1 329 ? -11.453 -11.144 -0.387 1.00 94.69 329 LYS A CA 1
ATOM 2764 C C . LYS A 1 329 ? -12.063 -10.168 -1.397 1.00 94.69 329 LYS A C 1
ATOM 2766 O O . LYS A 1 329 ? -11.400 -9.804 -2.365 1.00 94.69 329 LYS A O 1
ATOM 2771 N N . GLU A 1 330 ? -13.302 -9.730 -1.177 1.00 95.88 330 GLU A N 1
ATOM 2772 C CA . GLU A 1 330 ? -13.945 -8.715 -2.024 1.00 95.88 330 GLU A CA 1
ATOM 2773 C C . GLU A 1 330 ? -13.191 -7.373 -1.968 1.00 95.88 330 GLU A C 1
ATOM 2775 O O . GLU A 1 330 ? -12.945 -6.761 -3.009 1.00 95.88 330 GLU A O 1
ATOM 2780 N N . ALA A 1 331 ? -12.743 -6.959 -0.777 1.00 95.94 331 ALA A N 1
ATOM 2781 C CA . ALA A 1 331 ? -11.919 -5.767 -0.587 1.00 95.94 331 ALA A CA 1
ATOM 2782 C C . ALA A 1 331 ? -10.574 -5.877 -1.325 1.00 95.94 331 ALA A C 1
ATOM 2784 O O . ALA A 1 331 ? -10.202 -4.957 -2.048 1.00 95.94 331 ALA A O 1
ATOM 2785 N N . GLN A 1 332 ? -9.876 -7.014 -1.220 1.00 95.19 332 GLN A N 1
ATOM 2786 C CA . GLN A 1 332 ? -8.611 -7.246 -1.926 1.00 95.19 332 GLN A CA 1
ATOM 2787 C C . GLN A 1 332 ? -8.761 -7.163 -3.449 1.00 95.19 332 GLN A C 1
ATOM 2789 O O . GLN A 1 332 ? -7.936 -6.546 -4.123 1.00 95.19 332 GLN A O 1
ATOM 2794 N N . GLU A 1 333 ? -9.808 -7.763 -4.018 1.00 96.31 333 GLU A N 1
ATOM 2795 C CA . GLU A 1 333 ? -10.051 -7.680 -5.462 1.00 96.31 333 GLU A CA 1
ATOM 2796 C C . GLU A 1 333 ? -10.364 -6.244 -5.905 1.00 96.31 333 GLU A C 1
ATOM 2798 O O . GLU A 1 333 ? -9.914 -5.807 -6.967 1.00 96.31 333 GLU A O 1
ATOM 2803 N N . PHE A 1 334 ? -11.070 -5.475 -5.075 1.00 97.81 334 PHE A N 1
ATOM 2804 C CA . PHE A 1 334 ? -11.319 -4.061 -5.340 1.00 97.81 334 PHE A CA 1
ATOM 2805 C C . PHE A 1 334 ? -10.043 -3.207 -5.223 1.00 97.81 334 PHE A C 1
ATOM 2807 O O . PHE A 1 334 ? -9.774 -2.382 -6.098 1.00 97.81 334 PHE A O 1
ATOM 2814 N N . ASP A 1 335 ? -9.201 -3.453 -4.215 1.00 97.69 335 ASP A N 1
ATOM 2815 C CA . ASP A 1 335 ? -7.885 -2.819 -4.066 1.00 97.69 335 ASP A CA 1
ATOM 2816 C C . ASP A 1 335 ? -7.002 -3.060 -5.302 1.00 97.69 335 ASP A C 1
ATOM 2818 O O . ASP A 1 335 ? -6.360 -2.131 -5.797 1.00 97.69 335 ASP A O 1
ATOM 2822 N N . LYS A 1 336 ? -7.018 -4.272 -5.874 1.00 96.88 336 LYS A N 1
ATOM 2823 C CA . LYS A 1 336 ? -6.293 -4.573 -7.120 1.00 96.88 336 LYS A CA 1
ATOM 2824 C C . LYS A 1 336 ? -6.807 -3.763 -8.309 1.00 96.88 336 LYS A C 1
ATOM 2826 O O . LYS A 1 336 ? -5.991 -3.323 -9.118 1.00 96.88 336 LYS A O 1
ATOM 2831 N N . LYS A 1 337 ? -8.123 -3.534 -8.428 1.00 96.81 337 LYS A N 1
ATOM 2832 C CA . LYS A 1 337 ? -8.682 -2.647 -9.469 1.00 96.81 337 LYS A CA 1
ATOM 2833 C C . LYS A 1 337 ? -8.163 -1.217 -9.307 1.00 96.81 337 LYS A C 1
ATOM 2835 O O . LYS A 1 337 ? -7.754 -0.609 -10.291 1.00 96.81 337 LYS A O 1
ATOM 2840 N N . ILE A 1 338 ? -8.132 -0.707 -8.073 1.00 96.50 338 ILE A N 1
ATOM 2841 C CA . ILE A 1 338 ? -7.618 0.635 -7.759 1.00 96.50 338 ILE A CA 1
ATOM 2842 C C . ILE A 1 338 ? -6.120 0.743 -8.083 1.00 96.50 338 ILE A C 1
ATOM 2844 O O . ILE A 1 338 ? -5.680 1.724 -8.685 1.00 96.50 338 ILE A O 1
ATOM 2848 N N . ALA A 1 339 ? -5.325 -0.264 -7.714 1.00 96.38 339 ALA A N 1
ATOM 2849 C CA . ALA A 1 339 ? -3.877 -0.251 -7.905 1.00 96.38 339 ALA A CA 1
ATOM 2850 C C . ALA A 1 339 ? -3.466 -0.131 -9.382 1.00 96.38 339 ALA A C 1
ATOM 2852 O O . ALA A 1 339 ? -2.445 0.493 -9.665 1.00 96.38 339 ALA A O 1
ATOM 2853 N N . LYS A 1 340 ? -4.266 -0.677 -10.310 1.00 95.00 340 LYS A N 1
ATOM 2854 C CA . LYS A 1 340 ? -4.014 -0.677 -11.765 1.00 95.00 340 LYS A CA 1
ATOM 2855 C C . LYS A 1 340 ? -4.147 0.697 -12.430 1.00 95.00 340 LYS A C 1
ATOM 2857 O O . LYS A 1 340 ? -3.761 0.836 -13.585 1.00 95.00 340 LYS A O 1
ATOM 2862 N N . LEU A 1 341 ? -4.669 1.703 -11.726 1.00 93.31 341 LEU A N 1
ATOM 2863 C CA . LEU A 1 341 ? -4.760 3.074 -12.227 1.00 93.31 341 LEU A CA 1
ATOM 2864 C C . LEU A 1 341 ? -3.579 3.915 -11.711 1.00 93.31 341 LEU A C 1
ATOM 2866 O O . LEU A 1 341 ? -3.310 3.883 -10.503 1.00 93.31 341 LEU A O 1
ATOM 2870 N N . PRO A 1 342 ? -2.885 4.678 -12.577 1.00 91.31 342 PRO A N 1
ATOM 2871 C CA . PRO A 1 342 ? -1.768 5.527 -12.167 1.00 91.31 342 PRO A CA 1
ATOM 2872 C C . PRO A 1 342 ? -2.259 6.735 -11.367 1.00 91.31 342 PRO A C 1
ATOM 2874 O O . PRO A 1 342 ? -3.273 7.341 -11.711 1.00 91.31 342 PRO A O 1
ATOM 2877 N N . ILE A 1 343 ? -1.534 7.118 -10.312 1.00 89.56 343 ILE A N 1
ATOM 2878 C CA . ILE A 1 343 ? -2.018 8.161 -9.390 1.00 89.56 343 ILE A CA 1
ATOM 2879 C C . ILE A 1 343 ? -2.147 9.556 -10.016 1.00 89.56 343 ILE A C 1
ATOM 2881 O O . ILE A 1 343 ? -3.051 10.323 -9.668 1.00 89.56 343 ILE A O 1
ATOM 2885 N N . PHE A 1 344 ? -1.267 9.888 -10.961 1.00 82.31 344 PHE A N 1
ATOM 2886 C CA . PHE A 1 344 ? -1.420 11.091 -11.768 1.00 82.31 344 PHE A CA 1
ATOM 2887 C C . PHE A 1 344 ? -2.334 10.777 -12.939 1.00 82.31 344 PHE A C 1
ATOM 2889 O O . PHE A 1 344 ? -2.000 10.004 -13.835 1.00 82.31 344 PHE A O 1
ATOM 2896 N N . VAL A 1 345 ? -3.514 11.384 -12.876 1.00 67.94 345 VAL A N 1
ATOM 2897 C CA . VAL A 1 345 ? -4.601 11.121 -13.803 1.00 67.94 345 VAL A CA 1
ATOM 2898 C C . VAL A 1 345 ? -4.333 11.826 -15.122 1.00 67.94 345 VAL A C 1
ATOM 2900 O O . VAL A 1 345 ? -4.104 13.031 -15.177 1.00 67.94 345 VAL A O 1
ATOM 2903 N N . GLU A 1 346 ? -4.422 11.066 -16.198 1.00 71.81 346 GLU A N 1
ATOM 2904 C CA . GLU A 1 346 ? -4.612 11.596 -17.541 1.00 71.81 346 GLU A CA 1
ATOM 2905 C C . GLU A 1 346 ? -6.087 11.408 -17.906 1.00 71.81 346 GLU A C 1
ATOM 2907 O O . GLU A 1 346 ? -6.733 10.474 -17.427 1.00 71.81 346 GLU A O 1
ATOM 2912 N N . GLN A 1 347 ? -6.648 12.259 -18.772 1.00 70.69 347 GLN A N 1
ATOM 2913 C CA . GLN A 1 347 ? -8.063 12.125 -19.153 1.00 70.69 347 GLN A CA 1
ATOM 2914 C C . GLN A 1 347 ? -8.379 10.768 -19.808 1.00 70.69 347 GLN A C 1
ATOM 2916 O O . GLN A 1 347 ? -9.537 10.375 -19.855 1.00 70.69 347 GLN A O 1
ATOM 2921 N N . PHE A 1 348 ? -7.366 10.063 -20.321 1.00 75.88 348 PHE A N 1
ATOM 2922 C CA . PHE A 1 348 ? -7.522 8.715 -20.861 1.00 75.88 348 PHE A CA 1
ATOM 2923 C C . PHE A 1 348 ? -8.149 7.750 -19.845 1.00 75.88 348 PHE A C 1
ATOM 2925 O O . PHE A 1 348 ? -8.936 6.910 -20.244 1.00 75.88 348 PHE A O 1
ATOM 2932 N N . TYR A 1 349 ? -7.864 7.928 -18.550 1.00 85.81 349 TYR A N 1
ATOM 2933 C CA . TYR A 1 349 ? -8.425 7.116 -17.468 1.00 85.81 349 TYR A CA 1
ATOM 2934 C C . TYR A 1 349 ? -9.726 7.698 -16.891 1.00 85.81 349 TYR A C 1
ATOM 2936 O O . TYR A 1 349 ? -10.183 7.256 -15.839 1.00 85.81 349 TYR A O 1
ATOM 2944 N N . GLU A 1 350 ? -10.304 8.745 -17.499 1.00 88.25 350 GLU A N 1
ATOM 2945 C CA . GLU A 1 350 ? -11.481 9.432 -16.951 1.00 88.25 350 GLU A CA 1
ATOM 2946 C C . GLU A 1 350 ? -12.659 8.472 -16.762 1.00 88.25 350 GLU A C 1
ATOM 2948 O O . GLU A 1 350 ? -13.292 8.485 -15.705 1.00 88.25 350 GLU A O 1
ATOM 2953 N N . GLU A 1 351 ? -12.951 7.649 -17.769 1.00 91.56 351 GLU A N 1
ATOM 2954 C CA . GLU A 1 351 ? -14.076 6.719 -17.721 1.00 91.56 351 GLU A CA 1
ATOM 2955 C C . GLU A 1 351 ? -13.835 5.621 -16.681 1.00 91.56 351 GLU A C 1
ATOM 2957 O O . GLU A 1 351 ? -14.699 5.374 -15.836 1.00 91.56 351 GLU A O 1
ATOM 2962 N N . GLU A 1 352 ? -12.647 5.015 -16.674 1.00 93.62 352 GLU A N 1
ATOM 2963 C CA . GLU A 1 352 ? -12.260 3.987 -15.710 1.00 93.62 352 GLU A CA 1
ATOM 2964 C C . GLU A 1 352 ? -12.304 4.512 -14.272 1.00 93.62 352 GLU A C 1
ATOM 2966 O O . GLU A 1 352 ? -12.851 3.843 -13.394 1.00 93.62 352 GLU A O 1
ATOM 2971 N N . ILE A 1 353 ? -11.792 5.722 -14.024 1.00 94.00 353 ILE A N 1
ATOM 2972 C CA . ILE A 1 353 ? -11.802 6.348 -12.696 1.00 94.00 353 ILE A CA 1
ATOM 2973 C C . ILE A 1 353 ? -13.231 6.654 -12.253 1.00 94.00 353 ILE A C 1
ATOM 2975 O O . ILE A 1 353 ? -13.580 6.357 -11.113 1.00 94.00 353 ILE A O 1
ATOM 2979 N N . ILE A 1 354 ? -14.074 7.231 -13.119 1.00 94.94 354 ILE A N 1
ATOM 2980 C CA . ILE A 1 354 ? -15.469 7.542 -12.769 1.00 94.94 354 ILE A CA 1
ATOM 2981 C C . ILE A 1 354 ? -16.241 6.257 -12.466 1.00 94.94 354 ILE A C 1
ATOM 2983 O O . ILE A 1 354 ? -16.945 6.189 -11.457 1.00 94.94 354 ILE A O 1
ATOM 2987 N N . ASN A 1 355 ? -16.100 5.234 -13.309 1.00 96.44 355 ASN A N 1
ATOM 2988 C CA . ASN A 1 355 ? -16.771 3.954 -13.117 1.00 96.44 355 ASN A CA 1
ATOM 2989 C C . ASN A 1 355 ? -16.323 3.287 -11.813 1.00 96.44 355 ASN A C 1
ATOM 2991 O O . ASN A 1 355 ? -17.170 2.882 -11.015 1.00 96.44 355 ASN A O 1
ATOM 2995 N N . LEU A 1 356 ? -15.014 3.247 -11.550 1.00 96.75 356 LEU A N 1
ATOM 2996 C CA . LEU A 1 356 ? -14.472 2.658 -10.329 1.00 96.75 356 LEU A CA 1
ATOM 2997 C C . LEU A 1 356 ? -14.845 3.465 -9.078 1.00 96.75 356 LEU A C 1
ATOM 2999 O O . LEU A 1 356 ? -15.162 2.879 -8.046 1.00 96.75 356 LEU A O 1
ATOM 3003 N N . TYR A 1 357 ? -14.869 4.798 -9.155 1.00 96.56 357 TYR A N 1
ATOM 3004 C CA . TYR A 1 357 ? -15.309 5.649 -8.048 1.00 96.56 357 TYR A CA 1
ATOM 3005 C C . TYR A 1 357 ? -16.792 5.431 -7.735 1.00 96.56 357 TYR A C 1
ATOM 3007 O O . TYR A 1 357 ? -17.165 5.319 -6.571 1.00 96.56 357 TYR A O 1
ATOM 3015 N N . ASN A 1 358 ? -17.646 5.302 -8.752 1.00 97.00 358 ASN A N 1
ATOM 3016 C CA . ASN A 1 358 ? -19.058 4.971 -8.557 1.00 97.00 358 ASN A CA 1
ATOM 3017 C C . ASN A 1 358 ? -19.242 3.567 -7.960 1.00 97.00 358 ASN A C 1
ATOM 3019 O O . ASN A 1 358 ? -20.094 3.383 -7.089 1.00 97.00 358 ASN A O 1
ATOM 3023 N N . GLU A 1 359 ? -18.443 2.582 -8.387 1.00 97.25 359 GLU A N 1
ATOM 3024 C CA . GLU A 1 359 ? -18.415 1.247 -7.773 1.00 97.25 359 GLU A CA 1
ATOM 3025 C C . GLU A 1 359 ? -18.019 1.352 -6.290 1.00 97.25 359 GLU A C 1
ATOM 3027 O O . GLU A 1 359 ? -18.737 0.848 -5.426 1.00 97.25 359 GLU A O 1
ATOM 3032 N N . TYR A 1 360 ? -16.964 2.116 -5.979 1.00 97.06 360 TYR A N 1
ATOM 3033 C CA . TYR A 1 360 ? -16.535 2.402 -4.609 1.00 97.06 360 TYR A CA 1
ATOM 3034 C C . TYR A 1 360 ? -17.656 3.042 -3.785 1.00 97.06 360 TYR A C 1
ATOM 3036 O O . TYR A 1 360 ? -17.933 2.577 -2.686 1.00 97.06 360 TYR A O 1
ATOM 3044 N N . GLN A 1 361 ? -18.355 4.063 -4.294 1.00 96.75 361 GLN A N 1
ATOM 3045 C CA . GLN A 1 361 ? -19.441 4.724 -3.558 1.00 96.75 361 GLN A CA 1
ATOM 3046 C C . GLN A 1 361 ? -20.588 3.768 -3.204 1.00 96.75 361 GLN A C 1
ATOM 3048 O O . GLN A 1 361 ? -21.167 3.891 -2.123 1.00 96.75 361 GLN A O 1
ATOM 3053 N N . ASN A 1 362 ? -20.866 2.777 -4.050 1.00 96.31 362 ASN A N 1
ATOM 3054 C CA . ASN A 1 362 ? -21.931 1.794 -3.834 1.00 96.31 362 ASN A CA 1
ATOM 3055 C C . ASN A 1 362 ? -21.492 0.552 -3.039 1.00 96.31 362 ASN A C 1
ATOM 3057 O O . ASN A 1 362 ? -22.334 -0.278 -2.705 1.00 96.31 362 ASN A O 1
ATOM 3061 N N . LEU A 1 363 ? -20.203 0.424 -2.718 1.00 95.50 363 LEU A N 1
ATOM 3062 C CA . LEU A 1 363 ? -19.659 -0.721 -1.992 1.00 95.50 363 LEU A CA 1
ATOM 3063 C C . LEU A 1 363 ? -20.202 -0.789 -0.550 1.00 95.50 363 LEU A C 1
ATOM 3065 O O . LEU A 1 363 ? -20.411 0.252 0.093 1.00 95.50 363 LEU A O 1
ATOM 3069 N N . ASP A 1 364 ? -20.406 -2.008 -0.037 1.00 93.62 364 ASP A N 1
ATOM 3070 C CA . ASP A 1 364 ? -20.815 -2.240 1.352 1.00 93.62 364 ASP A CA 1
ATOM 3071 C C . ASP A 1 364 ? -19.820 -1.587 2.322 1.00 93.62 364 ASP A C 1
ATOM 3073 O O . ASP A 1 364 ? -18.606 -1.582 2.097 1.00 93.62 364 ASP A O 1
ATOM 3077 N N . LYS A 1 365 ? -20.340 -1.018 3.413 1.00 92.12 365 LYS A N 1
ATOM 3078 C CA . LYS A 1 365 ? -19.531 -0.296 4.398 1.00 92.12 365 LYS A CA 1
ATOM 3079 C C . LYS A 1 365 ? -18.416 -1.169 4.983 1.00 92.12 365 LYS A C 1
ATOM 3081 O O . LYS A 1 365 ? -17.293 -0.693 5.101 1.00 92.12 365 LYS A O 1
ATOM 3086 N N . ASN A 1 366 ? -18.695 -2.433 5.293 1.00 90.94 366 ASN A N 1
ATOM 3087 C CA . ASN A 1 366 ? -17.700 -3.330 5.876 1.00 90.94 366 ASN A CA 1
ATOM 3088 C C . ASN A 1 366 ? -16.579 -3.651 4.880 1.00 90.94 366 ASN A C 1
ATOM 3090 O O . ASN A 1 366 ? -15.431 -3.781 5.286 1.00 90.94 366 ASN A O 1
ATOM 3094 N N . ILE A 1 367 ? -16.882 -3.736 3.578 1.00 93.94 367 ILE A N 1
ATOM 3095 C CA . ILE A 1 367 ? -15.847 -3.913 2.548 1.00 93.94 367 ILE A CA 1
ATOM 3096 C C . ILE A 1 367 ? -15.001 -2.638 2.456 1.00 93.94 367 ILE A C 1
ATOM 3098 O O . ILE A 1 367 ? -13.776 -2.718 2.463 1.00 93.94 367 ILE A O 1
ATOM 3102 N N . LYS A 1 368 ? -15.632 -1.452 2.436 1.00 94.19 368 LYS A N 1
ATOM 3103 C CA . LYS A 1 368 ? -14.925 -0.157 2.408 1.00 94.19 368 LYS A CA 1
ATOM 3104 C C . LYS A 1 368 ? -13.963 0.018 3.578 1.00 94.19 368 LYS A C 1
ATOM 3106 O O . LYS A 1 368 ? -12.862 0.525 3.375 1.00 94.19 368 LYS A O 1
ATOM 3111 N N . ASP A 1 369 ? -14.381 -0.382 4.776 1.00 91.31 369 ASP A N 1
ATOM 3112 C CA . ASP A 1 369 ? -13.573 -0.278 5.993 1.00 91.31 369 ASP A CA 1
ATOM 3113 C C . ASP A 1 369 ? -12.336 -1.201 5.949 1.00 91.31 369 ASP A C 1
ATOM 3115 O O . ASP A 1 369 ? -11.337 -0.911 6.609 1.00 91.31 369 ASP A O 1
ATOM 3119 N N . LEU A 1 370 ? -12.367 -2.260 5.127 1.00 91.56 370 LEU A N 1
ATOM 3120 C CA . LEU A 1 370 ? -11.258 -3.197 4.910 1.00 91.56 370 LEU A CA 1
ATOM 3121 C C . LEU A 1 370 ? -10.325 -2.819 3.744 1.00 91.56 370 LEU A C 1
ATOM 3123 O O . LEU A 1 370 ? -9.273 -3.442 3.603 1.00 91.56 370 LEU A O 1
ATOM 3127 N N . LEU A 1 371 ? -10.669 -1.824 2.916 1.00 95.06 371 LEU A N 1
ATOM 3128 C CA . LEU A 1 371 ? -9.829 -1.406 1.786 1.00 95.06 371 LEU A CA 1
ATOM 3129 C C . LEU A 1 371 ? -8.536 -0.739 2.254 1.00 95.06 371 LEU A C 1
ATOM 3131 O O . LEU A 1 371 ? -8.560 0.261 2.980 1.00 95.06 371 LEU A O 1
ATOM 3135 N N . ASN A 1 372 ? -7.403 -1.211 1.736 1.00 94.38 372 ASN A N 1
ATOM 3136 C CA . ASN A 1 372 ? -6.111 -0.574 1.974 1.00 94.38 372 ASN A CA 1
ATOM 3137 C C . ASN A 1 372 ? -5.876 0.634 1.049 1.00 94.38 372 ASN A C 1
ATOM 3139 O O . ASN A 1 372 ? -5.084 1.511 1.385 1.00 94.38 372 ASN A O 1
ATOM 3143 N N . SER A 1 373 ? -6.575 0.722 -0.089 1.00 94.31 373 SER A N 1
ATOM 3144 C CA . SER A 1 373 ? -6.353 1.744 -1.130 1.00 94.31 373 SER A CA 1
ATOM 3145 C C . SER A 1 373 ? -7.457 2.804 -1.209 1.00 94.31 373 SER A C 1
ATOM 3147 O O . SER A 1 373 ? -7.585 3.498 -2.222 1.00 94.31 373 SER A O 1
ATOM 3149 N N . LYS A 1 374 ? -8.257 2.970 -0.145 1.00 93.62 374 LYS A N 1
ATOM 3150 C CA . LYS A 1 374 ? -9.360 3.953 -0.092 1.00 93.62 374 LYS A CA 1
ATOM 3151 C C . LYS A 1 374 ? -8.905 5.394 -0.371 1.00 93.62 374 LYS A C 1
ATOM 3153 O O . LYS A 1 374 ? -9.623 6.170 -0.993 1.00 93.62 374 LYS A O 1
ATOM 3158 N N . GLU A 1 375 ? -7.700 5.746 0.069 1.00 93.88 375 GLU A N 1
ATOM 3159 C CA . GLU A 1 375 ? -7.122 7.074 -0.145 1.00 93.88 375 GLU A CA 1
ATOM 3160 C C . GLU A 1 375 ? -6.735 7.274 -1.614 1.00 93.88 375 GLU A C 1
ATOM 3162 O O . GLU A 1 375 ? -6.977 8.346 -2.167 1.00 93.88 375 GLU A O 1
ATOM 3167 N N . LYS A 1 376 ? -6.241 6.222 -2.287 1.00 95.75 376 LYS A N 1
ATOM 3168 C CA . LYS A 1 376 ? -5.897 6.275 -3.713 1.00 95.75 376 LYS A CA 1
ATOM 3169 C C . LYS A 1 376 ? -7.115 6.588 -4.572 1.00 95.75 376 LYS A C 1
ATOM 3171 O O . LYS A 1 376 ? -7.033 7.458 -5.430 1.00 95.75 376 LYS A O 1
ATOM 3176 N N . ILE A 1 377 ? -8.241 5.900 -4.360 1.00 95.50 377 ILE A N 1
ATOM 3177 C CA . ILE A 1 377 ? -9.437 6.100 -5.196 1.00 95.50 377 ILE A CA 1
ATOM 3178 C C . ILE A 1 377 ? -10.024 7.508 -5.031 1.00 95.50 377 ILE A C 1
ATOM 3180 O O . ILE A 1 377 ? -10.463 8.108 -6.012 1.00 95.50 377 ILE A O 1
ATOM 3184 N N . GLN A 1 378 ? -9.960 8.073 -3.822 1.00 94.25 378 GLN A N 1
ATOM 3185 C CA . GLN A 1 378 ? -10.344 9.464 -3.595 1.00 94.25 378 GLN A CA 1
ATOM 3186 C C . GLN A 1 378 ? -9.370 10.426 -4.288 1.00 94.25 378 GLN A C 1
ATOM 3188 O O . GLN A 1 378 ? -9.810 11.316 -5.011 1.00 94.25 378 GLN A O 1
ATOM 3193 N N . LEU A 1 379 ? -8.060 10.194 -4.157 1.00 93.56 379 LEU A N 1
ATOM 3194 C CA . LEU A 1 379 ? -7.031 11.011 -4.800 1.00 93.56 379 LEU A CA 1
ATOM 3195 C C . LEU A 1 379 ? -7.138 10.987 -6.334 1.00 93.56 379 LEU A C 1
ATOM 3197 O O . LEU A 1 379 ? -7.021 12.030 -6.970 1.00 93.56 379 LEU A O 1
ATOM 3201 N N . LEU A 1 380 ? -7.424 9.828 -6.936 1.00 94.44 380 LEU A N 1
ATOM 3202 C CA . LEU A 1 380 ? -7.692 9.700 -8.374 1.00 94.44 380 LEU A CA 1
ATOM 3203 C C . LEU A 1 380 ? -8.889 10.560 -8.796 1.00 94.44 380 LEU A C 1
ATOM 3205 O O . LEU A 1 380 ? -8.805 11.322 -9.760 1.00 94.44 380 LEU A O 1
ATOM 3209 N N . TYR A 1 381 ? -10.001 10.472 -8.064 1.00 93.62 381 TYR A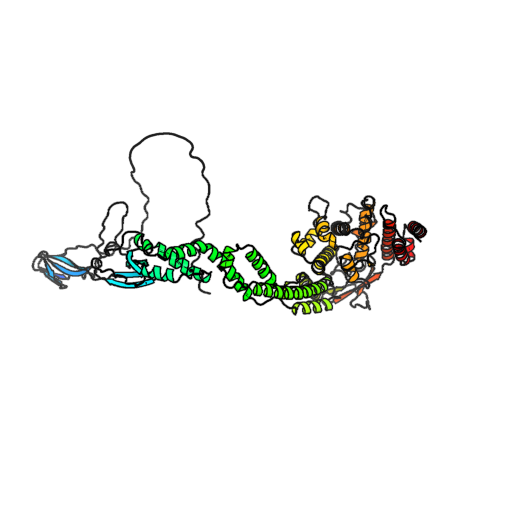 N 1
ATOM 3210 C CA . TYR A 1 381 ? -11.190 11.261 -8.372 1.00 93.62 381 TYR A CA 1
ATOM 3211 C C . TYR A 1 381 ? -10.932 12.766 -8.222 1.00 93.62 381 TYR A C 1
ATOM 3213 O O . TYR A 1 381 ? -11.290 13.543 -9.108 1.00 93.62 381 TYR A O 1
ATOM 3221 N N . ASP A 1 382 ? -10.253 13.183 -7.155 1.00 92.81 382 ASP A N 1
ATOM 3222 C CA . ASP A 1 382 ? -9.925 14.587 -6.904 1.00 92.81 382 ASP A CA 1
ATOM 3223 C C . ASP A 1 382 ? -8.966 15.141 -7.966 1.00 92.81 382 ASP A C 1
ATOM 3225 O O . ASP A 1 382 ? -9.186 16.234 -8.496 1.00 92.81 382 ASP A O 1
ATOM 3229 N N . ASN A 1 383 ? -7.949 14.366 -8.358 1.00 90.69 383 ASN A N 1
ATOM 3230 C CA . ASN A 1 383 ? -7.046 14.709 -9.456 1.00 90.69 383 ASN A CA 1
ATOM 3231 C C . ASN A 1 383 ? -7.813 14.894 -10.772 1.00 90.69 383 ASN A C 1
ATOM 3233 O O . ASN A 1 383 ? -7.587 15.876 -11.484 1.00 90.69 383 ASN A O 1
ATOM 3237 N N . LEU A 1 384 ? -8.772 14.012 -11.067 1.00 90.62 384 LEU A N 1
ATOM 3238 C CA . LEU A 1 384 ? -9.637 14.134 -12.238 1.00 90.62 384 LEU A CA 1
ATOM 3239 C C . LEU A 1 384 ? -10.490 15.416 -12.202 1.00 90.62 384 LEU A C 1
ATOM 3241 O O . LEU A 1 384 ? -10.592 16.111 -13.216 1.00 90.62 384 LEU A O 1
ATOM 3245 N N . GLN A 1 385 ? -11.079 15.771 -11.055 1.00 89.94 385 GLN A N 1
ATOM 3246 C CA . GLN A 1 385 ? -11.843 17.020 -10.922 1.00 89.94 385 GLN A CA 1
ATOM 3247 C C . GLN A 1 385 ? -10.949 18.256 -11.071 1.00 89.94 385 GLN A C 1
ATOM 3249 O O . GLN A 1 385 ? -11.314 19.214 -11.753 1.00 89.94 385 GLN A O 1
ATOM 3254 N N . ASN A 1 386 ? -9.749 18.224 -10.493 1.00 88.81 386 ASN A N 1
ATOM 3255 C CA . ASN A 1 386 ? -8.775 19.305 -10.617 1.00 88.81 386 ASN A CA 1
ATOM 3256 C C . ASN A 1 386 ? -8.357 19.533 -12.076 1.00 88.81 386 ASN A C 1
ATOM 3258 O O . ASN A 1 386 ? -8.256 20.681 -12.510 1.00 88.81 386 ASN A O 1
ATOM 3262 N N . LEU A 1 387 ? -8.185 18.464 -12.859 1.00 83.88 387 LEU A N 1
ATOM 3263 C CA . LEU A 1 387 ? -7.914 18.562 -14.297 1.00 83.88 387 LEU A CA 1
ATOM 3264 C C . LEU A 1 387 ? -9.064 19.228 -15.059 1.00 83.88 387 LEU A C 1
ATOM 3266 O O . LEU A 1 387 ? -8.812 20.073 -15.917 1.00 83.88 387 LEU A O 1
ATOM 3270 N N . LYS A 1 388 ? -10.318 18.910 -14.715 1.00 83.00 388 LYS A N 1
ATOM 3271 C CA . LYS A 1 388 ? -11.514 19.520 -15.329 1.00 83.00 388 LYS A CA 1
ATOM 3272 C C . LYS A 1 388 ? -11.655 21.014 -15.034 1.00 83.00 388 LYS A C 1
ATOM 3274 O O . LYS A 1 388 ? -12.268 21.727 -15.823 1.00 83.00 388 LYS A O 1
ATOM 3279 N N . ASN A 1 389 ? -11.070 21.490 -13.936 1.00 83.88 389 ASN A N 1
ATOM 3280 C CA . ASN A 1 389 ? -11.108 22.897 -13.536 1.00 83.88 389 ASN A CA 1
ATOM 3281 C C . ASN A 1 389 ? -10.027 23.763 -14.210 1.00 83.88 389 ASN A C 1
ATOM 3283 O O . ASN A 1 389 ? -10.054 24.988 -14.065 1.00 83.88 389 ASN A O 1
ATOM 3287 N N . LYS A 1 390 ? -9.072 23.169 -14.942 1.00 82.62 390 LYS A N 1
ATOM 3288 C CA . LYS A 1 390 ? -8.054 23.939 -15.668 1.00 82.62 390 LYS A CA 1
ATOM 3289 C C . LYS A 1 390 ? -8.676 24.712 -16.835 1.00 82.62 390 LYS A C 1
ATOM 3291 O O . LYS A 1 390 ? -9.521 24.197 -17.563 1.00 82.62 390 LYS A O 1
ATOM 3296 N N . SER A 1 391 ? -8.202 25.943 -17.057 1.00 80.00 391 SER A N 1
ATOM 3297 C CA . SER A 1 391 ? -8.607 26.749 -18.218 1.00 80.00 391 SER A CA 1
ATOM 3298 C C . SER A 1 391 ? -8.188 26.091 -19.531 1.00 80.00 391 SER A C 1
ATOM 3300 O O . SER A 1 391 ? -8.957 26.081 -20.479 1.00 80.00 391 SER A O 1
ATOM 3302 N N . HIS A 1 392 ? -7.000 25.494 -19.592 1.00 81.56 392 HIS A N 1
ATOM 3303 C CA . HIS A 1 392 ? -6.560 24.677 -20.717 1.00 81.56 392 HIS A CA 1
ATOM 3304 C C . HIS A 1 392 ? -6.122 23.306 -20.213 1.00 81.56 392 HIS A C 1
ATOM 3306 O O . HIS A 1 392 ? -5.494 23.196 -19.162 1.00 81.56 392 HIS A O 1
ATOM 3312 N N . ILE A 1 393 ? -6.446 22.266 -20.976 1.00 84.44 393 ILE A N 1
ATOM 3313 C CA . ILE A 1 393 ? -6.068 20.886 -20.670 1.00 84.44 393 ILE A CA 1
ATOM 3314 C C . ILE A 1 393 ? -5.036 20.454 -21.705 1.00 84.44 393 ILE A C 1
ATOM 3316 O O . ILE A 1 393 ? -5.294 20.536 -22.905 1.00 84.44 393 ILE A O 1
ATOM 3320 N N . PHE A 1 394 ? -3.877 20.003 -21.234 1.00 85.19 394 PHE A N 1
ATOM 3321 C CA . PHE A 1 394 ? -2.764 19.558 -22.067 1.00 85.19 394 PHE A CA 1
ATOM 3322 C C . PHE A 1 394 ? -2.643 18.039 -21.985 1.00 85.19 394 PHE A C 1
ATOM 3324 O O . PHE A 1 394 ? -2.534 17.486 -20.894 1.00 85.19 394 PHE A O 1
ATOM 3331 N N . TYR A 1 395 ? -2.637 17.381 -23.138 1.00 85.88 395 TYR A N 1
ATOM 3332 C CA . TYR A 1 395 ? -2.458 15.941 -23.276 1.00 85.88 395 TYR A CA 1
ATOM 3333 C C . TYR A 1 395 ? -1.043 15.715 -23.771 1.00 85.88 395 TYR A C 1
ATOM 3335 O O . TYR A 1 395 ? -0.725 16.041 -24.916 1.00 85.88 395 TYR A O 1
ATOM 3343 N N . LEU A 1 396 ? -0.186 15.220 -22.882 1.00 86.69 396 LEU A N 1
ATOM 3344 C CA . LEU A 1 396 ? 1.230 15.010 -23.171 1.00 86.69 396 LEU A CA 1
ATOM 3345 C C . LEU A 1 396 ? 1.526 13.623 -23.750 1.00 86.69 396 LEU A C 1
ATOM 3347 O O . LEU A 1 396 ? 2.639 13.424 -24.224 1.00 86.69 396 LEU A O 1
ATOM 3351 N N . ASN A 1 397 ? 0.544 12.720 -23.736 1.00 80.81 397 ASN A N 1
ATOM 3352 C CA . ASN A 1 397 ? 0.628 11.302 -24.088 1.00 80.81 397 ASN A CA 1
ATOM 3353 C C . ASN A 1 397 ? 1.265 11.040 -25.454 1.00 80.81 397 ASN A C 1
ATOM 3355 O O . ASN A 1 397 ? 1.147 11.840 -26.385 1.00 80.81 397 ASN A O 1
ATOM 3359 N N . THR A 1 398 ? 1.879 9.866 -25.593 1.00 80.06 398 THR A N 1
ATOM 3360 C CA . THR A 1 398 ? 2.353 9.366 -26.886 1.00 80.06 398 THR A CA 1
ATOM 3361 C C . THR A 1 398 ? 1.457 8.226 -27.367 1.00 80.06 398 THR A C 1
ATOM 3363 O O . THR A 1 398 ? 0.685 7.651 -26.607 1.00 80.06 398 THR A O 1
ATOM 3366 N N . TYR A 1 399 ? 1.595 7.830 -28.632 1.00 68.38 399 TYR A N 1
ATOM 3367 C CA . TYR A 1 399 ? 0.904 6.652 -29.171 1.00 68.38 399 TYR A CA 1
ATOM 3368 C C . TYR A 1 399 ? 1.356 5.328 -28.537 1.00 68.38 399 TYR A C 1
ATOM 3370 O O . TYR A 1 399 ? 0.715 4.300 -28.746 1.00 68.38 399 TYR A O 1
ATOM 3378 N N . ASN A 1 400 ? 2.463 5.336 -27.791 1.00 64.50 400 ASN A N 1
ATOM 3379 C CA . ASN A 1 400 ? 3.049 4.142 -27.203 1.00 64.50 400 ASN A CA 1
ATOM 3380 C C . ASN A 1 400 ? 2.925 4.084 -25.675 1.00 64.50 400 ASN A C 1
ATOM 3382 O O . ASN A 1 400 ? 3.055 2.969 -25.157 1.00 64.50 400 ASN A O 1
ATOM 3386 N N . THR A 1 401 ? 2.681 5.210 -24.980 1.00 65.94 401 THR A N 1
ATOM 3387 C CA . THR A 1 401 ? 2.657 5.322 -23.505 1.00 65.94 401 THR A CA 1
ATOM 3388 C C . THR A 1 401 ? 1.730 6.425 -22.961 1.00 65.94 401 THR A C 1
ATOM 3390 O O . THR A 1 401 ? 1.669 7.525 -23.513 1.00 65.94 401 THR A O 1
ATOM 3393 N N . ASN A 1 402 ? 1.064 6.131 -21.830 1.00 67.62 402 ASN A N 1
ATOM 3394 C CA . ASN A 1 402 ? 0.070 6.978 -21.136 1.00 67.62 402 ASN A CA 1
ATOM 3395 C C . ASN A 1 402 ? 0.464 7.285 -19.670 1.00 67.62 402 ASN A C 1
ATOM 3397 O O . ASN A 1 402 ? -0.333 7.109 -18.750 1.00 67.62 402 ASN A O 1
ATOM 3401 N N . ASN A 1 403 ? 1.727 7.649 -19.427 1.00 83.75 403 ASN A N 1
ATOM 3402 C CA . ASN A 1 403 ? 2.221 8.052 -18.103 1.00 83.75 403 ASN A CA 1
ATOM 3403 C C . ASN A 1 403 ? 3.320 9.104 -18.256 1.00 83.75 403 ASN A C 1
ATOM 3405 O O . ASN A 1 403 ? 4.494 8.815 -18.023 1.00 83.75 403 ASN A O 1
ATOM 3409 N N . ILE A 1 404 ? 2.966 10.297 -18.727 1.00 89.44 404 ILE A N 1
ATOM 3410 C CA . ILE A 1 404 ? 3.953 11.350 -18.979 1.00 89.44 404 ILE A CA 1
ATOM 3411 C C . ILE A 1 404 ? 3.908 12.415 -17.888 1.00 89.44 404 ILE A C 1
ATOM 3413 O O . ILE A 1 404 ? 2.872 13.003 -17.587 1.00 89.44 404 ILE A O 1
ATOM 3417 N N . TYR A 1 405 ? 5.077 12.700 -17.324 1.00 91.31 405 TYR A N 1
ATOM 3418 C CA . TYR A 1 405 ? 5.256 13.591 -16.189 1.00 91.31 405 TYR A CA 1
ATOM 3419 C C . TYR A 1 405 ? 5.964 14.875 -16.614 1.00 91.31 405 TYR A C 1
ATOM 3421 O O . TYR A 1 405 ? 6.821 14.891 -17.495 1.00 91.31 405 TYR A O 1
ATOM 3429 N N . THR A 1 406 ? 5.634 15.977 -15.956 1.00 89.94 406 THR A N 1
ATOM 3430 C CA . THR A 1 406 ? 6.219 17.302 -16.233 1.00 89.94 406 THR A CA 1
ATOM 3431 C C . THR A 1 406 ? 7.516 17.573 -15.472 1.00 89.94 406 THR A C 1
ATOM 3433 O O . THR A 1 406 ? 8.178 18.583 -15.707 1.00 89.94 4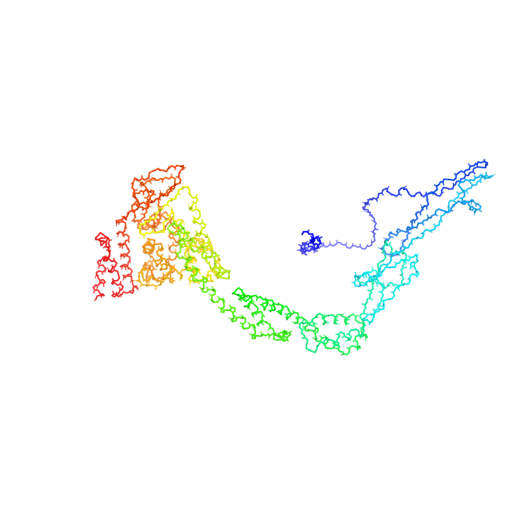06 THR A O 1
ATOM 3436 N N . SER A 1 407 ? 7.892 16.689 -14.544 1.00 92.31 407 SER A N 1
ATOM 3437 C CA . SER A 1 407 ? 9.154 16.774 -13.816 1.00 92.31 407 SER A CA 1
ATOM 3438 C C . SER A 1 407 ? 9.577 15.418 -13.256 1.00 92.31 407 SER A C 1
ATOM 3440 O O . SER A 1 407 ? 8.758 14.525 -13.028 1.00 92.31 407 SER A O 1
ATOM 3442 N N . LYS A 1 408 ? 10.877 15.287 -12.972 1.00 94.06 408 LYS A N 1
ATOM 3443 C CA . LYS A 1 408 ? 11.445 14.121 -12.284 1.00 94.06 408 LYS A CA 1
ATOM 3444 C C . LYS A 1 408 ? 10.873 13.943 -10.869 1.00 94.06 408 LYS A C 1
ATOM 3446 O O . LYS A 1 408 ? 10.689 12.813 -10.436 1.00 94.06 408 LYS A O 1
ATOM 3451 N N . GLN A 1 409 ? 10.547 15.042 -10.182 1.00 94.88 409 GLN A N 1
ATOM 3452 C CA . GLN A 1 409 ? 9.894 15.007 -8.870 1.00 94.88 409 GLN A CA 1
ATOM 3453 C C . GLN A 1 409 ? 8.465 14.454 -8.960 1.00 94.88 409 GLN A C 1
ATOM 3455 O O . GLN A 1 409 ? 8.094 13.598 -8.166 1.00 94.88 409 GLN A O 1
ATOM 3460 N N . GLN A 1 410 ? 7.676 14.893 -9.944 1.00 93.88 410 GLN A N 1
ATOM 3461 C CA . GLN A 1 410 ? 6.325 14.367 -10.134 1.00 93.88 410 GLN A CA 1
ATOM 3462 C C . GLN A 1 410 ? 6.364 12.867 -10.447 1.00 93.88 410 GLN A C 1
ATOM 3464 O O . GLN A 1 410 ? 5.568 12.102 -9.911 1.00 93.88 410 GLN A O 1
ATOM 3469 N N . LEU A 1 411 ? 7.321 12.438 -11.278 1.00 95.62 411 LEU A N 1
ATOM 3470 C CA . LEU A 1 411 ? 7.536 11.021 -11.551 1.00 95.62 411 LEU A CA 1
ATOM 3471 C C . LEU A 1 411 ? 7.936 10.239 -10.284 1.00 95.62 411 LEU A C 1
ATOM 3473 O O . LEU A 1 411 ? 7.442 9.134 -10.087 1.00 95.62 411 LEU A O 1
ATOM 3477 N N . PHE A 1 412 ? 8.797 10.796 -9.424 1.00 97.31 412 PHE A N 1
ATOM 3478 C CA . PHE A 1 412 ? 9.159 10.193 -8.132 1.00 97.31 412 PHE A CA 1
ATOM 3479 C C . PHE A 1 412 ? 7.924 9.959 -7.255 1.00 97.31 412 PHE A C 1
ATOM 3481 O O . PHE A 1 412 ? 7.696 8.841 -6.790 1.00 97.31 412 PHE A O 1
ATOM 3488 N N . GLU A 1 413 ? 7.112 11.004 -7.068 1.00 96.50 413 GLU A N 1
ATOM 3489 C CA . GLU A 1 413 ? 5.883 10.944 -6.274 1.00 96.50 413 GLU A CA 1
ATOM 3490 C C . GLU A 1 413 ? 4.916 9.906 -6.855 1.00 96.50 413 GLU A C 1
ATOM 3492 O O . GLU A 1 413 ? 4.370 9.096 -6.108 1.00 96.50 413 GLU A O 1
ATOM 3497 N N . ALA A 1 414 ? 4.762 9.871 -8.183 1.00 95.81 414 ALA A N 1
ATOM 3498 C CA . ALA A 1 414 ? 3.919 8.902 -8.876 1.00 95.81 414 ALA A CA 1
ATOM 3499 C C . ALA A 1 414 ? 4.377 7.461 -8.630 1.00 95.81 414 ALA A C 1
ATOM 3501 O O . ALA A 1 414 ? 3.608 6.633 -8.143 1.00 95.81 414 ALA A O 1
ATOM 3502 N N . PHE A 1 415 ? 5.649 7.190 -8.926 1.00 97.62 415 PHE A N 1
ATOM 3503 C CA . PHE A 1 415 ? 6.218 5.852 -8.920 1.00 97.62 415 PHE A CA 1
ATOM 3504 C C . PHE A 1 415 ? 6.170 5.224 -7.525 1.00 97.62 415 PHE A C 1
ATOM 3506 O O . PHE A 1 415 ? 5.706 4.095 -7.377 1.00 97.62 415 PHE A O 1
ATOM 3513 N N . PHE A 1 416 ? 6.591 5.951 -6.484 1.00 98.00 416 PHE A N 1
ATOM 3514 C CA . PHE A 1 416 ? 6.585 5.413 -5.120 1.00 98.00 416 PHE A CA 1
ATOM 3515 C C . PHE A 1 416 ? 5.194 5.388 -4.478 1.00 98.00 416 PHE A C 1
ATOM 3517 O O . PHE A 1 416 ? 4.937 4.514 -3.650 1.00 98.00 416 PHE A O 1
ATOM 3524 N N . THR A 1 417 ? 4.277 6.268 -4.889 1.00 97.69 417 THR A N 1
ATOM 3525 C CA . THR A 1 417 ? 2.868 6.178 -4.478 1.00 97.69 417 THR A CA 1
ATOM 3526 C C . THR A 1 417 ? 2.198 4.948 -5.085 1.00 97.69 417 THR A C 1
ATOM 3528 O O . THR A 1 417 ? 1.552 4.178 -4.375 1.00 97.69 417 THR A O 1
ATOM 3531 N N . ASP A 1 418 ? 2.382 4.714 -6.386 1.00 97.62 418 ASP A N 1
ATOM 3532 C CA . ASP A 1 418 ? 1.861 3.516 -7.041 1.00 97.62 418 ASP A CA 1
ATOM 3533 C C . ASP A 1 418 ? 2.511 2.245 -6.483 1.00 97.62 418 ASP A C 1
ATOM 3535 O O . ASP A 1 418 ? 1.814 1.249 -6.293 1.00 97.62 418 ASP A O 1
ATOM 3539 N N . PHE A 1 419 ? 3.799 2.292 -6.122 1.00 98.38 419 PHE A N 1
ATOM 3540 C CA . PHE A 1 419 ? 4.478 1.174 -5.467 1.00 98.38 419 PHE A CA 1
ATOM 3541 C C . PHE A 1 419 ? 3.888 0.860 -4.086 1.00 98.38 419 PHE A C 1
ATOM 3543 O O . PHE A 1 419 ? 3.628 -0.304 -3.779 1.00 98.38 419 PHE A O 1
ATOM 3550 N N . TYR A 1 420 ? 3.607 1.883 -3.272 1.00 98.38 420 TYR A N 1
ATOM 3551 C CA . TYR A 1 420 ? 2.926 1.711 -1.988 1.00 98.38 420 TYR A CA 1
ATOM 3552 C C . TYR A 1 420 ? 1.557 1.042 -2.159 1.00 98.38 420 TYR A C 1
ATOM 3554 O O . TYR A 1 420 ? 1.267 0.050 -1.489 1.00 98.38 420 TYR A O 1
ATOM 3562 N N . TYR A 1 421 ? 0.726 1.540 -3.080 1.00 98.00 421 TYR A N 1
ATOM 3563 C CA . TYR A 1 421 ? -0.613 0.984 -3.291 1.00 98.00 421 TYR A CA 1
ATOM 3564 C C . TYR A 1 421 ? -0.601 -0.394 -3.958 1.00 98.00 421 TYR A C 1
ATOM 3566 O O . TYR A 1 421 ? -1.488 -1.204 -3.700 1.00 98.00 421 TYR A O 1
ATOM 3574 N N . TYR A 1 422 ? 0.424 -0.707 -4.750 1.00 98.44 422 TYR A N 1
ATOM 3575 C CA . TYR A 1 422 ? 0.673 -2.071 -5.197 1.00 98.44 422 TYR A CA 1
ATOM 3576 C C . TYR A 1 422 ? 0.934 -3.010 -4.006 1.00 98.44 422 TYR A C 1
ATOM 3578 O O . TYR A 1 422 ? 0.289 -4.054 -3.901 1.00 98.44 422 TYR A O 1
ATOM 3586 N N . ILE A 1 423 ? 1.813 -2.628 -3.068 1.00 98.31 423 ILE A N 1
ATOM 3587 C CA . ILE A 1 423 ? 2.062 -3.419 -1.851 1.00 98.31 423 ILE A CA 1
ATOM 3588 C C . ILE A 1 423 ? 0.761 -3.575 -1.057 1.00 98.31 423 ILE A C 1
ATOM 3590 O O . ILE A 1 423 ? 0.401 -4.688 -0.678 1.00 98.31 423 ILE A O 1
ATOM 3594 N N . ALA A 1 424 ? 0.020 -2.483 -0.871 1.00 96.81 424 ALA A N 1
ATOM 3595 C CA . ALA A 1 424 ? -1.257 -2.468 -0.167 1.00 96.81 424 ALA A CA 1
ATOM 3596 C C . ALA A 1 424 ? -2.275 -3.466 -0.755 1.00 96.81 424 ALA A C 1
ATOM 3598 O O . ALA A 1 424 ? -2.924 -4.191 -0.000 1.00 96.81 424 ALA A O 1
ATOM 3599 N N . ALA A 1 425 ? -2.379 -3.530 -2.086 1.00 96.94 425 ALA A N 1
ATOM 3600 C CA . ALA A 1 425 ? -3.350 -4.361 -2.792 1.00 96.94 425 ALA A CA 1
ATOM 3601 C C . ALA A 1 425 ? -2.942 -5.838 -2.926 1.00 96.94 425 ALA A C 1
ATOM 3603 O O . ALA A 1 425 ? -3.798 -6.718 -2.842 1.00 96.94 425 ALA A O 1
ATOM 3604 N N . TYR A 1 426 ? -1.654 -6.128 -3.143 1.00 96.06 426 TYR A N 1
ATOM 3605 C CA . TYR A 1 426 ? -1.181 -7.492 -3.432 1.00 96.06 426 TYR A CA 1
ATOM 3606 C C . TYR A 1 426 ? -0.572 -8.203 -2.222 1.00 96.06 426 TYR A C 1
ATOM 3608 O O . TYR A 1 426 ? -0.577 -9.431 -2.171 1.00 96.06 426 TYR A O 1
ATOM 3616 N N . HIS A 1 427 ? -0.066 -7.452 -1.241 1.00 95.38 427 HIS A N 1
ATOM 3617 C CA . HIS A 1 427 ? 0.697 -7.991 -0.106 1.00 95.38 427 HIS A CA 1
ATOM 3618 C C . HIS A 1 427 ? 0.154 -7.540 1.259 1.00 95.38 427 HIS A C 1
ATOM 3620 O O . HIS A 1 427 ? 0.566 -8.068 2.294 1.00 95.38 427 HIS A O 1
ATOM 3626 N N . GLY A 1 428 ? -0.785 -6.588 1.276 1.00 94.00 428 GLY A N 1
ATOM 3627 C CA . GLY A 1 428 ? -1.302 -5.969 2.491 1.00 94.00 428 GLY A CA 1
ATOM 3628 C C . GLY A 1 428 ? -0.294 -5.032 3.167 1.00 94.00 428 GLY A C 1
ATOM 3629 O O . GLY A 1 428 ? 0.866 -4.910 2.775 1.00 94.00 428 GLY A O 1
ATOM 3630 N N . LEU A 1 429 ? -0.741 -4.345 4.221 1.00 93.62 429 LEU A N 1
ATOM 3631 C CA . LEU A 1 429 ? 0.046 -3.294 4.882 1.00 93.62 429 LEU A CA 1
ATOM 3632 C C . LEU A 1 429 ? 0.762 -3.737 6.166 1.00 93.62 429 LEU A C 1
ATOM 3634 O O . LEU A 1 429 ? 1.517 -2.946 6.725 1.00 93.62 429 LEU A O 1
ATOM 3638 N N . ASN A 1 430 ? 0.561 -4.968 6.645 1.00 93.94 430 ASN A N 1
ATOM 3639 C CA . ASN A 1 430 ? 1.090 -5.408 7.946 1.00 93.94 430 ASN A CA 1
ATOM 3640 C C . ASN A 1 430 ? 2.615 -5.267 8.024 1.00 93.94 430 ASN A C 1
ATOM 3642 O O . ASN A 1 430 ? 3.125 -4.617 8.928 1.00 93.94 430 ASN A O 1
ATOM 3646 N N . HIS A 1 431 ? 3.332 -5.747 7.004 1.00 94.75 431 HIS A N 1
ATOM 3647 C CA . HIS A 1 431 ? 4.790 -5.626 6.941 1.00 94.75 431 HIS A CA 1
ATOM 3648 C C . HIS A 1 431 ? 5.278 -4.167 6.959 1.00 94.75 431 HIS A C 1
ATOM 3650 O O . HIS A 1 431 ? 6.326 -3.871 7.528 1.00 94.75 431 HIS A O 1
ATOM 3656 N N . LEU A 1 432 ? 4.541 -3.247 6.324 1.00 95.38 432 LEU A N 1
ATOM 3657 C CA . LEU A 1 432 ? 4.884 -1.823 6.328 1.00 95.38 432 LEU A CA 1
ATOM 3658 C C . LEU A 1 432 ? 4.629 -1.204 7.711 1.00 95.38 432 LEU A C 1
ATOM 3660 O O . LEU A 1 432 ? 5.501 -0.513 8.240 1.00 95.38 432 LEU A O 1
ATOM 3664 N N . LYS A 1 433 ? 3.492 -1.528 8.338 1.00 95.06 433 LYS A N 1
ATOM 3665 C CA . LYS A 1 433 ? 3.121 -1.063 9.685 1.00 95.06 433 LYS A CA 1
ATOM 3666 C C . LYS A 1 433 ? 4.100 -1.546 10.756 1.00 95.06 433 LYS A C 1
ATOM 3668 O O . LYS A 1 433 ? 4.517 -0.743 11.585 1.00 95.06 433 LYS A O 1
ATOM 3673 N N . ASP A 1 434 ? 4.551 -2.799 10.679 1.00 94.94 434 ASP A N 1
ATOM 3674 C CA . ASP A 1 434 ? 5.576 -3.362 11.575 1.00 94.94 434 ASP A CA 1
ATOM 3675 C C . ASP A 1 434 ? 6.917 -2.607 11.490 1.00 94.94 434 ASP A C 1
ATOM 3677 O O . ASP A 1 434 ? 7.716 -2.624 12.425 1.00 94.94 434 ASP A O 1
ATOM 3681 N N . ASN A 1 435 ? 7.155 -1.904 10.377 1.00 92.94 435 ASN A N 1
ATOM 3682 C CA . ASN A 1 435 ? 8.326 -1.059 10.147 1.00 92.94 435 ASN A CA 1
ATOM 3683 C C . ASN A 1 435 ? 8.028 0.446 10.313 1.00 92.94 435 ASN A C 1
ATOM 3685 O O . ASN A 1 435 ? 8.796 1.280 9.837 1.00 92.94 435 ASN A O 1
ATOM 3689 N N . ASN A 1 436 ? 6.950 0.802 11.024 1.00 93.19 436 ASN A N 1
ATOM 3690 C CA . ASN A 1 436 ? 6.513 2.178 11.296 1.00 93.19 436 ASN A CA 1
ATOM 3691 C C . ASN A 1 436 ? 6.132 3.004 10.054 1.00 93.19 436 ASN A C 1
ATOM 3693 O O . ASN A 1 436 ? 6.269 4.226 10.068 1.00 93.19 436 ASN A O 1
ATOM 3697 N N . LEU A 1 437 ? 5.647 2.359 8.991 1.00 94.12 437 LEU A N 1
ATOM 3698 C CA . LEU A 1 437 ? 5.089 3.033 7.817 1.00 94.12 437 LEU A CA 1
ATOM 3699 C C . LEU A 1 437 ? 3.571 2.852 7.822 1.00 94.12 437 LEU A C 1
ATOM 3701 O O . LEU A 1 437 ? 3.057 1.792 7.454 1.00 94.12 437 LEU A O 1
ATOM 3705 N N . TYR A 1 438 ? 2.848 3.873 8.278 1.00 93.25 438 TYR A N 1
ATOM 3706 C CA . TYR A 1 438 ? 1.406 3.768 8.518 1.00 93.25 438 TYR A CA 1
ATOM 3707 C C . TYR A 1 438 ? 0.565 4.283 7.347 1.00 93.25 438 TYR A C 1
ATOM 3709 O O . TYR A 1 438 ? -0.599 3.907 7.229 1.00 93.25 438 TYR A O 1
ATOM 3717 N N . ASN A 1 439 ? 1.147 5.113 6.484 1.00 95.06 439 ASN A N 1
ATOM 3718 C CA . ASN A 1 439 ? 0.486 5.750 5.346 1.00 95.06 439 ASN A CA 1
ATOM 3719 C C . ASN A 1 439 ? 1.458 5.910 4.158 1.00 95.06 439 ASN A C 1
ATOM 3721 O O . ASN A 1 439 ? 2.655 5.624 4.267 1.00 95.06 439 ASN A O 1
ATOM 3725 N N . VAL A 1 440 ? 0.932 6.361 3.017 1.00 96.19 440 VAL A N 1
ATOM 3726 C CA . VAL A 1 440 ? 1.716 6.577 1.791 1.00 96.19 440 VAL A CA 1
ATOM 3727 C C . VAL A 1 440 ? 2.796 7.651 1.957 1.00 96.19 440 VAL A C 1
ATOM 3729 O O . VAL A 1 440 ? 3.891 7.493 1.421 1.00 96.19 440 VAL A O 1
ATOM 3732 N N . ASP A 1 441 ? 2.547 8.697 2.749 1.00 95.62 441 ASP A N 1
ATOM 3733 C CA . ASP A 1 441 ? 3.521 9.771 2.966 1.00 95.62 441 ASP A CA 1
ATOM 3734 C C . ASP A 1 441 ? 4.761 9.263 3.703 1.00 95.62 441 ASP A C 1
ATOM 3736 O O . ASP A 1 441 ? 5.875 9.652 3.358 1.00 95.62 441 ASP A O 1
ATOM 3740 N N . ASP A 1 442 ? 4.595 8.391 4.702 1.00 95.12 442 ASP A N 1
ATOM 3741 C CA . ASP A 1 442 ? 5.714 7.752 5.404 1.00 95.12 442 ASP A CA 1
ATOM 3742 C C . ASP A 1 442 ? 6.579 6.952 4.417 1.00 95.12 442 ASP A C 1
ATOM 3744 O O . ASP A 1 442 ? 7.810 7.024 4.451 1.00 95.12 442 ASP A O 1
ATOM 3748 N N . PHE A 1 443 ? 5.934 6.229 3.496 1.00 96.12 443 PHE A N 1
ATOM 3749 C CA . PHE A 1 443 ? 6.603 5.414 2.484 1.00 96.12 443 PHE A CA 1
ATOM 3750 C C . PHE A 1 443 ? 7.347 6.261 1.440 1.00 96.12 443 PHE A C 1
ATOM 3752 O O . PHE A 1 443 ? 8.517 6.004 1.156 1.00 96.12 443 PHE A O 1
ATOM 3759 N N . VAL A 1 444 ? 6.703 7.298 0.895 1.00 96.19 444 VAL A N 1
ATOM 3760 C CA . VAL A 1 444 ? 7.318 8.211 -0.083 1.00 96.19 444 VAL A CA 1
ATOM 3761 C C . VAL A 1 444 ? 8.461 9.003 0.560 1.00 96.19 444 VAL A C 1
ATOM 3763 O O . VAL A 1 444 ? 9.521 9.150 -0.047 1.00 96.19 444 VAL A O 1
ATOM 3766 N N . LYS A 1 445 ? 8.312 9.447 1.817 1.00 94.00 445 LYS A N 1
ATOM 3767 C CA . LYS A 1 445 ? 9.406 10.079 2.575 1.00 94.00 445 LYS A CA 1
ATOM 3768 C C . LYS A 1 445 ? 10.587 9.133 2.747 1.00 94.00 445 LYS A C 1
ATOM 3770 O O . LYS A 1 445 ? 11.712 9.548 2.496 1.00 94.00 445 LYS A O 1
ATOM 3775 N N . LEU A 1 446 ? 10.346 7.873 3.119 1.00 93.25 446 LEU A N 1
ATOM 3776 C CA . LEU A 1 446 ? 11.402 6.863 3.236 1.00 93.25 446 LEU A CA 1
ATOM 3777 C C . LEU A 1 446 ? 12.145 6.659 1.908 1.00 93.25 446 LEU A C 1
ATOM 3779 O O . LEU A 1 446 ? 13.369 6.541 1.902 1.00 93.25 446 LEU A O 1
ATOM 3783 N N . ALA A 1 447 ? 11.420 6.637 0.787 1.00 93.62 447 ALA A N 1
ATOM 3784 C CA . ALA A 1 447 ? 12.010 6.510 -0.543 1.00 93.62 447 ALA A CA 1
ATOM 3785 C C . ALA A 1 447 ? 12.878 7.718 -0.946 1.00 93.62 447 ALA A C 1
ATOM 3787 O O . ALA A 1 447 ? 13.772 7.569 -1.776 1.00 93.62 447 ALA A O 1
ATOM 3788 N N . GLY A 1 448 ? 12.637 8.896 -0.361 1.00 91.25 448 GLY A N 1
ATOM 3789 C CA . GLY A 1 448 ? 13.433 10.110 -0.569 1.00 91.25 448 GLY A CA 1
ATOM 3790 C C . GLY A 1 448 ? 14.469 10.404 0.527 1.00 91.25 448 GLY A C 1
ATOM 3791 O O . GLY A 1 448 ? 15.220 11.374 0.403 1.00 91.25 448 GLY A O 1
ATOM 3792 N N . ASP A 1 449 ? 14.522 9.615 1.607 1.00 85.69 449 ASP A N 1
ATOM 3793 C CA . ASP A 1 449 ? 15.352 9.913 2.778 1.00 85.69 449 ASP A CA 1
ATOM 3794 C C . ASP A 1 449 ? 16.806 9.451 2.607 1.00 85.69 449 ASP A C 1
ATOM 3796 O O . ASP A 1 449 ? 17.176 8.294 2.829 1.00 85.69 449 ASP A O 1
ATOM 3800 N N . PHE A 1 450 ? 17.663 10.413 2.274 1.00 77.06 450 PHE A N 1
ATOM 3801 C CA . PHE A 1 450 ? 19.107 10.223 2.165 1.00 77.06 450 PHE A CA 1
ATOM 3802 C C . PHE A 1 450 ? 19.859 10.393 3.508 1.00 77.06 450 PHE A C 1
ATOM 3804 O O . PHE A 1 450 ? 21.083 10.263 3.553 1.00 77.06 450 PHE A O 1
ATOM 3811 N N . THR A 1 451 ? 19.164 10.706 4.611 1.00 65.81 451 THR A N 1
ATOM 3812 C CA . THR A 1 451 ? 19.771 11.089 5.904 1.00 65.81 451 THR A CA 1
ATOM 3813 C C . THR A 1 451 ? 19.848 9.959 6.942 1.00 65.81 451 THR A C 1
ATOM 3815 O O . THR A 1 451 ? 20.605 10.067 7.913 1.00 65.81 451 THR A O 1
ATOM 3818 N N . GLY A 1 452 ? 19.143 8.841 6.737 1.00 52.25 452 GLY A N 1
ATOM 3819 C CA . GLY A 1 452 ? 19.167 7.675 7.627 1.00 52.25 452 GLY A CA 1
ATOM 3820 C C . GLY A 1 452 ? 20.505 6.910 7.643 1.00 52.25 452 GLY A C 1
ATOM 3821 O O . GLY A 1 452 ? 20.920 6.332 6.643 1.00 52.25 452 GLY A O 1
ATOM 3822 N N . ALA A 1 453 ? 21.156 6.863 8.816 1.00 45.41 453 ALA A N 1
ATOM 3823 C CA . ALA A 1 453 ? 22.353 6.067 9.149 1.00 45.41 453 ALA A CA 1
ATOM 3824 C C . ALA A 1 453 ? 23.538 6.166 8.158 1.00 45.41 453 ALA A C 1
ATOM 3826 O O . ALA A 1 453 ? 24.040 5.165 7.638 1.00 45.41 453 ALA A O 1
ATOM 3827 N N . GLY A 1 454 ? 24.044 7.391 7.997 1.00 40.66 454 GLY A N 1
ATOM 3828 C CA . GLY A 1 454 ? 25.264 7.708 7.250 1.00 40.66 454 GLY A CA 1
ATOM 3829 C C . GLY A 1 454 ? 24.946 8.240 5.857 1.00 40.66 454 GLY A C 1
ATOM 3830 O O . GLY A 1 454 ? 23.959 7.842 5.254 1.00 40.66 454 GLY A O 1
ATOM 3831 N N . ALA A 1 455 ? 25.775 9.157 5.363 1.00 41.94 455 ALA A N 1
ATOM 3832 C CA . ALA A 1 455 ? 25.547 9.989 4.179 1.00 41.94 455 ALA A CA 1
ATOM 3833 C C . ALA A 1 455 ? 25.502 9.242 2.820 1.00 41.94 455 ALA A C 1
ATOM 3835 O O . ALA A 1 455 ? 26.041 9.755 1.848 1.00 41.94 455 ALA A O 1
ATOM 3836 N N . ASN A 1 456 ? 24.922 8.037 2.742 1.00 53.75 456 ASN A N 1
ATOM 3837 C CA . ASN A 1 456 ? 24.984 7.176 1.561 1.00 53.75 456 ASN A CA 1
ATOM 3838 C C . ASN A 1 456 ? 23.781 6.273 1.272 1.00 53.75 456 ASN A C 1
ATOM 3840 O O . ASN A 1 456 ? 23.774 5.684 0.194 1.00 53.75 456 ASN A O 1
ATOM 3844 N N . ASN A 1 457 ? 22.824 6.039 2.172 1.00 65.75 457 ASN A N 1
ATOM 3845 C CA . ASN A 1 457 ? 22.260 4.692 2.105 1.00 65.75 457 ASN A CA 1
ATOM 3846 C C . ASN A 1 457 ? 20.922 4.527 1.380 1.00 65.75 457 ASN A C 1
ATOM 3848 O O . ASN A 1 457 ? 20.876 3.615 0.572 1.00 65.75 457 ASN A O 1
ATOM 3852 N N . LEU A 1 458 ? 19.834 5.288 1.584 1.00 84.62 458 LEU A N 1
ATOM 3853 C CA . LEU A 1 458 ? 18.509 4.910 1.010 1.00 84.62 458 LEU A CA 1
ATOM 3854 C C . LEU A 1 458 ? 18.156 3.410 1.237 1.00 84.62 458 LEU A C 1
ATOM 3856 O O . LEU A 1 458 ? 17.244 2.849 0.638 1.00 84.62 458 LEU A O 1
ATOM 3860 N N . TYR A 1 459 ? 18.879 2.721 2.130 1.00 88.94 459 TYR A N 1
ATOM 3861 C CA . TYR A 1 459 ? 18.764 1.284 2.348 1.00 88.94 459 TYR A CA 1
ATOM 3862 C C . TYR A 1 459 ? 17.477 0.983 3.092 1.00 88.94 459 TYR A C 1
ATOM 3864 O O . TYR A 1 459 ? 17.011 -0.143 3.031 1.00 88.94 459 TYR A O 1
ATOM 3872 N N . GLY A 1 460 ? 16.888 1.976 3.768 1.00 89.44 460 GLY A N 1
ATOM 3873 C CA . GLY A 1 460 ? 15.591 1.848 4.418 1.00 89.44 460 GLY A CA 1
ATOM 3874 C C . GLY A 1 460 ? 14.518 1.364 3.443 1.00 89.44 460 GLY A C 1
ATOM 3875 O O . GLY A 1 460 ? 13.877 0.348 3.714 1.00 89.44 460 GLY A O 1
ATOM 3876 N N . ILE A 1 461 ? 14.392 2.008 2.273 1.00 92.75 461 ILE A N 1
ATOM 3877 C CA . ILE A 1 461 ? 13.407 1.582 1.270 1.00 92.75 461 ILE A CA 1
ATOM 3878 C C . ILE A 1 461 ? 13.748 0.202 0.693 1.00 92.75 461 ILE A C 1
ATOM 3880 O O . ILE A 1 461 ? 12.859 -0.631 0.542 1.00 92.75 461 ILE A O 1
ATOM 3884 N N . GLY A 1 462 ? 15.031 -0.104 0.477 1.00 94.06 462 GLY A N 1
ATOM 3885 C CA . GLY A 1 462 ? 15.463 -1.445 0.069 1.00 94.06 462 GLY A CA 1
ATOM 3886 C C . GLY A 1 462 ? 15.123 -2.523 1.106 1.00 94.06 462 GLY A C 1
ATOM 3887 O O . GLY A 1 462 ? 14.566 -3.562 0.768 1.00 94.06 462 GLY A O 1
ATOM 3888 N N . ASN A 1 463 ? 15.416 -2.277 2.382 1.00 93.44 463 ASN A N 1
ATOM 3889 C CA . ASN A 1 463 ? 15.224 -3.233 3.473 1.00 93.44 463 ASN A CA 1
ATOM 3890 C C . ASN A 1 463 ? 13.744 -3.544 3.714 1.00 93.44 463 ASN A C 1
ATOM 3892 O O . ASN A 1 463 ? 13.405 -4.684 4.022 1.00 93.44 463 ASN A O 1
ATOM 3896 N N . ILE A 1 464 ? 12.875 -2.541 3.574 1.00 94.44 464 ILE A N 1
ATOM 3897 C CA . ILE A 1 464 ? 11.446 -2.672 3.874 1.00 94.44 464 ILE A CA 1
ATOM 3898 C C . ILE A 1 464 ? 10.652 -3.064 2.622 1.00 94.44 464 ILE A C 1
ATOM 3900 O O . ILE A 1 464 ? 9.847 -3.994 2.661 1.00 94.44 464 ILE A O 1
ATOM 3904 N N . ALA A 1 465 ? 10.866 -2.377 1.502 1.00 96.00 465 ALA A N 1
ATOM 3905 C CA . ALA A 1 465 ? 10.060 -2.547 0.296 1.00 96.00 465 ALA A CA 1
ATOM 3906 C C . ALA A 1 465 ? 10.756 -3.367 -0.795 1.00 96.00 465 ALA A C 1
ATOM 3908 O O . ALA A 1 465 ? 10.100 -3.843 -1.720 1.00 96.00 465 ALA A O 1
ATOM 3909 N N . GLY A 1 466 ? 12.068 -3.594 -0.684 1.00 96.62 466 GLY A N 1
ATOM 3910 C CA . GLY A 1 466 ? 12.846 -4.220 -1.746 1.00 96.62 466 GLY A CA 1
ATOM 3911 C C . GLY A 1 466 ? 12.418 -5.637 -2.087 1.00 96.62 466 GLY A C 1
ATOM 3912 O O . GLY A 1 466 ? 12.654 -6.070 -3.200 1.00 96.62 466 GLY A O 1
ATOM 3913 N N . ARG A 1 467 ? 11.718 -6.350 -1.202 1.00 96.31 467 ARG A N 1
ATOM 3914 C CA . ARG A 1 467 ? 11.144 -7.673 -1.501 1.00 96.31 467 ARG A CA 1
ATOM 3915 C C . ARG A 1 467 ? 9.945 -7.657 -2.459 1.00 96.31 467 ARG A C 1
ATOM 3917 O O . ARG A 1 467 ? 9.548 -8.723 -2.909 1.00 96.31 467 ARG A O 1
ATOM 3924 N N . TYR A 1 468 ? 9.362 -6.487 -2.721 1.00 98.12 468 TYR A N 1
ATOM 3925 C CA . TYR A 1 468 ? 8.161 -6.328 -3.545 1.00 98.12 468 TYR A CA 1
ATOM 3926 C C . TYR A 1 468 ? 8.453 -5.701 -4.913 1.00 98.12 468 TYR A C 1
ATOM 3928 O O . TYR A 1 468 ? 7.556 -5.641 -5.747 1.00 98.12 468 TYR A O 1
ATOM 3936 N N . MET A 1 469 ? 9.671 -5.201 -5.147 1.00 98.31 469 MET A N 1
ATOM 3937 C CA . MET A 1 469 ? 10.000 -4.444 -6.360 1.00 98.31 469 MET A CA 1
ATOM 3938 C C . MET A 1 469 ? 9.963 -5.309 -7.621 1.00 98.31 469 MET A C 1
ATOM 3940 O O . MET A 1 469 ? 9.398 -4.893 -8.629 1.00 98.31 469 MET A O 1
ATOM 3944 N N . LEU A 1 470 ? 10.528 -6.514 -7.578 1.00 97.75 470 LEU A N 1
ATOM 3945 C CA . LEU A 1 470 ? 10.540 -7.441 -8.705 1.00 97.75 470 LEU A CA 1
ATOM 3946 C C . LEU A 1 470 ? 10.701 -8.892 -8.250 1.00 97.75 470 LEU A C 1
ATOM 3948 O O . LEU A 1 470 ? 11.110 -9.172 -7.121 1.00 97.75 470 LEU A O 1
ATOM 3952 N N . GLU A 1 471 ? 10.395 -9.822 -9.148 1.00 96.38 471 GLU A N 1
ATOM 3953 C CA . GLU A 1 471 ? 10.681 -11.234 -8.943 1.00 96.38 471 GLU A CA 1
ATOM 3954 C C . GLU A 1 471 ? 12.088 -11.565 -9.417 1.00 96.38 471 GLU A C 1
ATOM 3956 O O . GLU A 1 471 ? 12.529 -11.158 -10.492 1.00 96.38 471 GLU A O 1
ATOM 3961 N N . LYS A 1 472 ? 12.798 -12.347 -8.606 1.00 94.62 472 LYS A N 1
ATOM 3962 C CA . LYS A 1 472 ? 14.143 -12.779 -8.953 1.00 94.62 472 LYS A CA 1
ATOM 3963 C C . LYS A 1 472 ? 14.099 -13.737 -10.145 1.00 94.62 472 LYS A C 1
ATOM 3965 O O . LYS A 1 472 ? 13.646 -14.869 -9.999 1.00 94.62 472 LYS A O 1
ATOM 3970 N N . ASP A 1 473 ? 14.670 -13.307 -11.260 1.00 93.19 473 ASP A N 1
ATOM 3971 C CA . ASP A 1 473 ? 14.807 -14.068 -12.501 1.00 93.19 473 ASP A CA 1
ATOM 3972 C C . ASP A 1 473 ? 16.207 -13.811 -13.084 1.00 93.19 473 ASP A C 1
ATOM 3974 O O . ASP A 1 473 ? 16.415 -12.916 -13.896 1.00 93.19 473 ASP A O 1
ATOM 3978 N N . VAL A 1 474 ? 17.213 -14.534 -12.579 1.00 91.19 474 VAL A N 1
ATOM 3979 C CA . VAL A 1 474 ? 18.629 -14.314 -12.934 1.00 91.19 474 VAL A CA 1
ATOM 3980 C C . VAL A 1 474 ? 18.847 -14.558 -14.429 1.00 91.19 474 VAL A C 1
ATOM 3982 O O . VAL A 1 474 ? 18.569 -15.651 -14.918 1.00 91.19 474 VAL A O 1
ATOM 3985 N N . ASN A 1 475 ? 19.427 -13.580 -15.128 1.00 90.06 475 ASN A N 1
ATOM 3986 C CA . ASN A 1 475 ? 19.558 -13.520 -16.588 1.00 90.06 475 ASN A CA 1
ATOM 3987 C C . ASN A 1 475 ? 18.210 -13.567 -17.341 1.00 90.06 475 ASN A C 1
ATOM 3989 O O . ASN A 1 475 ? 18.188 -13.858 -18.540 1.00 90.06 475 ASN A O 1
ATOM 3993 N N . GLY A 1 476 ? 17.106 -13.308 -16.639 1.00 90.69 476 GLY A N 1
ATOM 3994 C CA . GLY A 1 476 ? 15.755 -13.203 -17.174 1.00 90.69 476 GLY A CA 1
ATOM 3995 C C . GLY A 1 476 ? 15.479 -11.853 -17.819 1.00 90.69 476 GLY A C 1
ATOM 3996 O O . GLY A 1 476 ? 16.360 -11.007 -17.897 1.00 90.69 476 GLY A O 1
ATOM 3997 N N . ILE A 1 477 ? 14.252 -11.640 -18.290 1.00 91.38 477 ILE A N 1
ATOM 3998 C CA . ILE A 1 477 ? 13.844 -10.419 -19.003 1.00 91.38 477 ILE A CA 1
ATOM 3999 C C . ILE A 1 477 ? 12.580 -9.818 -18.387 1.00 91.38 477 ILE A C 1
ATOM 4001 O O . ILE A 1 477 ? 11.857 -10.485 -17.645 1.00 91.38 477 ILE A O 1
ATOM 4005 N N . LEU A 1 478 ? 12.284 -8.559 -18.722 1.00 93.44 478 LEU A N 1
ATOM 4006 C CA . LEU A 1 478 ? 11.109 -7.855 -18.201 1.00 93.44 478 LEU A CA 1
ATOM 4007 C C . LEU A 1 478 ? 9.806 -8.599 -18.523 1.00 93.44 478 LEU A C 1
ATOM 4009 O O . LEU A 1 478 ? 8.910 -8.662 -17.690 1.00 93.44 478 LEU A O 1
ATOM 4013 N N . GLU A 1 479 ? 9.724 -9.207 -19.704 1.00 93.31 479 GLU A N 1
ATOM 4014 C CA . GLU A 1 479 ? 8.558 -9.946 -20.184 1.00 93.31 479 GLU A CA 1
ATOM 4015 C C . GLU A 1 479 ? 8.254 -11.218 -19.377 1.00 93.31 479 GLU A C 1
ATOM 4017 O O . GLU A 1 479 ? 7.128 -11.711 -19.430 1.00 93.31 479 GLU A O 1
ATOM 4022 N N . ASN A 1 480 ? 9.227 -11.740 -18.623 1.00 94.19 480 ASN A N 1
ATOM 4023 C CA . ASN A 1 480 ? 9.028 -12.889 -17.738 1.00 94.19 480 ASN A CA 1
ATOM 4024 C C . ASN A 1 480 ? 8.466 -12.492 -16.365 1.00 94.19 480 ASN A C 1
ATOM 4026 O O . ASN A 1 480 ? 7.993 -13.355 -15.626 1.00 94.19 480 ASN A O 1
ATOM 4030 N N . GLN A 1 481 ? 8.543 -11.212 -15.993 1.00 96.56 481 GLN A N 1
ATOM 4031 C CA . GLN A 1 481 ? 8.140 -10.752 -14.668 1.00 96.56 481 GLN A CA 1
ATOM 4032 C C . GLN A 1 481 ? 6.624 -10.873 -14.480 1.00 96.56 481 GLN A C 1
ATOM 4034 O O . GLN A 1 481 ? 5.835 -10.501 -15.357 1.00 96.56 481 GLN A O 1
ATOM 4039 N N . THR A 1 482 ? 6.208 -11.369 -13.312 1.00 96.56 482 THR A N 1
ATOM 4040 C CA . THR A 1 482 ? 4.788 -11.523 -12.972 1.00 96.56 482 THR A CA 1
ATOM 4041 C C . THR A 1 482 ? 4.274 -10.414 -12.052 1.00 96.56 482 THR A C 1
ATOM 4043 O O . THR A 1 482 ? 5.051 -9.634 -11.501 1.00 96.56 482 THR A O 1
ATOM 4046 N N . GLU A 1 483 ? 2.954 -10.337 -11.874 1.00 96.31 483 GLU A N 1
ATOM 4047 C CA . GLU A 1 483 ? 2.303 -9.403 -10.949 1.00 96.31 483 GLU A CA 1
ATOM 4048 C C . GLU A 1 483 ? 2.708 -9.590 -9.466 1.00 96.31 483 GLU A C 1
ATOM 4050 O O . GLU A 1 483 ? 2.314 -8.755 -8.658 1.00 96.31 483 GLU A O 1
ATOM 4055 N N . ASN A 1 484 ? 3.507 -10.603 -9.069 1.00 95.81 484 ASN A N 1
ATOM 4056 C CA . ASN A 1 484 ? 4.010 -10.680 -7.681 1.00 95.81 484 ASN A CA 1
ATOM 4057 C C . ASN A 1 484 ? 5.174 -9.716 -7.388 1.00 95.81 484 ASN A C 1
ATOM 4059 O O . ASN A 1 484 ? 5.513 -9.511 -6.217 1.00 95.81 484 ASN A O 1
ATOM 4063 N N . GLY A 1 485 ? 5.776 -9.104 -8.413 1.00 97.62 485 GLY A N 1
ATOM 4064 C CA . GLY A 1 485 ? 6.724 -7.996 -8.285 1.00 97.62 485 GLY A CA 1
ATOM 4065 C C . GLY A 1 485 ? 6.177 -6.716 -8.921 1.00 97.62 485 GLY A C 1
ATOM 4066 O O . GLY A 1 485 ? 5.492 -6.771 -9.937 1.00 97.62 485 GLY A O 1
ATOM 4067 N N . PHE A 1 486 ? 6.509 -5.547 -8.371 1.00 98.56 486 PHE A N 1
ATOM 4068 C CA . PHE A 1 486 ? 6.018 -4.257 -8.867 1.00 98.56 486 PHE A CA 1
ATOM 4069 C C . PHE A 1 486 ? 6.392 -3.983 -10.331 1.00 98.56 486 PHE A C 1
ATOM 4071 O O . PHE A 1 486 ? 5.565 -3.485 -11.088 1.00 98.56 486 PHE A O 1
ATOM 4078 N N . PHE A 1 487 ? 7.601 -4.348 -10.767 1.00 98.06 487 PHE A N 1
ATOM 4079 C CA . PHE A 1 487 ? 8.020 -4.232 -12.171 1.00 98.06 487 PHE A CA 1
ATOM 4080 C C . PHE A 1 487 ? 7.135 -5.061 -13.107 1.00 98.06 487 PHE A C 1
ATOM 4082 O O . PHE A 1 487 ? 6.685 -4.551 -14.133 1.00 98.06 487 PHE A O 1
ATOM 4089 N N . GLY A 1 488 ? 6.859 -6.318 -12.745 1.00 97.81 488 GLY A N 1
ATOM 4090 C CA . GLY A 1 488 ? 5.978 -7.186 -13.523 1.00 97.81 488 GLY A CA 1
ATOM 4091 C C . GLY A 1 488 ? 4.530 -6.707 -13.485 1.00 97.81 488 GLY A C 1
ATOM 4092 O O . GLY A 1 488 ? 3.884 -6.648 -14.527 1.00 97.81 488 GLY A O 1
ATOM 4093 N N . PHE A 1 489 ? 4.050 -6.246 -12.328 1.00 98.00 489 PHE A N 1
ATOM 4094 C CA . PHE A 1 489 ? 2.743 -5.605 -12.201 1.00 98.00 489 PHE A CA 1
ATOM 4095 C C . PHE A 1 489 ? 2.598 -4.394 -13.126 1.00 98.00 489 PHE A C 1
ATOM 4097 O O . PHE A 1 489 ? 1.624 -4.311 -13.878 1.00 98.00 489 PHE A O 1
ATOM 4104 N N . CYS A 1 490 ? 3.574 -3.485 -13.123 1.00 96.88 490 CYS A N 1
ATOM 4105 C CA . CYS A 1 490 ? 3.570 -2.324 -14.002 1.00 96.88 490 CYS A CA 1
ATOM 4106 C C . CYS A 1 490 ? 3.572 -2.744 -15.476 1.00 96.88 490 CYS A C 1
ATOM 4108 O O . CYS A 1 490 ? 2.737 -2.274 -16.246 1.00 96.88 490 CYS A O 1
ATOM 4110 N N . TYR A 1 491 ? 4.440 -3.687 -15.856 1.00 95.75 491 TYR A N 1
ATOM 4111 C CA . TYR A 1 491 ? 4.523 -4.190 -17.226 1.00 95.75 491 TYR A CA 1
ATOM 4112 C C . TYR A 1 491 ? 3.196 -4.805 -17.705 1.00 95.75 491 TYR A C 1
ATOM 4114 O O . TYR A 1 491 ? 2.688 -4.429 -18.762 1.00 95.75 491 TYR A O 1
ATOM 4122 N N . GLN A 1 492 ? 2.592 -5.696 -16.913 1.00 95.50 492 GLN A N 1
ATOM 4123 C CA . GLN A 1 492 ? 1.355 -6.399 -17.276 1.00 95.50 492 GLN A CA 1
ATOM 4124 C C . GLN A 1 492 ? 0.128 -5.482 -17.341 1.00 95.50 492 GLN A C 1
ATOM 4126 O O . GLN A 1 492 ? -0.824 -5.779 -18.063 1.00 95.50 492 GLN A O 1
ATOM 4131 N N . ASN A 1 493 ? 0.160 -4.348 -16.636 1.00 92.88 493 ASN A N 1
ATOM 4132 C CA . ASN A 1 493 ? -0.929 -3.371 -16.608 1.00 92.88 493 ASN A CA 1
ATOM 4133 C C . ASN A 1 493 ? -0.631 -2.108 -17.436 1.00 92.88 493 ASN A C 1
ATOM 4135 O O . ASN A 1 493 ? -1.339 -1.115 -17.308 1.00 92.88 493 ASN A O 1
ATOM 4139 N N . ASN A 1 494 ? 0.377 -2.148 -18.319 1.00 90.81 494 ASN A N 1
ATOM 4140 C CA . ASN A 1 494 ? 0.785 -1.034 -19.188 1.00 90.81 494 ASN A CA 1
ATOM 4141 C C . ASN A 1 494 ? 1.162 0.261 -18.441 1.00 90.81 494 ASN A C 1
ATOM 4143 O O . ASN A 1 494 ? 1.066 1.351 -19.005 1.00 90.81 494 ASN A O 1
ATOM 4147 N N . LEU A 1 495 ? 1.629 0.148 -17.198 1.00 91.75 495 LEU A N 1
ATOM 4148 C CA . LEU A 1 495 ? 2.122 1.268 -16.404 1.00 91.75 495 LEU A CA 1
ATOM 4149 C C . LEU A 1 495 ? 3.625 1.444 -16.623 1.00 91.75 495 LEU A C 1
ATOM 4151 O O . LEU A 1 495 ? 4.375 0.469 -16.685 1.00 91.75 495 LEU A O 1
ATOM 4155 N N . TYR A 1 496 ? 4.083 2.696 -16.701 1.00 93.31 496 TYR A N 1
ATOM 4156 C CA . TYR A 1 496 ? 5.515 3.032 -16.740 1.00 93.31 496 TYR A CA 1
ATOM 4157 C C . TYR A 1 496 ? 6.285 2.374 -17.903 1.00 93.31 496 TYR A C 1
ATOM 4159 O O . TYR A 1 496 ? 7.487 2.136 -17.810 1.00 93.31 496 TYR A O 1
ATOM 4167 N N . LYS A 1 497 ? 5.610 2.090 -19.023 1.00 90.94 497 LYS A N 1
ATOM 4168 C CA . LYS A 1 497 ? 6.127 1.254 -20.121 1.00 90.94 497 LYS A CA 1
ATOM 4169 C C . LYS A 1 497 ? 7.476 1.699 -20.704 1.00 90.94 497 LYS A C 1
ATOM 4171 O O . LYS A 1 497 ? 8.311 0.838 -20.958 1.00 90.94 497 LYS A O 1
ATOM 4176 N N . ASP A 1 498 ? 7.712 3.001 -20.884 1.00 92.38 498 ASP A N 1
ATOM 4177 C CA . ASP A 1 498 ? 9.016 3.513 -21.355 1.00 92.38 498 ASP A CA 1
ATOM 4178 C C . ASP A 1 498 ? 10.040 3.630 -20.211 1.00 92.38 498 ASP A C 1
ATOM 4180 O O . ASP A 1 498 ? 11.251 3.598 -20.431 1.00 92.38 498 ASP A O 1
ATOM 4184 N N . LEU A 1 499 ? 9.564 3.758 -18.970 1.00 95.31 499 LEU A N 1
ATOM 4185 C CA . LEU A 1 499 ? 10.400 3.949 -17.789 1.00 95.31 499 LEU A CA 1
ATOM 4186 C C . LEU A 1 499 ? 11.006 2.636 -17.272 1.00 95.31 499 LEU A C 1
ATOM 4188 O O . LEU A 1 499 ? 12.154 2.637 -16.840 1.00 95.31 499 LEU A O 1
ATOM 4192 N N . LEU A 1 500 ? 10.281 1.515 -17.339 1.00 96.38 500 LEU A N 1
ATOM 4193 C CA . LEU A 1 500 ? 10.792 0.204 -16.918 1.00 96.38 500 LEU A CA 1
ATOM 4194 C C . LEU A 1 500 ? 12.085 -0.189 -17.663 1.00 96.38 500 LEU A C 1
ATOM 4196 O O . LEU A 1 500 ? 13.101 -0.361 -16.992 1.00 96.38 500 LEU A O 1
ATOM 4200 N N . PRO A 1 501 ? 12.131 -0.268 -19.012 1.00 95.44 501 PRO A N 1
ATOM 4201 C CA . PRO A 1 501 ? 13.369 -0.562 -19.739 1.00 95.44 501 PRO A CA 1
ATOM 4202 C C . PRO A 1 501 ? 14.448 0.509 -19.527 1.00 95.44 501 PRO A C 1
ATOM 4204 O O . PRO A 1 501 ? 15.637 0.188 -19.477 1.00 95.44 501 PRO A O 1
ATOM 4207 N N . PHE A 1 502 ? 14.058 1.771 -19.329 1.00 97.44 502 PHE A N 1
ATOM 4208 C CA . PHE A 1 502 ? 14.990 2.826 -18.941 1.00 97.44 502 PHE A CA 1
ATOM 4209 C C . PHE A 1 502 ? 15.653 2.542 -17.581 1.00 97.44 502 PHE A C 1
ATOM 4211 O O . PHE A 1 502 ? 16.865 2.714 -17.459 1.00 97.44 502 PHE A O 1
ATOM 4218 N N . PHE A 1 503 ? 14.913 2.050 -16.582 1.00 98.12 503 PHE A N 1
ATOM 4219 C CA . PHE A 1 503 ? 15.484 1.654 -15.292 1.00 98.12 503 PHE A CA 1
ATOM 4220 C C . PHE A 1 503 ? 16.422 0.455 -15.394 1.00 98.12 503 PHE A C 1
ATOM 4222 O O . PHE A 1 503 ? 17.426 0.437 -14.687 1.00 98.12 503 PHE A O 1
ATOM 4229 N N . ILE A 1 504 ? 16.161 -0.497 -16.295 1.00 97.44 504 ILE A N 1
ATOM 4230 C CA . ILE A 1 504 ? 17.088 -1.610 -16.567 1.00 97.44 504 ILE A CA 1
ATOM 4231 C C . ILE A 1 504 ? 18.430 -1.062 -17.073 1.00 97.44 504 ILE A C 1
ATOM 4233 O O . ILE A 1 504 ? 19.482 -1.406 -16.530 1.00 97.44 504 ILE A O 1
ATOM 4237 N N . ASN A 1 505 ? 18.392 -0.156 -18.060 1.00 96.94 505 ASN A N 1
ATOM 4238 C CA . ASN A 1 505 ? 19.585 0.523 -18.573 1.00 96.94 505 ASN A CA 1
ATOM 4239 C C . ASN A 1 505 ? 20.312 1.305 -17.471 1.00 96.94 505 ASN A C 1
ATOM 4241 O O . ASN A 1 505 ? 21.505 1.096 -17.249 1.00 96.94 505 ASN A O 1
ATOM 4245 N N . PHE A 1 506 ? 19.590 2.175 -16.757 1.00 97.75 506 PHE A N 1
ATOM 4246 C CA . PHE A 1 506 ? 20.143 2.989 -15.676 1.00 97.75 506 PHE A CA 1
ATOM 4247 C C . PHE A 1 506 ? 20.811 2.126 -14.599 1.00 97.75 506 PHE A C 1
ATOM 4249 O O . PHE A 1 506 ? 21.951 2.399 -14.232 1.00 97.75 506 PHE A O 1
ATOM 4256 N N . PHE A 1 507 ? 20.133 1.083 -14.113 1.00 97.00 507 PHE A N 1
ATOM 4257 C CA . PHE A 1 507 ? 20.639 0.216 -13.049 1.00 97.00 507 PHE A CA 1
ATOM 4258 C C . PHE A 1 507 ? 21.957 -0.444 -13.454 1.00 97.00 507 PHE A C 1
ATOM 4260 O O . PHE A 1 507 ? 22.947 -0.382 -12.721 1.00 97.00 507 PHE A O 1
ATOM 4267 N N . ALA A 1 508 ? 21.993 -1.029 -14.651 1.00 95.62 508 ALA A N 1
ATOM 4268 C CA . ALA A 1 508 ? 23.188 -1.678 -15.158 1.00 95.62 508 ALA A CA 1
ATOM 4269 C C . ALA A 1 508 ? 24.336 -0.680 -15.351 1.00 95.62 508 ALA A C 1
ATOM 4271 O O . ALA A 1 508 ? 25.462 -0.948 -14.929 1.00 95.62 508 ALA A O 1
ATOM 4272 N N . PHE A 1 509 ? 24.067 0.489 -15.941 1.00 96.00 509 PHE A N 1
ATOM 4273 C CA . PHE A 1 509 ? 25.075 1.536 -16.104 1.00 96.00 509 PHE A CA 1
ATOM 4274 C C . PHE A 1 509 ? 25.621 2.004 -14.758 1.00 96.00 509 PHE A C 1
ATOM 4276 O O . PHE A 1 509 ? 26.839 2.046 -14.592 1.00 96.00 509 PHE A O 1
ATOM 4283 N N . TRP A 1 510 ? 24.741 2.269 -13.788 1.00 94.94 510 TRP A N 1
ATOM 4284 C CA . TRP A 1 510 ? 25.107 2.697 -12.442 1.00 94.94 510 TRP A CA 1
ATOM 4285 C C . TRP A 1 510 ? 26.073 1.700 -11.805 1.00 94.94 510 TRP A C 1
ATOM 4287 O O . TRP A 1 510 ? 27.178 2.062 -11.400 1.00 94.94 510 TRP A O 1
ATOM 4297 N N . ARG A 1 511 ? 25.696 0.419 -11.802 1.00 92.62 511 ARG A N 1
ATOM 4298 C CA . ARG A 1 511 ? 26.450 -0.666 -11.166 1.00 92.62 511 ARG A CA 1
ATOM 4299 C C . ARG A 1 511 ? 27.779 -0.962 -11.852 1.00 92.62 511 ARG A C 1
ATOM 4301 O O . ARG A 1 511 ? 28.775 -1.241 -11.176 1.00 92.62 511 ARG A O 1
ATOM 4308 N N . ILE A 1 512 ? 27.811 -0.922 -13.184 1.00 92.19 512 ILE A N 1
ATOM 4309 C CA . ILE A 1 512 ? 29.039 -1.120 -13.964 1.00 92.19 512 ILE A CA 1
ATOM 4310 C C . ILE A 1 512 ? 30.001 0.047 -13.724 1.00 92.19 512 ILE A C 1
ATOM 4312 O O . ILE A 1 512 ? 31.177 -0.178 -13.427 1.00 92.19 512 ILE A O 1
ATOM 4316 N N . ASP A 1 513 ? 29.505 1.280 -13.795 1.00 93.06 513 ASP A N 1
ATOM 4317 C CA . ASP A 1 513 ? 30.338 2.483 -13.762 1.00 93.06 513 ASP A CA 1
ATOM 4318 C C . ASP A 1 513 ? 30.813 2.836 -12.348 1.00 93.06 513 ASP A C 1
ATOM 4320 O O . ASP A 1 513 ? 31.928 3.336 -12.180 1.00 93.06 513 ASP A O 1
ATOM 4324 N N . GLU A 1 514 ? 30.044 2.483 -11.313 1.00 90.88 514 GLU A N 1
ATOM 4325 C CA . GLU A 1 514 ? 30.495 2.557 -9.917 1.00 90.88 514 GLU A CA 1
ATOM 4326 C C . GLU A 1 514 ? 31.427 1.395 -9.519 1.00 90.88 514 GLU A C 1
ATOM 4328 O O . GLU A 1 514 ? 31.940 1.358 -8.400 1.00 90.88 514 GLU A O 1
ATOM 4333 N N . LYS A 1 515 ? 31.693 0.459 -10.446 1.00 87.69 515 LYS A N 1
ATOM 4334 C CA . LYS A 1 515 ? 32.545 -0.732 -10.263 1.00 87.69 515 LYS A CA 1
ATOM 4335 C C . LYS A 1 515 ? 32.021 -1.722 -9.217 1.00 87.69 515 LYS A C 1
ATOM 4337 O O . LYS A 1 515 ? 32.793 -2.523 -8.691 1.00 87.69 515 LYS A O 1
ATOM 4342 N N . TYR A 1 516 ? 30.718 -1.706 -8.938 1.00 83.94 516 TYR A N 1
ATOM 4343 C CA . TYR A 1 516 ? 30.071 -2.696 -8.074 1.00 83.94 516 TYR A CA 1
ATOM 4344 C C . TYR A 1 516 ? 29.709 -3.979 -8.838 1.00 83.94 516 TYR A C 1
ATOM 4346 O O . TYR A 1 516 ? 29.718 -5.079 -8.282 1.00 83.94 516 TYR A O 1
ATOM 4354 N N . ALA A 1 517 ? 29.440 -3.874 -10.143 1.00 79.56 517 ALA A N 1
ATOM 4355 C CA . ALA A 1 517 ? 29.106 -5.033 -10.969 1.00 79.56 517 ALA A CA 1
ATOM 4356 C C . ALA A 1 517 ? 30.235 -6.077 -11.023 1.00 79.56 517 ALA A C 1
ATOM 4358 O O . ALA A 1 517 ? 29.969 -7.269 -11.123 1.00 79.56 517 ALA A O 1
ATOM 4359 N N . SER A 1 518 ? 31.497 -5.654 -10.894 1.00 68.81 518 SER A N 1
ATOM 4360 C CA . SER A 1 518 ? 32.656 -6.555 -10.888 1.00 68.81 518 SER A CA 1
ATOM 4361 C C . SER A 1 518 ? 32.925 -7.223 -9.534 1.00 68.81 518 SER A C 1
ATOM 4363 O O . SER A 1 518 ? 33.667 -8.204 -9.485 1.00 68.81 518 SER A O 1
ATOM 4365 N N . SER A 1 519 ? 32.340 -6.724 -8.438 1.00 63.78 519 SER A N 1
ATOM 4366 C CA . SER A 1 519 ? 32.512 -7.264 -7.081 1.00 63.78 519 SER A CA 1
ATOM 4367 C C . SER A 1 519 ? 31.370 -8.187 -6.634 1.00 63.78 519 SER A C 1
ATOM 4369 O O . SER A 1 519 ? 31.477 -8.833 -5.590 1.00 63.78 519 SER A O 1
ATOM 4371 N N . SER A 1 520 ? 30.302 -8.303 -7.430 1.00 64.56 520 SER A N 1
ATOM 4372 C CA . SER A 1 520 ? 29.113 -9.112 -7.141 1.00 64.56 520 SER A CA 1
ATOM 4373 C C . SER A 1 520 ? 28.761 -10.055 -8.301 1.00 64.56 520 SER A C 1
ATOM 4375 O O . SER A 1 520 ? 29.170 -9.865 -9.440 1.00 64.56 520 SER A O 1
ATOM 4377 N N . ASN A 1 521 ? 28.032 -11.130 -7.997 1.00 65.75 521 ASN A N 1
ATOM 4378 C CA . ASN A 1 521 ? 27.851 -12.286 -8.890 1.00 65.75 521 ASN A CA 1
ATOM 4379 C C . ASN A 1 521 ? 27.052 -11.986 -10.165 1.00 65.75 521 ASN A C 1
ATOM 4381 O O . ASN A 1 521 ? 27.217 -12.704 -11.144 1.00 65.75 521 ASN A O 1
ATOM 4385 N N . TYR A 1 522 ? 26.209 -10.951 -10.119 1.00 79.56 522 TYR A N 1
ATOM 4386 C CA . TYR A 1 522 ? 25.248 -10.564 -11.154 1.00 79.56 522 TYR A CA 1
ATOM 4387 C C . TYR A 1 522 ? 24.978 -9.050 -11.104 1.00 79.56 522 TYR A C 1
ATOM 4389 O O . TYR A 1 522 ? 23.863 -8.602 -11.323 1.00 79.56 522 TYR A O 1
ATOM 4397 N N . GLY A 1 523 ? 25.964 -8.239 -10.708 1.00 79.50 523 GLY A N 1
ATOM 4398 C CA . GLY A 1 523 ? 25.687 -6.893 -10.192 1.00 79.50 523 GLY A CA 1
ATOM 4399 C C . GLY A 1 523 ? 25.090 -5.879 -11.171 1.00 79.50 523 GLY A C 1
ATOM 4400 O O . GLY A 1 523 ? 24.680 -4.824 -10.711 1.00 79.50 523 GLY A O 1
ATOM 4401 N N . ALA A 1 524 ? 25.049 -6.164 -12.476 1.00 90.56 524 ALA A N 1
ATOM 4402 C CA . ALA A 1 524 ? 24.378 -5.335 -13.485 1.00 90.56 524 ALA A CA 1
ATOM 4403 C C . ALA A 1 524 ? 23.050 -5.939 -13.987 1.00 90.56 524 ALA A C 1
ATOM 4405 O O . ALA A 1 524 ? 22.337 -5.304 -14.762 1.00 90.56 524 ALA A O 1
ATOM 4406 N N . ASP A 1 525 ? 22.713 -7.152 -13.547 1.00 93.12 525 ASP A N 1
ATOM 4407 C CA . ASP A 1 525 ? 21.440 -7.798 -13.829 1.00 93.12 525 ASP A CA 1
ATOM 4408 C C . ASP A 1 525 ? 20.409 -7.334 -12.802 1.00 93.12 525 ASP A C 1
ATOM 4410 O O . ASP A 1 525 ? 20.439 -7.734 -11.636 1.00 93.12 525 ASP A O 1
ATOM 4414 N N . ILE A 1 526 ? 19.495 -6.475 -13.248 1.00 94.88 526 ILE A N 1
ATOM 4415 C CA . ILE A 1 526 ? 18.440 -5.931 -12.398 1.00 94.88 526 ILE A CA 1
ATOM 4416 C C . ILE A 1 526 ? 17.538 -7.031 -11.824 1.00 94.88 526 ILE A C 1
ATOM 4418 O O . ILE A 1 526 ? 17.035 -6.875 -10.720 1.00 94.88 526 ILE A O 1
ATOM 4422 N N . PHE A 1 527 ? 17.363 -8.156 -12.526 1.00 95.00 527 PHE A N 1
ATOM 4423 C CA . PHE A 1 527 ? 16.471 -9.239 -12.109 1.00 95.00 527 PHE A CA 1
ATOM 4424 C C . PHE A 1 527 ? 17.168 -10.280 -11.225 1.00 95.00 527 PHE A C 1
ATOM 4426 O O . PHE A 1 527 ? 16.517 -11.177 -10.685 1.00 95.00 527 PHE A O 1
ATOM 4433 N N . ALA A 1 528 ? 18.481 -10.163 -10.999 1.00 92.88 528 ALA A N 1
ATOM 4434 C CA . ALA A 1 528 ? 19.205 -11.095 -10.139 1.00 92.88 528 ALA A CA 1
ATOM 4435 C C . ALA A 1 528 ? 18.883 -10.935 -8.642 1.00 92.88 528 ALA A C 1
ATOM 4437 O O . ALA A 1 528 ? 19.077 -11.874 -7.853 1.00 92.88 528 ALA A O 1
ATOM 4438 N N . GLU A 1 529 ? 18.397 -9.763 -8.239 1.00 91.31 529 GLU A N 1
ATOM 4439 C CA . GLU A 1 529 ? 17.916 -9.461 -6.895 1.00 91.31 529 GLU A CA 1
ATOM 4440 C C . GLU A 1 529 ? 16.944 -8.275 -6.906 1.00 91.31 529 GLU A C 1
ATOM 4442 O O . GLU A 1 529 ? 16.984 -7.438 -7.794 1.00 91.31 529 GLU A O 1
ATOM 4447 N N . SER A 1 530 ? 16.098 -8.168 -5.884 1.00 95.25 530 SER A N 1
ATOM 4448 C CA . SER A 1 530 ? 15.070 -7.118 -5.822 1.00 95.25 530 SER A CA 1
ATOM 4449 C C . SER A 1 530 ? 15.454 -5.936 -4.909 1.00 95.25 530 SER A C 1
ATOM 4451 O O . SER A 1 530 ? 14.953 -4.819 -5.055 1.00 95.25 530 SER A O 1
ATOM 4453 N N . TRP A 1 531 ? 16.394 -6.139 -3.978 1.00 94.62 531 TRP A N 1
ATOM 4454 C CA . TRP A 1 531 ? 16.813 -5.107 -3.023 1.00 94.62 531 TRP A CA 1
ATOM 4455 C C . TRP A 1 531 ? 17.631 -3.996 -3.693 1.00 94.62 531 TRP A C 1
ATOM 4457 O O . TRP A 1 531 ? 17.275 -2.822 -3.591 1.00 94.62 531 TRP A O 1
ATOM 4467 N N . ALA A 1 532 ? 18.692 -4.364 -4.418 1.00 93.00 532 ALA A N 1
ATOM 4468 C CA . ALA A 1 532 ? 19.564 -3.426 -5.124 1.00 93.00 532 ALA A CA 1
ATOM 4469 C C . ALA A 1 532 ? 18.824 -2.444 -6.053 1.00 93.00 532 ALA A C 1
ATOM 4471 O O . ALA A 1 532 ? 19.031 -1.238 -5.893 1.00 93.00 532 ALA A O 1
ATOM 4472 N N . PRO A 1 533 ? 17.946 -2.894 -6.972 1.00 95.25 533 PRO A N 1
ATOM 4473 C CA . PRO A 1 533 ? 17.220 -1.977 -7.846 1.00 95.25 533 PRO A CA 1
ATOM 4474 C C . PRO A 1 533 ? 16.308 -1.025 -7.086 1.00 95.25 533 PRO A C 1
ATOM 4476 O O . PRO A 1 533 ? 16.199 0.135 -7.462 1.00 95.25 533 PRO A O 1
ATOM 4479 N N . THR A 1 534 ? 15.710 -1.467 -5.978 1.00 96.12 534 THR A N 1
ATOM 4480 C CA . THR A 1 534 ? 14.877 -0.593 -5.138 1.00 96.12 534 THR A CA 1
ATOM 4481 C C . THR A 1 534 ? 15.674 0.593 -4.603 1.00 96.12 534 THR A C 1
ATOM 4483 O O . THR A 1 534 ? 15.220 1.735 -4.665 1.00 96.12 534 THR A O 1
ATOM 4486 N N . VAL A 1 535 ? 16.885 0.330 -4.110 1.00 94.00 535 VAL A N 1
ATOM 4487 C CA . VAL A 1 535 ? 17.783 1.365 -3.589 1.00 94.00 535 VAL A CA 1
ATOM 4488 C C . VAL A 1 535 ? 18.299 2.263 -4.709 1.00 94.00 535 VAL A C 1
ATOM 4490 O O . VAL A 1 535 ? 18.316 3.483 -4.561 1.00 94.00 535 VAL A O 1
ATOM 4493 N N . ASP A 1 536 ? 18.722 1.693 -5.835 1.00 94.62 536 ASP A N 1
ATOM 4494 C CA . ASP A 1 536 ? 19.342 2.488 -6.895 1.00 94.62 536 ASP A CA 1
ATOM 4495 C C . ASP A 1 536 ? 18.325 3.300 -7.699 1.00 94.62 536 ASP A C 1
ATOM 4497 O O . ASP A 1 536 ? 18.654 4.392 -8.150 1.00 94.62 536 ASP A O 1
ATOM 4501 N N . ILE A 1 537 ? 17.073 2.849 -7.810 1.00 96.88 537 ILE A N 1
ATOM 4502 C CA . ILE A 1 537 ? 15.975 3.675 -8.333 1.00 96.88 537 ILE A CA 1
ATOM 4503 C C . ILE A 1 537 ? 15.685 4.838 -7.374 1.00 96.88 537 ILE A C 1
ATOM 4505 O O . ILE A 1 537 ? 15.485 5.965 -7.816 1.00 96.88 537 ILE A O 1
ATOM 4509 N N . ALA A 1 538 ? 15.736 4.629 -6.056 1.00 95.44 538 ALA A N 1
ATOM 4510 C CA . ALA A 1 538 ? 15.641 5.744 -5.113 1.00 95.44 538 ALA A CA 1
ATOM 4511 C C . ALA A 1 538 ? 16.819 6.730 -5.280 1.00 95.44 538 ALA A C 1
ATOM 4513 O O . ALA A 1 538 ? 16.615 7.944 -5.338 1.00 95.44 538 ALA A O 1
ATOM 4514 N N . LYS A 1 539 ? 18.050 6.225 -5.467 1.00 93.00 539 LYS A N 1
ATOM 4515 C CA . LYS A 1 539 ? 19.224 7.061 -5.784 1.00 93.00 539 LYS A CA 1
ATOM 4516 C C . LYS A 1 539 ? 19.049 7.809 -7.098 1.00 93.00 539 LYS A C 1
ATOM 4518 O O . LYS A 1 539 ? 19.435 8.970 -7.174 1.00 93.00 539 LYS A O 1
ATOM 4523 N N . PHE A 1 540 ? 18.468 7.173 -8.116 1.00 95.81 540 PHE A N 1
ATOM 4524 C CA . PHE A 1 540 ? 18.155 7.817 -9.386 1.00 95.81 540 PHE A CA 1
ATOM 4525 C C . PHE A 1 540 ? 17.311 9.065 -9.166 1.00 95.81 540 PHE A C 1
ATOM 4527 O O . PHE A 1 540 ? 17.612 10.095 -9.759 1.00 95.81 540 PHE A O 1
ATOM 4534 N N . PHE A 1 541 ? 16.282 8.992 -8.322 1.00 95.75 541 PHE A N 1
ATOM 4535 C CA . PHE A 1 541 ? 15.425 10.140 -8.043 1.00 95.75 541 PHE A CA 1
ATOM 4536 C C . PHE A 1 541 ? 16.102 11.208 -7.181 1.00 95.75 541 PHE A C 1
ATOM 4538 O O . PHE A 1 541 ? 15.833 12.389 -7.383 1.00 95.75 541 PHE A O 1
ATOM 4545 N N . TYR A 1 542 ? 17.003 10.809 -6.283 1.00 93.19 542 TYR A N 1
ATOM 4546 C CA . TYR A 1 542 ? 17.767 11.727 -5.440 1.00 93.19 542 TYR A CA 1
ATOM 4547 C C . TYR A 1 542 ? 18.852 12.498 -6.206 1.00 93.19 542 TYR A C 1
ATOM 4549 O O . TYR A 1 542 ? 18.980 13.711 -6.050 1.00 93.19 542 TYR A O 1
ATOM 4557 N N . TYR A 1 543 ? 19.650 11.804 -7.020 1.00 92.69 543 TYR A N 1
ATOM 4558 C CA . TYR A 1 543 ? 20.774 12.405 -7.728 1.00 92.69 543 TYR A CA 1
ATOM 4559 C C . TYR A 1 543 ? 20.351 13.105 -9.020 1.00 92.69 543 TYR A C 1
ATOM 4561 O O . TYR A 1 543 ? 19.438 12.690 -9.734 1.00 92.69 543 TYR A O 1
ATOM 4569 N N . ASP A 1 544 ? 21.108 14.135 -9.365 1.00 93.38 544 ASP A N 1
ATOM 4570 C CA . ASP A 1 544 ? 21.120 14.798 -10.665 1.00 93.38 544 ASP A CA 1
ATOM 4571 C C . ASP A 1 544 ? 22.517 14.695 -11.302 1.00 93.38 544 ASP A C 1
ATOM 4573 O O . ASP A 1 544 ? 23.455 14.122 -10.731 1.00 93.38 544 ASP A O 1
ATOM 4577 N N . GLU A 1 545 ? 22.672 15.247 -12.501 1.00 93.00 545 GLU A N 1
ATOM 4578 C CA . GLU A 1 545 ? 23.930 15.240 -13.246 1.00 93.00 545 GLU A CA 1
ATOM 4579 C C . GLU A 1 545 ? 25.100 15.917 -12.506 1.00 93.00 545 GLU A C 1
ATOM 4581 O O . GLU A 1 545 ? 26.269 15.602 -12.744 1.00 93.00 545 GLU A O 1
ATOM 4586 N N . ASN A 1 546 ? 24.809 16.826 -11.574 1.00 93.31 546 ASN A N 1
ATOM 4587 C CA . ASN A 1 546 ? 25.814 17.596 -10.846 1.00 93.31 546 ASN A CA 1
ATOM 4588 C C . ASN A 1 546 ? 26.240 16.893 -9.547 1.00 93.31 546 ASN A C 1
ATOM 4590 O O . ASN A 1 546 ? 27.426 16.904 -9.186 1.00 93.31 546 ASN A O 1
ATOM 4594 N N . THR A 1 547 ? 25.274 16.272 -8.871 1.00 92.12 547 THR A N 1
ATOM 4595 C CA . THR A 1 547 ? 25.363 15.688 -7.525 1.00 92.12 547 THR A CA 1
ATOM 4596 C C . THR A 1 547 ? 25.719 14.203 -7.531 1.00 92.12 547 THR A C 1
ATOM 4598 O O . THR A 1 547 ? 26.286 13.723 -6.548 1.00 92.12 547 THR A O 1
ATOM 4601 N N . SER A 1 548 ? 25.449 13.477 -8.623 1.00 92.25 548 SER A N 1
ATOM 4602 C CA . SER A 1 548 ? 25.823 12.065 -8.759 1.00 92.25 548 SER A CA 1
ATOM 4603 C C . SER A 1 548 ? 27.332 11.855 -8.608 1.00 92.25 548 SER A C 1
ATOM 4605 O O . SER A 1 548 ? 28.144 12.591 -9.175 1.00 92.25 548 SER A O 1
ATOM 4607 N N . TYR A 1 549 ? 27.731 10.804 -7.888 1.00 92.00 549 TYR A N 1
ATOM 4608 C CA . TYR A 1 549 ? 29.132 10.378 -7.817 1.00 92.00 549 TYR A CA 1
ATOM 4609 C C . TYR A 1 549 ? 29.554 9.501 -9.009 1.00 92.00 549 TYR A C 1
ATOM 4611 O O . TYR A 1 549 ? 30.750 9.334 -9.250 1.00 92.00 549 TYR A O 1
ATOM 4619 N N . VAL A 1 550 ? 28.597 8.976 -9.783 1.00 92.69 550 VAL A N 1
ATOM 4620 C CA . VAL A 1 550 ? 28.842 8.231 -11.026 1.00 92.69 550 VAL A CA 1
ATOM 4621 C C . VAL A 1 550 ? 28.662 9.189 -12.208 1.00 92.69 550 VAL A C 1
ATOM 4623 O O . VAL A 1 550 ? 27.548 9.638 -12.477 1.00 92.69 550 VAL A O 1
ATOM 4626 N N . LYS A 1 551 ? 29.764 9.544 -12.887 1.00 93.06 551 LYS A N 1
ATOM 4627 C CA . LYS A 1 551 ? 29.828 10.658 -13.862 1.00 93.06 551 LYS A CA 1
ATOM 4628 C C . LYS A 1 551 ? 30.270 10.255 -15.276 1.00 93.06 551 LYS A C 1
ATOM 4630 O O . LYS A 1 551 ? 30.981 11.005 -15.938 1.00 93.06 551 LYS A O 1
ATOM 4635 N N . THR A 1 552 ? 29.914 9.060 -15.734 1.00 95.69 552 THR A N 1
ATOM 4636 C CA . THR A 1 552 ? 30.125 8.670 -17.139 1.00 95.69 552 THR A CA 1
ATOM 4637 C C . THR A 1 552 ? 29.093 9.348 -18.043 1.00 95.69 552 THR A C 1
ATOM 4639 O O . THR A 1 552 ? 27.988 9.649 -17.595 1.00 95.69 552 THR A O 1
ATOM 4642 N N . ASP A 1 553 ? 29.417 9.551 -19.323 1.00 95.50 553 ASP A N 1
ATOM 4643 C CA . ASP A 1 553 ? 28.523 10.243 -20.268 1.00 95.50 553 ASP A CA 1
ATOM 4644 C C . ASP A 1 553 ? 27.126 9.602 -20.333 1.00 95.50 553 ASP A C 1
ATOM 4646 O O . ASP A 1 553 ? 26.118 10.304 -20.306 1.00 95.50 553 ASP A O 1
ATOM 4650 N N . ARG A 1 554 ? 27.052 8.263 -20.329 1.00 94.38 554 ARG A N 1
ATOM 4651 C CA . ARG A 1 554 ? 25.777 7.522 -20.322 1.00 94.38 554 ARG A CA 1
ATOM 4652 C C . ARG A 1 554 ? 24.980 7.693 -19.028 1.00 94.38 554 ARG A C 1
ATOM 4654 O O . ARG A 1 554 ? 23.756 7.718 -19.067 1.00 94.38 554 ARG A O 1
ATOM 4661 N N . MET A 1 555 ? 25.655 7.840 -17.887 1.00 95.88 555 MET A N 1
ATOM 4662 C CA . MET A 1 555 ? 24.983 8.085 -16.612 1.00 95.88 555 MET A CA 1
ATOM 4663 C C . MET A 1 555 ? 24.441 9.504 -16.521 1.00 95.88 555 MET A C 1
ATOM 4665 O O . MET A 1 555 ? 23.310 9.704 -16.083 1.00 95.88 555 MET A O 1
ATOM 4669 N N . ILE A 1 556 ? 25.223 10.483 -16.976 1.00 96.00 556 ILE A N 1
ATOM 4670 C CA . ILE A 1 556 ? 24.781 11.874 -17.078 1.00 96.00 556 ILE A CA 1
ATOM 4671 C C . ILE A 1 556 ? 23.594 11.993 -18.041 1.00 96.00 556 ILE A C 1
ATOM 4673 O O . ILE A 1 556 ? 22.627 12.688 -17.726 1.00 96.00 556 ILE A O 1
ATOM 4677 N N . ASP A 1 557 ? 23.615 11.265 -19.162 1.00 95.44 557 ASP A N 1
ATOM 4678 C CA . ASP A 1 557 ? 22.481 11.193 -20.084 1.00 95.44 557 ASP A CA 1
ATOM 4679 C C . ASP A 1 557 ? 21.216 10.647 -19.402 1.00 95.44 557 ASP A C 1
ATOM 4681 O O . ASP A 1 557 ? 20.170 11.287 -19.481 1.00 95.44 557 ASP A O 1
ATOM 4685 N N . CYS A 1 558 ? 21.302 9.533 -18.664 1.00 95.75 558 CYS A N 1
ATOM 4686 C CA . CYS A 1 558 ? 20.159 9.010 -17.907 1.00 95.75 558 CYS A CA 1
ATOM 4687 C C . CYS A 1 558 ? 19.622 10.020 -16.879 1.00 95.75 558 CYS A C 1
ATOM 4689 O O . CYS A 1 558 ? 18.412 10.169 -16.737 1.00 95.75 558 CYS A O 1
ATOM 4691 N N . LEU A 1 559 ? 20.494 10.725 -16.155 1.00 95.31 559 LEU A N 1
ATOM 4692 C CA . LEU A 1 559 ? 20.069 11.672 -15.118 1.00 95.31 559 LEU A CA 1
ATOM 4693 C C . LEU A 1 559 ? 19.426 12.943 -15.698 1.00 95.31 559 LEU A C 1
ATOM 4695 O O . LEU A 1 559 ? 18.546 13.514 -15.053 1.00 95.31 559 LEU A O 1
ATOM 4699 N N . THR A 1 560 ? 19.824 13.339 -16.911 1.00 93.75 560 THR A N 1
ATOM 4700 C CA . THR A 1 560 ? 19.370 14.573 -17.576 1.00 93.75 560 THR A CA 1
ATOM 4701 C C . THR A 1 560 ? 18.176 14.347 -18.507 1.00 93.75 560 THR A C 1
ATOM 4703 O O . THR A 1 560 ? 17.304 15.205 -18.609 1.00 93.75 560 THR A O 1
ATOM 4706 N N . ASN A 1 561 ? 18.127 13.206 -19.200 1.00 94.38 561 ASN A N 1
ATOM 4707 C CA . ASN A 1 561 ? 17.129 12.874 -20.218 1.00 94.38 561 ASN A CA 1
ATOM 4708 C C . ASN A 1 561 ? 16.317 11.652 -19.770 1.00 94.38 561 ASN A C 1
ATOM 4710 O O . ASN A 1 561 ? 16.463 10.557 -20.320 1.00 94.38 561 ASN A O 1
ATOM 4714 N N . VAL A 1 562 ? 15.475 11.846 -18.755 1.00 95.69 562 VAL A N 1
ATOM 4715 C CA . VAL A 1 562 ? 14.676 10.783 -18.134 1.00 95.69 562 VAL A CA 1
ATOM 4716 C C . VAL A 1 562 ? 13.515 10.363 -19.038 1.00 95.69 562 VAL A C 1
ATOM 4718 O O . VAL A 1 562 ? 12.786 11.204 -19.570 1.00 95.69 562 VAL A O 1
ATOM 4721 N N . ALA A 1 563 ? 13.320 9.052 -19.205 1.00 94.62 563 ALA A N 1
ATOM 4722 C CA . ALA A 1 563 ? 12.154 8.519 -19.904 1.00 94.62 563 ALA A CA 1
ATOM 4723 C C . ALA A 1 563 ? 10.852 8.914 -19.190 1.00 94.62 563 ALA A C 1
ATOM 4725 O O . ALA A 1 563 ? 10.791 8.958 -17.965 1.00 94.62 563 ALA A O 1
ATOM 4726 N N . SER A 1 564 ? 9.789 9.163 -19.955 1.00 93.19 564 SER A N 1
ATOM 4727 C CA . SER A 1 564 ? 8.478 9.592 -19.432 1.00 93.19 564 SER A CA 1
ATOM 4728 C C . SER A 1 564 ? 8.448 10.976 -18.763 1.00 93.19 564 SER A C 1
ATOM 4730 O O . SER A 1 564 ? 7.403 11.371 -18.254 1.00 93.19 564 SER A O 1
ATOM 4732 N N . VAL A 1 565 ? 9.543 11.746 -18.778 1.00 94.12 565 VAL A N 1
ATOM 4733 C CA . VAL A 1 565 ? 9.568 13.135 -18.291 1.00 94.12 565 VAL A CA 1
ATOM 4734 C C . VAL A 1 565 ? 9.681 14.092 -19.471 1.00 94.12 565 VAL A C 1
ATOM 4736 O O . VAL A 1 565 ? 10.596 13.988 -20.290 1.00 94.12 565 VAL A O 1
ATOM 4739 N N . VAL A 1 566 ? 8.758 15.048 -19.547 1.00 92.38 566 VAL A N 1
ATOM 4740 C CA . VAL A 1 566 ? 8.810 16.138 -20.522 1.00 92.38 566 VAL A CA 1
ATOM 4741 C C . VAL A 1 566 ? 9.573 17.311 -19.929 1.00 92.38 566 VAL A C 1
ATOM 4743 O O . VAL A 1 566 ? 9.210 17.855 -18.889 1.00 92.38 566 VAL A O 1
ATOM 4746 N N . TYR A 1 567 ? 10.601 17.750 -20.647 1.00 90.06 567 TYR A N 1
ATOM 4747 C CA . TYR A 1 567 ? 11.418 18.900 -20.283 1.00 90.06 567 TYR A CA 1
ATOM 4748 C C . TYR A 1 567 ? 11.052 20.133 -21.101 1.00 90.06 567 TYR A C 1
ATOM 4750 O O . TYR A 1 567 ? 10.621 20.036 -22.253 1.00 90.06 567 TYR A O 1
ATOM 4758 N N . ASN A 1 568 ? 11.288 21.307 -20.508 1.00 87.31 568 ASN A N 1
ATOM 4759 C CA . ASN A 1 568 ? 10.999 22.625 -21.084 1.00 87.31 568 ASN A CA 1
ATOM 4760 C C . ASN A 1 568 ? 9.520 22.840 -21.450 1.00 87.31 568 ASN A C 1
ATOM 4762 O O . ASN A 1 568 ? 9.204 23.734 -22.236 1.00 87.31 568 ASN A O 1
ATOM 4766 N N . PHE A 1 569 ? 8.618 22.033 -20.890 1.00 84.81 569 PHE A N 1
ATOM 4767 C CA . PHE A 1 569 ? 7.186 22.253 -20.994 1.00 84.81 569 PHE A CA 1
ATOM 4768 C C . PHE A 1 569 ? 6.746 23.348 -20.024 1.00 84.81 569 PHE A C 1
ATOM 4770 O O . PHE A 1 569 ? 7.165 23.394 -18.868 1.00 84.81 569 PHE A O 1
ATOM 4777 N N . SER A 1 570 ? 5.881 24.235 -20.504 1.00 79.62 570 SER A N 1
ATOM 4778 C CA . SER A 1 570 ? 5.214 25.237 -19.686 1.00 79.62 570 SER A CA 1
ATOM 4779 C C . SER A 1 570 ? 3.783 25.385 -20.171 1.00 79.62 570 SER A C 1
ATOM 4781 O O . SER A 1 570 ? 3.552 25.683 -21.340 1.00 79.62 570 SER A O 1
ATOM 4783 N N . GLU A 1 571 ? 2.819 25.261 -19.261 1.00 73.31 571 GLU A N 1
ATOM 4784 C CA . GLU A 1 571 ? 1.402 25.503 -19.567 1.00 73.31 571 GLU A CA 1
ATOM 4785 C C . GLU A 1 571 ? 1.140 26.950 -20.041 1.00 73.31 571 GLU A C 1
ATOM 4787 O O . GLU A 1 571 ? 0.126 27.230 -20.674 1.00 73.31 571 GLU A O 1
ATOM 4792 N N . LEU A 1 572 ? 2.071 27.877 -19.778 1.00 70.38 572 LEU A N 1
ATOM 4793 C CA . LEU A 1 572 ? 1.990 29.283 -20.182 1.00 70.38 572 LEU A CA 1
ATOM 4794 C C . LEU A 1 572 ? 2.640 29.568 -21.548 1.00 70.38 572 LEU A C 1
ATOM 4796 O O . LEU A 1 572 ? 2.469 30.663 -22.082 1.00 70.38 572 LEU A O 1
ATOM 4800 N N . SER A 1 573 ? 3.404 28.625 -22.114 1.00 72.12 573 SER A N 1
ATOM 4801 C CA . SER A 1 573 ? 4.162 28.823 -23.353 1.00 72.12 573 SER A CA 1
ATOM 4802 C C . SER A 1 573 ? 4.124 27.581 -24.239 1.00 72.12 573 SER A C 1
ATOM 4804 O O . SER A 1 573 ? 4.738 26.562 -23.939 1.00 72.12 573 SER A O 1
ATOM 4806 N N . LEU A 1 574 ? 3.464 27.697 -25.395 1.00 76.19 574 LEU A N 1
ATOM 4807 C CA . LEU A 1 574 ? 3.393 26.640 -26.410 1.00 76.19 574 LEU A CA 1
ATOM 4808 C C . LEU A 1 574 ? 4.647 26.549 -27.298 1.00 76.19 574 LEU A C 1
ATOM 4810 O O . LEU A 1 574 ? 4.573 25.997 -28.395 1.00 76.19 574 LEU A O 1
ATOM 4814 N N . ASN A 1 575 ? 5.787 27.117 -26.889 1.00 70.94 575 ASN A N 1
ATOM 4815 C CA . ASN A 1 575 ? 6.976 27.136 -27.739 1.00 70.94 575 ASN A CA 1
ATOM 4816 C C . ASN A 1 575 ? 7.431 25.706 -28.076 1.00 70.94 575 ASN A C 1
ATOM 4818 O O . ASN A 1 575 ? 7.888 24.956 -27.217 1.00 70.94 575 ASN A O 1
ATOM 4822 N N . THR A 1 576 ? 7.328 25.344 -29.353 1.00 64.75 576 THR A N 1
ATOM 4823 C CA . THR A 1 576 ? 7.514 23.972 -29.829 1.00 64.75 576 THR A CA 1
ATOM 4824 C C . THR A 1 576 ? 8.975 23.601 -30.066 1.00 64.75 576 THR A C 1
ATOM 4826 O O . THR A 1 576 ? 9.277 22.442 -30.310 1.00 64.75 576 THR A O 1
ATOM 4829 N N . THR A 1 577 ? 9.898 24.563 -30.032 1.00 67.94 577 THR A N 1
ATOM 4830 C CA . THR A 1 577 ? 11.288 24.340 -30.475 1.00 67.94 577 THR A CA 1
ATOM 4831 C C . THR A 1 577 ? 12.203 23.739 -29.408 1.00 67.94 577 THR A C 1
ATOM 4833 O O . THR A 1 577 ? 13.322 23.343 -29.724 1.00 67.94 577 THR A O 1
ATOM 4836 N N . THR A 1 578 ? 11.752 23.653 -28.154 1.00 81.38 578 THR A N 1
ATOM 4837 C CA . THR A 1 578 ? 12.608 23.254 -27.024 1.00 81.38 578 THR A CA 1
ATOM 4838 C C . THR A 1 578 ? 12.055 22.117 -26.177 1.00 81.38 578 THR A C 1
ATOM 4840 O O . THR A 1 578 ? 12.766 21.660 -25.280 1.00 81.38 578 THR A O 1
ATOM 4843 N N . ILE A 1 579 ? 10.819 21.670 -26.421 1.00 90.19 579 ILE A N 1
ATOM 4844 C CA . ILE A 1 579 ? 10.205 20.580 -25.655 1.00 90.19 579 ILE A CA 1
ATOM 4845 C C . ILE A 1 579 ? 10.938 19.276 -25.980 1.00 90.19 579 ILE A C 1
ATOM 4847 O O . ILE A 1 579 ? 11.157 18.957 -27.148 1.00 90.19 579 ILE A O 1
ATOM 4851 N N . LYS A 1 580 ? 11.333 18.536 -24.941 1.00 91.56 580 LYS A N 1
ATOM 4852 C CA . LYS A 1 580 ? 12.062 17.270 -25.080 1.00 91.56 580 LYS A CA 1
ATOM 4853 C C . LYS A 1 580 ? 11.372 16.157 -24.310 1.00 91.56 580 LYS A C 1
ATOM 4855 O O . LYS A 1 580 ? 10.950 16.371 -23.178 1.00 91.56 580 LYS A O 1
ATOM 4860 N N . LEU A 1 581 ? 11.338 14.976 -24.916 1.00 93.75 581 LEU A N 1
ATOM 4861 C CA . LEU A 1 581 ? 10.907 13.723 -24.309 1.00 93.75 581 LEU A CA 1
ATOM 4862 C C . LEU A 1 581 ? 11.799 12.610 -24.870 1.00 93.75 581 LEU A C 1
ATOM 4864 O O . LEU A 1 581 ? 11.898 12.460 -26.088 1.00 93.75 581 LEU A O 1
ATOM 4868 N N . ARG A 1 582 ? 12.494 11.859 -24.008 1.00 94.62 582 ARG A N 1
ATOM 4869 C CA . ARG A 1 582 ? 13.428 10.813 -24.459 1.00 94.62 582 ARG A CA 1
ATOM 4870 C C . ARG A 1 582 ? 12.692 9.795 -25.338 1.00 94.62 582 ARG A C 1
ATOM 4872 O O . ARG A 1 582 ? 11.668 9.268 -24.924 1.00 94.62 582 ARG A O 1
ATOM 4879 N N . GLY A 1 583 ? 13.228 9.516 -26.526 1.00 93.88 583 GLY A N 1
ATOM 4880 C CA . GLY A 1 583 ? 12.645 8.560 -27.476 1.00 93.88 583 GLY A CA 1
ATOM 4881 C C . GLY A 1 583 ? 11.615 9.160 -28.436 1.00 93.88 583 GLY A C 1
ATOM 4882 O O . GLY A 1 583 ? 11.142 8.448 -29.322 1.00 93.88 583 GLY A O 1
ATOM 4883 N N . TYR A 1 584 ? 11.296 10.455 -28.318 1.00 94.38 584 TYR A N 1
ATOM 4884 C CA . TYR A 1 584 ? 10.270 11.106 -29.130 1.00 94.38 584 TYR A CA 1
ATOM 4885 C C . TYR A 1 584 ? 10.690 12.498 -29.617 1.00 94.38 584 TYR A C 1
ATOM 4887 O O . TYR A 1 584 ? 11.361 13.266 -28.930 1.00 94.38 584 TYR A O 1
ATOM 4895 N N . ILE A 1 585 ? 10.232 12.844 -30.816 1.00 93.50 585 ILE A N 1
ATOM 4896 C CA . ILE A 1 585 ? 10.366 14.161 -31.437 1.00 93.50 585 ILE A CA 1
ATOM 4897 C C . ILE A 1 585 ? 9.027 14.881 -31.299 1.00 93.50 585 ILE A C 1
ATOM 4899 O O . ILE A 1 585 ? 7.983 14.341 -31.673 1.00 93.50 585 ILE A O 1
ATOM 4903 N N . PHE A 1 586 ? 9.059 16.095 -30.749 1.00 92.94 586 PHE A N 1
ATOM 4904 C CA . PHE A 1 586 ? 7.865 16.915 -30.590 1.00 92.94 586 PHE A CA 1
ATOM 4905 C C . PHE A 1 586 ? 7.468 17.570 -31.915 1.00 92.94 586 PHE A C 1
ATOM 4907 O O . PHE A 1 586 ? 8.218 18.362 -32.484 1.00 92.94 586 PHE A O 1
ATOM 4914 N N . GLU A 1 587 ? 6.254 17.284 -32.377 1.00 92.25 587 GLU A N 1
ATOM 4915 C CA . GLU A 1 587 ? 5.722 17.799 -33.637 1.00 92.25 587 GLU A CA 1
ATOM 4916 C C . GLU A 1 587 ? 4.781 18.994 -33.454 1.00 92.25 587 GLU A C 1
ATOM 4918 O O . GLU A 1 587 ? 4.400 19.616 -34.442 1.00 92.25 587 GLU A O 1
ATOM 4923 N N . GLY A 1 588 ? 4.411 19.373 -32.233 1.00 91.62 588 GLY A N 1
ATOM 4924 C CA . GLY A 1 588 ? 3.564 20.541 -31.973 1.00 91.62 588 GLY A CA 1
ATOM 4925 C C . GLY A 1 588 ? 2.236 20.210 -31.301 1.00 91.62 588 GLY A C 1
ATOM 4926 O O . GLY A 1 588 ? 1.900 19.050 -31.070 1.00 91.62 588 GLY A O 1
ATOM 4927 N N . TRP A 1 589 ? 1.489 21.266 -30.987 1.00 92.06 589 TRP A N 1
ATOM 4928 C CA . TRP A 1 589 ? 0.193 21.199 -30.317 1.00 92.06 589 TRP A CA 1
ATOM 4929 C C . TRP A 1 589 ? -0.960 21.262 -31.316 1.00 92.06 589 TRP A C 1
ATOM 4931 O O . TRP A 1 589 ? -0.911 22.047 -32.261 1.00 92.06 589 TRP A O 1
ATOM 4941 N N . TYR A 1 590 ? -2.011 20.487 -31.068 1.00 91.94 590 TYR A N 1
ATOM 4942 C CA . TYR A 1 590 ? -3.236 20.441 -31.874 1.00 91.94 590 TYR A CA 1
ATOM 4943 C C . TYR A 1 590 ? -4.457 20.493 -30.955 1.00 91.94 590 TYR A C 1
ATOM 4945 O O . TYR A 1 590 ? -4.357 20.135 -29.789 1.00 91.94 590 TYR A O 1
ATOM 4953 N N . ASP A 1 591 ? -5.614 20.937 -31.436 1.00 91.94 591 ASP A N 1
ATOM 4954 C CA . ASP A 1 591 ? -6.860 20.980 -30.646 1.00 91.94 591 ASP A CA 1
ATOM 4955 C C . ASP A 1 591 ? -7.694 19.694 -30.731 1.00 91.94 591 ASP A C 1
ATOM 4957 O O . ASP A 1 591 ? -8.773 19.607 -30.143 1.00 91.94 591 ASP A O 1
ATOM 4961 N N . ASN A 1 592 ? -7.191 18.693 -31.448 1.00 91.31 592 ASN A N 1
ATOM 4962 C CA . ASN A 1 592 ? -7.851 17.420 -31.676 1.00 91.31 592 ASN A CA 1
ATOM 4963 C C . ASN A 1 592 ? -6.855 16.258 -31.567 1.00 91.31 592 ASN A C 1
ATOM 4965 O O . ASN A 1 592 ? -5.675 16.398 -31.891 1.00 91.31 592 ASN A O 1
ATOM 4969 N N . GLU A 1 593 ? -7.359 15.104 -31.139 1.00 89.25 593 GLU A N 1
ATOM 4970 C CA . GLU A 1 593 ? -6.587 13.870 -30.941 1.00 89.25 593 GLU A CA 1
ATOM 4971 C C . GLU A 1 593 ? -6.037 13.265 -32.243 1.00 89.25 593 GLU A C 1
ATOM 4973 O O . GLU A 1 593 ? -5.043 12.547 -32.214 1.00 89.25 593 GLU A O 1
ATOM 4978 N N . ASN A 1 594 ? -6.637 13.596 -33.394 1.00 90.75 594 ASN A N 1
ATOM 4979 C CA . ASN A 1 594 ? -6.186 13.137 -34.713 1.00 90.75 594 ASN A CA 1
ATOM 4980 C C . ASN A 1 594 ? -5.020 13.972 -35.269 1.00 90.75 594 ASN A C 1
ATOM 4982 O O . ASN A 1 594 ? -4.447 13.637 -36.309 1.00 90.75 594 ASN A O 1
ATOM 4986 N N . TYR A 1 595 ? -4.642 15.047 -34.573 1.00 91.81 595 TYR A N 1
ATOM 4987 C CA . TYR A 1 595 ? -3.586 15.976 -34.966 1.00 91.81 595 TYR A CA 1
ATOM 4988 C C . TYR A 1 595 ? -3.775 16.569 -36.371 1.00 91.81 595 TYR A C 1
ATOM 4990 O O . TYR A 1 595 ? -2.813 16.726 -37.134 1.00 91.81 595 TYR A O 1
ATOM 4998 N N . GLU A 1 596 ? -5.026 16.859 -36.723 1.00 92.62 596 GLU A N 1
ATOM 4999 C CA . GLU A 1 596 ? -5.417 17.482 -37.984 1.00 92.62 596 GLU A CA 1
ATOM 5000 C C . GLU A 1 596 ? -5.376 19.014 -37.883 1.00 92.62 596 GLU A C 1
ATOM 5002 O O . GLU A 1 596 ? -5.537 19.586 -36.804 1.00 92.62 596 GLU A O 1
ATOM 5007 N N . GLY A 1 597 ? -5.191 19.688 -39.021 1.00 92.31 597 GLY A N 1
ATOM 5008 C CA . GLY A 1 597 ? -5.162 21.150 -39.098 1.00 92.31 597 GLY A CA 1
ATOM 5009 C C . GLY A 1 597 ? -3.785 21.772 -38.844 1.00 92.31 597 GLY A C 1
ATOM 5010 O O . GLY A 1 597 ? -2.745 21.134 -39.019 1.00 92.31 597 GLY A O 1
ATOM 5011 N N . GLU A 1 598 ? -3.777 23.061 -38.500 1.00 91.06 598 GLU A N 1
ATOM 5012 C CA . GLU A 1 598 ? -2.548 23.820 -38.252 1.00 91.06 598 GLU A CA 1
ATOM 5013 C C . GLU A 1 598 ? -2.062 23.671 -36.804 1.00 91.06 598 GLU A C 1
ATOM 5015 O O . GLU A 1 598 ? -2.853 23.648 -35.861 1.00 91.06 598 GLU A O 1
ATOM 5020 N N . LYS A 1 599 ? -0.733 23.627 -36.630 1.00 91.69 599 LYS A N 1
ATOM 5021 C CA . LYS A 1 599 ? -0.088 23.593 -35.310 1.00 91.69 599 LYS A CA 1
ATOM 5022 C C . LYS A 1 599 ? -0.468 24.843 -34.511 1.00 91.69 599 LYS A C 1
ATOM 5024 O O . LYS A 1 599 ? -0.285 25.971 -34.970 1.00 91.69 599 LYS A O 1
ATOM 5029 N N . ILE A 1 600 ? -0.912 24.647 -33.277 1.00 88.94 600 ILE A N 1
ATOM 5030 C CA . ILE A 1 600 ? -1.243 25.728 -32.352 1.00 88.94 600 ILE A CA 1
ATOM 5031 C C . ILE A 1 600 ? 0.048 26.250 -31.726 1.00 88.94 600 ILE A C 1
ATOM 5033 O O . ILE A 1 600 ? 0.774 25.524 -31.051 1.00 88.94 600 ILE A O 1
ATOM 5037 N N . THR A 1 601 ? 0.330 27.532 -31.948 1.00 85.50 601 THR A N 1
ATOM 5038 C CA . THR A 1 601 ? 1.545 28.202 -31.456 1.00 85.50 601 THR A CA 1
ATOM 5039 C C . THR A 1 601 ? 1.262 29.249 -30.377 1.00 85.50 601 THR A C 1
ATOM 5041 O O . THR A 1 601 ? 2.188 29.693 -29.701 1.00 85.50 601 THR A O 1
ATOM 5044 N N . LEU A 1 602 ? -0.009 29.626 -30.175 1.00 82.19 602 LEU A N 1
ATOM 5045 C CA . LEU A 1 602 ? -0.458 30.626 -29.200 1.00 82.19 602 LEU A CA 1
ATOM 5046 C C . LEU A 1 602 ? -1.807 30.226 -28.580 1.00 82.19 602 LEU A C 1
ATOM 5048 O O . LEU A 1 602 ? -2.705 29.752 -29.279 1.00 82.19 602 LEU A O 1
ATOM 5052 N N . LEU A 1 603 ? -1.960 30.464 -27.274 1.00 79.62 603 LEU A N 1
ATOM 5053 C CA . LEU A 1 603 ? -3.225 30.295 -26.554 1.00 79.62 603 LEU A CA 1
ATOM 5054 C C . LEU A 1 603 ? -3.990 31.618 -26.487 1.00 79.62 603 LEU A C 1
ATOM 5056 O O . LEU A 1 603 ? -3.415 32.672 -26.226 1.00 79.62 603 LEU A O 1
ATOM 5060 N N . SER A 1 604 ? -5.305 31.564 -26.697 1.00 71.06 604 SER A N 1
ATOM 5061 C CA . SER A 1 604 ? -6.204 32.687 -26.421 1.00 71.06 604 SER A CA 1
ATOM 5062 C C . SER A 1 604 ? -6.739 32.584 -24.993 1.00 71.06 604 SER A C 1
ATOM 5064 O O . SER A 1 604 ? -7.397 31.598 -24.668 1.00 71.06 604 SER A O 1
ATOM 5066 N N . ASN A 1 605 ? -6.559 33.625 -24.178 1.00 66.50 605 ASN A N 1
ATOM 5067 C CA . ASN A 1 605 ? -6.942 33.627 -22.754 1.00 66.50 605 ASN A CA 1
ATOM 5068 C C . ASN A 1 605 ? -8.461 33.557 -22.477 1.00 66.50 605 ASN A C 1
ATOM 5070 O O . ASN A 1 605 ? -8.868 33.518 -21.321 1.00 66.50 605 ASN A O 1
ATOM 5074 N N . THR A 1 606 ? -9.315 33.597 -23.501 1.00 71.50 606 THR A N 1
ATOM 5075 C CA . THR A 1 606 ? -10.774 33.741 -23.347 1.00 71.50 606 THR A CA 1
ATOM 5076 C C . THR A 1 606 ? -11.564 32.453 -23.546 1.00 71.50 606 THR A C 1
ATOM 5078 O O . THR A 1 606 ? -12.768 32.445 -23.304 1.00 71.50 606 THR A O 1
ATOM 5081 N N . THR A 1 607 ? -10.940 31.375 -24.022 1.00 78.94 607 THR A N 1
ATOM 5082 C CA . THR A 1 607 ? -11.668 30.152 -24.382 1.00 78.94 607 THR A CA 1
ATOM 5083 C C . THR A 1 607 ? -10.883 28.934 -23.935 1.00 78.94 607 THR A C 1
ATOM 5085 O O . THR A 1 607 ? -9.783 28.724 -24.449 1.00 78.94 607 THR A O 1
ATOM 5088 N N . PRO A 1 608 ? -11.435 28.125 -23.014 1.00 81.94 608 PRO A N 1
ATOM 5089 C CA . PRO A 1 608 ? -10.831 26.862 -22.653 1.00 81.94 608 PRO A CA 1
ATOM 5090 C C . PRO A 1 608 ? -10.557 25.985 -23.868 1.00 81.94 608 PRO A C 1
ATOM 5092 O O . PRO A 1 608 ? -11.388 25.888 -24.771 1.00 81.94 608 PRO A O 1
ATOM 5095 N N . LYS A 1 609 ? -9.380 25.359 -23.899 1.00 85.12 609 LYS A N 1
ATOM 5096 C CA . LYS A 1 609 ? -8.970 24.472 -24.997 1.00 85.12 609 LYS A CA 1
ATOM 5097 C C . LYS A 1 609 ? -8.381 23.184 -24.456 1.00 85.12 609 LYS A C 1
ATOM 5099 O O . LYS A 1 609 ? -7.650 23.203 -23.468 1.00 85.12 609 LYS A O 1
ATOM 5104 N N . LYS A 1 610 ? -8.673 22.096 -25.158 1.00 87.94 610 LYS A N 1
ATOM 5105 C CA . LYS A 1 610 ? -7.958 20.828 -25.058 1.00 87.94 610 LYS A CA 1
ATOM 5106 C C . LYS A 1 610 ? -6.841 20.851 -26.096 1.00 87.94 610 LYS A C 1
ATOM 5108 O O . LYS A 1 610 ? -7.102 21.219 -27.237 1.00 87.94 610 LYS A O 1
ATOM 5113 N N . LEU A 1 611 ? -5.614 20.546 -25.688 1.00 89.12 611 LEU A N 1
ATOM 5114 C CA . LEU A 1 611 ? -4.435 20.582 -26.546 1.00 89.12 611 LEU A CA 1
ATOM 5115 C C . LEU A 1 611 ? -3.677 19.265 -26.496 1.00 89.12 611 LEU A C 1
ATOM 5117 O O . LEU A 1 611 ? -3.181 18.872 -25.446 1.00 89.12 611 LEU A O 1
ATOM 5121 N N . TYR A 1 612 ? -3.519 18.638 -27.648 1.00 90.25 612 TYR A N 1
ATOM 5122 C CA . TYR A 1 612 ? -2.872 17.353 -27.825 1.00 90.25 612 TYR A CA 1
ATOM 5123 C C . TYR A 1 612 ? -1.458 17.558 -28.358 1.00 90.25 612 TYR A C 1
ATOM 5125 O O . TYR A 1 612 ? -1.258 18.161 -29.417 1.00 90.25 612 TYR A O 1
ATOM 5133 N N . ALA A 1 613 ? -0.473 17.080 -27.602 1.00 90.69 613 ALA A N 1
ATOM 5134 C CA . ALA A 1 613 ? 0.911 17.026 -28.034 1.00 90.69 613 ALA A CA 1
ATOM 5135 C C . ALA A 1 613 ? 1.060 15.927 -29.091 1.00 90.69 613 ALA A C 1
ATOM 5137 O O . ALA A 1 613 ? 0.770 14.759 -28.832 1.00 90.69 613 ALA A O 1
ATOM 5138 N N . LYS A 1 614 ? 1.513 16.290 -30.293 1.00 91.62 614 LYS A N 1
ATOM 5139 C CA . LYS A 1 614 ? 1.889 15.308 -31.309 1.00 91.62 614 LYS A CA 1
ATOM 5140 C C . LYS A 1 614 ? 3.345 14.915 -31.113 1.00 91.62 614 LYS A C 1
ATOM 5142 O O . LYS A 1 614 ? 4.225 15.777 -31.086 1.00 91.62 614 LYS A O 1
ATOM 5147 N N . TRP A 1 615 ? 3.587 13.613 -31.065 1.00 92.62 615 TRP A N 1
ATOM 5148 C CA . TRP A 1 615 ? 4.916 13.026 -30.953 1.00 92.62 615 TRP A CA 1
ATOM 5149 C C . TRP A 1 615 ? 5.150 12.016 -32.071 1.00 92.62 615 TRP A C 1
ATOM 5151 O O . TRP A 1 615 ? 4.237 11.291 -32.462 1.00 92.62 615 TRP A O 1
ATOM 5161 N N . THR A 1 616 ? 6.385 11.926 -32.551 1.00 92.94 616 THR A N 1
ATOM 5162 C CA . THR A 1 616 ? 6.853 10.835 -33.420 1.00 92.94 616 THR A CA 1
ATOM 5163 C C . THR A 1 616 ? 8.057 10.156 -32.781 1.00 92.94 616 THR A C 1
ATOM 5165 O O . THR A 1 616 ? 8.847 10.841 -32.141 1.00 92.94 616 THR A O 1
ATOM 5168 N N . ILE A 1 617 ? 8.233 8.843 -32.953 1.00 93.69 617 ILE A N 1
ATOM 5169 C CA . ILE A 1 617 ? 9.418 8.122 -32.450 1.00 93.69 617 ILE A CA 1
ATOM 5170 C C . ILE A 1 617 ? 10.700 8.785 -32.971 1.00 93.69 617 ILE A C 1
ATOM 5172 O O . ILE A 1 617 ? 10.886 8.951 -34.179 1.00 93.69 617 ILE A O 1
ATOM 5176 N N . ASP A 1 618 ? 11.615 9.093 -32.054 1.00 95.06 618 ASP A N 1
ATOM 5177 C CA . ASP A 1 618 ? 13.017 9.311 -32.385 1.00 95.06 618 ASP A CA 1
ATOM 5178 C C . ASP A 1 618 ? 13.703 7.949 -32.516 1.00 95.06 618 ASP A C 1
ATOM 5180 O O . ASP A 1 618 ? 14.212 7.382 -31.544 1.00 95.06 618 ASP A O 1
ATOM 5184 N N . GLN A 1 619 ? 13.717 7.411 -33.737 1.00 95.00 619 GLN A N 1
ATOM 5185 C CA . GLN A 1 619 ? 14.286 6.089 -33.992 1.00 95.00 619 GLN A CA 1
ATOM 5186 C C . GLN A 1 619 ? 15.768 6.019 -33.601 1.00 95.00 619 GLN A C 1
ATOM 5188 O O . GLN A 1 619 ? 16.246 4.955 -33.228 1.00 95.00 619 GLN A O 1
ATOM 5193 N N . ASN A 1 620 ? 16.497 7.141 -33.637 1.00 95.56 620 ASN A N 1
ATOM 5194 C CA . ASN A 1 620 ? 17.906 7.153 -33.256 1.00 95.56 620 ASN A CA 1
ATOM 5195 C C . ASN A 1 620 ? 18.077 6.889 -31.760 1.00 95.56 620 ASN A C 1
ATOM 5197 O O . ASN A 1 620 ? 18.949 6.110 -31.379 1.00 95.56 620 ASN A O 1
ATOM 5201 N N . GLN A 1 621 ? 17.246 7.530 -30.938 1.00 95.62 621 GLN A N 1
ATOM 5202 C CA . GLN A 1 621 ? 17.265 7.356 -29.492 1.00 95.62 621 GLN A CA 1
ATOM 5203 C C . GLN A 1 621 ? 16.740 5.971 -29.092 1.00 95.62 621 GLN A C 1
ATOM 5205 O O . GLN A 1 621 ? 17.359 5.301 -28.271 1.00 95.62 621 GLN A O 1
ATOM 5210 N N . VAL A 1 622 ? 15.658 5.504 -29.725 1.00 94.88 622 VAL A N 1
ATOM 5211 C CA . VAL A 1 622 ? 15.108 4.156 -29.494 1.00 94.88 622 VAL A CA 1
ATOM 5212 C C . VAL A 1 622 ? 16.116 3.067 -29.870 1.00 94.88 622 VAL A C 1
ATOM 5214 O O . VAL A 1 622 ? 16.316 2.122 -29.108 1.00 94.88 622 VAL A O 1
ATOM 5217 N N . ASP A 1 623 ? 16.791 3.198 -31.017 1.00 96.62 623 ASP A N 1
ATOM 5218 C CA . ASP A 1 623 ? 17.841 2.260 -31.423 1.00 96.62 623 ASP A CA 1
ATOM 5219 C C . ASP A 1 623 ? 18.997 2.247 -30.421 1.00 96.62 623 ASP A C 1
ATOM 5221 O O . ASP A 1 623 ? 19.497 1.173 -30.094 1.00 96.62 623 ASP A O 1
ATOM 5225 N N . LEU A 1 624 ? 19.417 3.414 -29.922 1.00 96.56 624 LEU A N 1
ATOM 5226 C CA . LEU A 1 624 ? 20.478 3.518 -28.921 1.00 96.56 624 LEU A CA 1
ATOM 5227 C C . LEU A 1 624 ? 20.088 2.813 -27.615 1.00 96.56 624 LEU A C 1
ATOM 5229 O O . LEU A 1 624 ? 20.842 1.971 -27.132 1.00 96.56 624 LEU A O 1
ATOM 5233 N N . ASP A 1 625 ? 18.904 3.106 -27.077 1.00 96.06 625 ASP A N 1
ATOM 5234 C CA . ASP A 1 625 ? 18.439 2.544 -25.804 1.00 96.06 625 ASP A CA 1
ATOM 5235 C C . ASP A 1 625 ? 18.236 1.027 -25.872 1.00 96.06 625 ASP A C 1
ATOM 5237 O O . ASP A 1 625 ? 18.649 0.311 -24.957 1.00 96.06 625 ASP A O 1
ATOM 5241 N N . ASN A 1 626 ? 17.681 0.518 -26.976 1.00 96.00 626 ASN A N 1
ATOM 5242 C CA . ASN A 1 626 ? 17.495 -0.920 -27.170 1.00 96.00 626 ASN A CA 1
ATOM 5243 C C . ASN A 1 626 ? 18.821 -1.655 -27.414 1.00 96.00 626 ASN A C 1
ATOM 5245 O O . ASN A 1 626 ? 18.994 -2.785 -26.961 1.00 96.00 626 ASN A O 1
ATOM 5249 N N . SER A 1 627 ? 19.776 -1.026 -28.103 1.00 97.62 627 SER A N 1
ATOM 5250 C CA . SER A 1 627 ? 21.103 -1.623 -28.314 1.00 97.62 627 SER A CA 1
ATOM 5251 C C . SER A 1 627 ? 21.903 -1.680 -27.017 1.00 97.62 627 SER A C 1
ATOM 5253 O O . SER A 1 627 ? 22.552 -2.687 -26.745 1.00 97.62 627 SER A O 1
ATOM 5255 N N . ASN A 1 628 ? 21.791 -0.639 -26.185 1.00 96.31 628 ASN A N 1
ATOM 5256 C CA . ASN A 1 628 ? 22.351 -0.613 -24.838 1.00 96.31 628 ASN A CA 1
ATOM 5257 C C . ASN A 1 628 ? 21.786 -1.736 -23.961 1.00 96.31 628 ASN A C 1
ATOM 5259 O O . ASN A 1 628 ? 22.565 -2.420 -23.299 1.00 96.31 628 ASN A O 1
ATOM 5263 N N . LEU A 1 629 ? 20.466 -1.971 -24.006 1.00 95.44 629 LEU A N 1
ATOM 5264 C CA . LEU A 1 629 ? 19.850 -3.106 -23.312 1.00 95.44 629 LEU A CA 1
ATOM 5265 C C . LEU A 1 629 ? 20.499 -4.414 -23.758 1.00 95.44 629 LEU A C 1
ATOM 5267 O O . LEU A 1 629 ? 20.977 -5.172 -22.921 1.00 95.44 629 LEU A O 1
ATOM 5271 N N . VAL A 1 630 ? 20.585 -4.666 -25.068 1.00 96.62 630 VAL A N 1
ATOM 5272 C CA . VAL A 1 630 ? 21.226 -5.884 -25.589 1.00 96.62 630 VAL A CA 1
ATOM 5273 C C . VAL A 1 630 ? 22.675 -6.010 -25.108 1.00 96.62 630 VAL A C 1
ATOM 5275 O O . VAL A 1 630 ? 23.064 -7.087 -24.661 1.00 96.62 630 VAL A O 1
ATOM 5278 N N . ASP A 1 631 ? 23.459 -4.931 -25.125 1.00 96.06 631 ASP A N 1
ATOM 5279 C CA . ASP A 1 631 ? 24.830 -4.928 -24.600 1.00 96.06 631 ASP A CA 1
ATOM 5280 C C . ASP A 1 631 ? 24.899 -5.285 -23.105 1.00 96.06 631 ASP A C 1
ATOM 5282 O O . ASP A 1 631 ? 25.781 -6.043 -22.697 1.00 96.06 631 ASP A O 1
ATOM 5286 N N . ILE A 1 632 ? 23.960 -4.794 -22.292 1.00 94.50 632 ILE A N 1
ATOM 5287 C CA . ILE A 1 632 ? 23.850 -5.140 -20.866 1.00 94.50 632 ILE A CA 1
ATOM 5288 C C . ILE A 1 632 ? 23.540 -6.625 -20.689 1.00 94.50 632 ILE A C 1
ATOM 5290 O O . ILE A 1 632 ? 24.183 -7.299 -19.887 1.00 94.50 632 ILE A O 1
ATOM 5294 N N . TYR A 1 633 ? 22.597 -7.165 -21.459 1.00 93.94 633 TYR A N 1
ATOM 5295 C CA . TYR A 1 633 ? 22.265 -8.585 -21.389 1.00 93.94 633 TYR A CA 1
ATOM 5296 C C . TYR A 1 633 ? 23.436 -9.473 -21.819 1.00 93.94 633 TYR A C 1
ATOM 5298 O O . TYR A 1 633 ? 23.700 -10.494 -21.184 1.00 93.94 633 TYR A O 1
ATOM 5306 N N . ILE A 1 634 ? 24.199 -9.066 -22.839 1.00 95.00 634 ILE A N 1
ATOM 5307 C CA . ILE A 1 634 ? 25.448 -9.747 -23.203 1.00 95.00 634 ILE A CA 1
ATOM 5308 C C . ILE A 1 634 ? 26.445 -9.669 -22.040 1.00 95.00 634 ILE A C 1
ATOM 5310 O O . ILE A 1 634 ? 27.022 -10.692 -21.673 1.00 95.00 634 ILE A O 1
ATOM 5314 N N . TYR A 1 635 ? 26.624 -8.493 -21.429 1.00 92.69 635 TYR A N 1
ATOM 5315 C CA . TYR A 1 635 ? 27.502 -8.320 -20.271 1.00 92.69 635 TYR A CA 1
ATOM 5316 C C . TYR A 1 635 ? 27.122 -9.264 -19.122 1.00 92.69 635 TYR A C 1
ATOM 5318 O O . TYR A 1 635 ? 27.996 -9.965 -18.607 1.00 92.69 635 TYR A O 1
ATOM 5326 N N . ASN A 1 636 ? 25.835 -9.360 -18.776 1.00 91.12 636 ASN A N 1
ATOM 5327 C CA . ASN A 1 636 ? 25.340 -10.215 -17.694 1.00 91.12 636 ASN A CA 1
ATOM 5328 C C . ASN A 1 636 ? 25.740 -11.685 -17.897 1.00 91.12 636 ASN A C 1
ATOM 5330 O O . ASN A 1 636 ? 26.243 -12.314 -16.962 1.00 91.12 636 ASN A O 1
ATOM 5334 N N . LEU A 1 637 ? 25.662 -12.189 -19.136 1.00 91.44 637 LEU A N 1
ATOM 5335 C CA . LEU A 1 637 ? 26.089 -13.547 -19.500 1.00 91.44 637 LEU A CA 1
ATOM 5336 C C . LEU A 1 637 ? 27.610 -13.776 -19.434 1.00 91.44 637 LEU A C 1
ATOM 5338 O O . LEU A 1 637 ? 28.056 -14.922 -19.439 1.00 91.44 637 LEU A O 1
ATOM 5342 N N . THR A 1 638 ? 28.425 -12.722 -19.381 1.00 89.44 638 THR A N 1
ATOM 5343 C CA . THR A 1 638 ? 29.894 -12.842 -19.284 1.00 89.44 638 THR A CA 1
ATOM 5344 C C . THR A 1 638 ? 30.431 -12.763 -17.862 1.00 89.44 638 THR A C 1
ATOM 5346 O O . THR A 1 638 ? 31.619 -13.007 -17.637 1.00 89.44 638 THR A O 1
ATOM 5349 N N . THR A 1 639 ? 29.583 -12.424 -16.890 1.00 86.50 639 THR A N 1
ATOM 5350 C CA . THR A 1 639 ? 30.012 -12.308 -15.495 1.00 86.50 639 THR A CA 1
ATOM 5351 C C . THR A 1 639 ? 30.443 -13.668 -14.938 1.00 86.50 639 THR A C 1
ATOM 5353 O O . THR A 1 639 ? 29.935 -14.721 -15.322 1.00 86.50 639 THR A O 1
ATOM 5356 N N . ALA A 1 640 ? 31.399 -13.674 -14.001 1.00 81.88 640 ALA A N 1
ATOM 5357 C CA . ALA A 1 640 ? 32.030 -14.907 -13.515 1.00 81.88 640 ALA A CA 1
ATOM 5358 C C . ALA A 1 640 ? 31.060 -15.900 -12.851 1.00 81.88 640 ALA A C 1
ATOM 5360 O O . ALA A 1 640 ? 31.400 -17.073 -12.697 1.00 81.88 640 ALA A O 1
ATOM 5361 N N . LYS A 1 641 ? 29.883 -15.435 -12.417 1.00 81.94 641 LYS A N 1
ATOM 5362 C CA . LYS A 1 641 ? 28.866 -16.277 -11.780 1.00 81.94 641 LYS A CA 1
ATOM 5363 C C . LYS A 1 641 ? 27.585 -16.378 -12.608 1.00 81.94 641 LYS A C 1
ATOM 5365 O O . LYS A 1 641 ? 26.634 -16.970 -12.118 1.00 81.94 641 LYS A O 1
ATOM 5370 N N . ALA A 1 642 ? 27.578 -15.863 -13.840 1.00 86.94 642 ALA A N 1
ATOM 5371 C CA . ALA A 1 642 ? 26.455 -15.971 -14.760 1.00 86.94 642 ALA A CA 1
ATOM 5372 C C . ALA A 1 642 ? 25.990 -17.428 -14.910 1.00 86.94 642 ALA A C 1
ATOM 5374 O O . ALA A 1 642 ? 26.794 -18.330 -15.161 1.00 86.94 642 ALA A O 1
ATOM 5375 N N . ILE A 1 643 ? 24.679 -17.655 -14.815 1.00 86.88 643 ILE A N 1
ATOM 5376 C CA . ILE A 1 643 ? 24.066 -18.920 -15.224 1.00 86.88 643 ILE A CA 1
ATOM 5377 C C . ILE A 1 643 ? 23.849 -18.834 -16.732 1.00 86.88 643 ILE A C 1
ATOM 5379 O O . ILE A 1 643 ? 22.930 -18.156 -17.182 1.00 86.88 643 ILE A O 1
ATOM 5383 N N . VAL A 1 644 ? 24.719 -19.481 -17.508 1.00 91.31 644 VAL A N 1
ATOM 5384 C CA . VAL A 1 644 ? 24.685 -19.419 -18.976 1.00 91.31 644 VAL A CA 1
ATOM 5385 C C . VAL A 1 644 ? 24.317 -20.777 -19.550 1.00 91.31 644 VAL A C 1
ATOM 5387 O O . VAL A 1 644 ? 24.994 -21.774 -19.292 1.00 91.31 644 VAL A O 1
ATOM 5390 N N . ASN A 1 645 ? 23.259 -20.808 -20.351 1.00 92.81 645 ASN A N 1
ATOM 5391 C CA . ASN A 1 645 ? 22.798 -21.979 -21.085 1.00 92.81 645 ASN A CA 1
ATOM 5392 C C . ASN A 1 645 ? 22.180 -21.559 -22.436 1.00 92.81 645 ASN A C 1
ATOM 5394 O O . ASN A 1 645 ? 22.100 -20.371 -22.759 1.00 92.81 645 ASN A O 1
ATOM 5398 N N . ASN A 1 646 ? 21.747 -22.539 -23.233 1.00 93.75 646 ASN A N 1
ATOM 5399 C CA . ASN A 1 646 ? 21.175 -22.309 -24.564 1.00 93.75 646 ASN A CA 1
ATOM 5400 C C . ASN A 1 646 ? 19.943 -21.385 -24.518 1.00 93.75 646 ASN A C 1
ATOM 5402 O O . ASN A 1 646 ? 19.735 -20.588 -25.428 1.00 93.75 646 ASN A O 1
ATOM 5406 N N . GLU A 1 647 ? 19.147 -21.467 -23.450 1.00 92.31 647 GLU A N 1
ATOM 5407 C CA . GLU A 1 647 ? 17.942 -20.661 -23.255 1.00 92.31 647 GLU A CA 1
ATOM 5408 C C . GLU A 1 647 ? 18.297 -19.190 -22.990 1.00 92.31 647 GLU A C 1
ATOM 5410 O O . GLU A 1 647 ? 17.878 -18.316 -23.748 1.00 92.31 647 GLU A O 1
ATOM 5415 N N . THR A 1 648 ? 19.168 -18.915 -22.011 1.00 92.94 648 THR A N 1
ATOM 5416 C CA . THR A 1 648 ? 19.595 -17.546 -21.677 1.00 92.94 648 THR A CA 1
ATOM 5417 C C . THR A 1 648 ? 20.311 -16.873 -22.851 1.00 92.94 648 THR A C 1
ATOM 5419 O O . THR A 1 648 ? 20.084 -15.701 -23.131 1.00 92.94 648 THR A O 1
ATOM 5422 N N . VAL A 1 649 ? 21.154 -17.609 -23.588 1.00 94.94 649 VAL A N 1
ATOM 5423 C CA . VAL A 1 649 ? 21.838 -17.076 -24.782 1.00 94.94 649 VAL A CA 1
ATOM 5424 C C . VAL A 1 649 ? 20.841 -16.845 -25.926 1.00 94.94 649 VAL A C 1
ATOM 5426 O O . VAL A 1 649 ? 20.914 -15.826 -26.619 1.00 94.94 649 VAL A O 1
ATOM 5429 N N . GLY A 1 650 ? 19.885 -17.760 -26.108 1.00 93.75 650 GLY A N 1
ATOM 5430 C CA . GLY A 1 650 ? 18.810 -17.641 -27.091 1.00 93.75 650 GLY A CA 1
ATOM 5431 C C . GLY A 1 650 ? 17.930 -16.409 -26.867 1.00 93.75 650 GLY A C 1
ATOM 5432 O O . GLY A 1 650 ? 17.563 -15.740 -27.835 1.00 93.75 650 GLY A O 1
ATOM 5433 N N . TYR A 1 651 ? 17.654 -16.050 -25.611 1.00 92.38 651 TYR A N 1
ATOM 5434 C CA . TYR A 1 651 ? 16.920 -14.829 -25.268 1.00 92.38 651 TYR A CA 1
ATOM 5435 C C . TYR A 1 651 ? 17.649 -13.566 -25.716 1.00 92.38 651 TYR A C 1
ATOM 5437 O O . TYR A 1 651 ? 17.080 -12.766 -26.460 1.00 92.38 651 TYR A O 1
ATOM 5445 N N . VAL A 1 652 ? 18.930 -13.425 -25.373 1.00 94.75 652 VAL A N 1
ATOM 5446 C CA . VAL A 1 652 ? 19.729 -12.261 -25.792 1.00 94.75 652 VAL A CA 1
ATOM 5447 C C . VAL A 1 652 ? 19.845 -12.185 -27.317 1.00 94.75 652 VAL A C 1
ATOM 5449 O O . VAL A 1 652 ? 19.767 -11.103 -27.901 1.00 94.75 652 VAL A O 1
ATOM 5452 N N . LYS A 1 653 ? 19.942 -13.335 -27.997 1.00 95.94 653 LYS A N 1
ATOM 5453 C CA . LYS A 1 653 ? 19.904 -13.392 -29.463 1.00 95.94 653 LYS A CA 1
ATOM 5454 C C . LYS A 1 653 ? 18.573 -12.900 -30.033 1.00 95.94 653 LYS A C 1
ATOM 5456 O O . LYS A 1 653 ? 18.588 -12.116 -30.979 1.00 95.94 653 LYS A O 1
ATOM 5461 N N . LYS A 1 654 ? 17.439 -13.304 -29.458 1.00 95.06 654 LYS A N 1
ATOM 5462 C CA . LYS A 1 654 ? 16.113 -12.826 -29.879 1.00 95.06 654 LYS A CA 1
ATOM 5463 C C . LYS A 1 654 ? 15.980 -11.312 -29.695 1.00 95.06 654 LYS A C 1
ATOM 5465 O O . LYS A 1 654 ? 15.458 -10.642 -30.581 1.00 95.06 654 LYS A O 1
ATOM 5470 N N . MET A 1 655 ? 16.492 -10.767 -28.590 1.00 94.62 655 MET A N 1
ATOM 5471 C CA . MET A 1 655 ? 16.524 -9.317 -28.376 1.00 94.62 655 MET A CA 1
ATOM 5472 C C . MET A 1 655 ? 17.354 -8.603 -29.449 1.00 94.62 655 MET A C 1
ATOM 5474 O O . MET A 1 655 ? 16.878 -7.639 -30.042 1.00 94.62 655 MET A O 1
ATOM 5478 N N . TYR A 1 656 ? 18.555 -9.109 -29.753 1.00 97.06 656 TYR A N 1
ATOM 5479 C CA . TYR A 1 656 ? 19.397 -8.578 -30.830 1.00 97.06 656 TYR A CA 1
ATOM 5480 C C . TYR A 1 656 ? 18.694 -8.622 -32.196 1.00 97.06 656 TYR A C 1
ATOM 5482 O O . TYR A 1 656 ? 18.769 -7.669 -32.971 1.00 97.06 656 TYR A O 1
ATOM 5490 N N . ASP A 1 657 ? 17.994 -9.715 -32.503 1.00 96.69 657 ASP A N 1
ATOM 5491 C CA . ASP A 1 657 ? 17.302 -9.886 -33.784 1.00 96.69 657 ASP A CA 1
ATOM 5492 C C . ASP A 1 657 ? 16.134 -8.916 -33.974 1.00 96.69 657 ASP A C 1
ATOM 5494 O O . ASP A 1 657 ? 15.851 -8.530 -35.110 1.00 96.69 657 ASP A O 1
ATOM 5498 N N . ASN A 1 658 ? 15.506 -8.492 -32.875 1.00 95.38 658 ASN A N 1
ATOM 5499 C CA . ASN A 1 658 ? 14.430 -7.505 -32.872 1.00 95.38 658 ASN A CA 1
ATOM 5500 C C . ASN A 1 658 ? 14.925 -6.060 -33.061 1.00 95.38 658 ASN A C 1
ATOM 5502 O O . ASN A 1 658 ? 14.106 -5.162 -33.267 1.00 95.38 658 ASN A O 1
ATOM 5506 N N . LEU A 1 659 ? 16.238 -5.808 -32.999 1.00 96.56 659 LEU A N 1
ATOM 5507 C CA . LEU A 1 659 ? 16.794 -4.484 -33.272 1.00 96.56 659 LEU A CA 1
ATOM 5508 C C . LEU A 1 659 ? 16.665 -4.120 -34.756 1.00 96.56 659 LEU A C 1
ATOM 5510 O O . LEU A 1 659 ? 16.766 -4.967 -35.649 1.00 96.56 659 LEU A O 1
ATOM 5514 N N . SER A 1 660 ? 16.539 -2.821 -35.031 1.00 96.38 660 SER A N 1
ATOM 5515 C CA . SER A 1 660 ? 16.689 -2.298 -36.389 1.00 96.38 660 SER A CA 1
ATOM 5516 C C . SER A 1 660 ? 18.116 -2.529 -36.914 1.00 96.38 660 SER A C 1
ATOM 5518 O O . SER A 1 660 ? 19.061 -2.720 -36.147 1.00 96.38 660 SER A O 1
ATOM 5520 N N . GLU A 1 661 ? 18.322 -2.432 -38.229 1.00 96.69 661 GLU A N 1
ATOM 5521 C CA . GLU A 1 661 ? 19.666 -2.533 -38.825 1.00 96.69 661 GLU A CA 1
ATOM 5522 C C . GLU A 1 661 ? 20.637 -1.450 -38.334 1.00 96.69 661 GLU A C 1
ATOM 5524 O O . GLU A 1 661 ? 21.855 -1.631 -38.381 1.00 96.69 661 GLU A O 1
ATOM 5529 N N . LYS A 1 662 ? 20.116 -0.311 -37.868 1.00 96.06 662 LYS A N 1
ATOM 5530 C CA . LYS A 1 662 ? 20.929 0.713 -37.219 1.00 96.06 662 LYS A CA 1
ATOM 5531 C C . LYS A 1 662 ? 21.245 0.317 -35.777 1.00 96.06 662 LYS A C 1
ATOM 5533 O O . LYS A 1 662 ? 22.414 0.375 -35.411 1.00 96.06 662 LYS A O 1
ATOM 5538 N N . GLY A 1 663 ? 20.259 -0.145 -35.006 1.00 97.12 663 GLY A N 1
ATOM 5539 C CA . GLY A 1 663 ? 20.466 -0.642 -33.642 1.00 97.12 663 GLY A CA 1
ATOM 5540 C C . GLY A 1 663 ? 21.489 -1.780 -33.580 1.00 97.12 663 GLY A C 1
ATOM 5541 O O . GLY A 1 663 ? 22.460 -1.713 -32.836 1.00 97.12 663 GLY A O 1
ATOM 5542 N N . LYS A 1 664 ? 21.398 -2.767 -34.477 1.00 97.88 664 LYS A N 1
ATOM 5543 C CA . LYS A 1 664 ? 22.377 -3.869 -34.566 1.00 97.88 664 LYS A CA 1
ATOM 5544 C C . LYS A 1 664 ? 23.834 -3.407 -34.689 1.00 97.88 664 LYS A C 1
ATOM 5546 O O . LYS A 1 664 ? 24.723 -4.106 -34.214 1.00 97.88 664 LYS A O 1
ATOM 5551 N N . LYS A 1 665 ? 24.084 -2.249 -35.317 1.00 97.50 665 LYS A N 1
ATOM 5552 C CA . LYS A 1 665 ? 25.428 -1.656 -35.471 1.00 97.50 665 LYS A CA 1
ATOM 5553 C C . LYS A 1 665 ? 25.911 -0.910 -34.226 1.00 97.50 665 LYS A C 1
ATOM 5555 O O . LYS A 1 665 ? 27.093 -0.594 -34.154 1.00 97.50 665 LYS A O 1
ATOM 5560 N N . LEU A 1 666 ? 25.010 -0.588 -33.300 1.00 97.31 666 LEU A N 1
ATOM 5561 C CA . LEU A 1 666 ? 25.317 0.080 -32.034 1.00 97.31 666 LEU A CA 1
ATOM 5562 C C . LEU A 1 666 ? 25.648 -0.913 -30.910 1.00 97.31 666 LEU A C 1
ATOM 5564 O O . LEU A 1 666 ? 26.202 -0.494 -29.900 1.00 97.31 666 LEU A O 1
ATOM 5568 N N . VAL A 1 667 ? 25.337 -2.204 -31.077 1.00 97.62 667 VAL A N 1
ATOM 5569 C CA . VAL A 1 667 ? 25.683 -3.256 -30.107 1.00 97.62 667 VAL A CA 1
ATOM 5570 C C . VAL A 1 667 ? 27.187 -3.517 -30.144 1.00 97.62 667 VAL A C 1
ATOM 5572 O O . VAL A 1 667 ? 27.713 -4.071 -31.111 1.00 97.62 667 VAL A O 1
ATOM 5575 N N . ASN A 1 668 ? 27.884 -3.143 -29.076 1.00 95.81 668 ASN A N 1
ATOM 5576 C CA . ASN A 1 668 ? 29.341 -3.204 -28.997 1.00 95.81 668 ASN A CA 1
ATOM 5577 C C . ASN A 1 668 ? 29.859 -4.627 -28.755 1.00 95.81 668 ASN A C 1
ATOM 5579 O O . ASN A 1 668 ? 30.952 -4.972 -29.199 1.00 95.81 668 ASN A O 1
ATOM 5583 N N . ASN A 1 669 ? 29.086 -5.469 -28.065 1.00 95.31 669 ASN A N 1
ATOM 5584 C CA . ASN A 1 669 ? 29.516 -6.798 -27.624 1.00 95.31 669 ASN A CA 1
ATOM 5585 C C . ASN A 1 669 ? 28.967 -7.940 -28.495 1.00 95.31 669 ASN A C 1
ATOM 5587 O O . ASN A 1 669 ? 28.878 -9.083 -28.045 1.00 95.31 669 ASN A O 1
ATOM 5591 N N . TYR A 1 670 ? 28.605 -7.670 -29.753 1.00 96.44 670 TYR A N 1
ATOM 5592 C CA . TYR A 1 670 ? 28.028 -8.689 -30.637 1.00 96.44 670 TYR A CA 1
ATOM 5593 C C . TYR A 1 670 ? 28.958 -9.892 -30.879 1.00 96.44 670 TYR A C 1
ATOM 5595 O O . TYR A 1 670 ? 28.494 -11.033 -30.880 1.00 96.44 670 TYR A O 1
ATOM 5603 N N . ASP A 1 671 ? 30.270 -9.673 -31.009 1.00 97.12 671 ASP A N 1
ATOM 5604 C CA . ASP A 1 671 ? 31.241 -10.767 -31.166 1.00 97.12 671 ASP A CA 1
ATOM 5605 C C . ASP A 1 671 ? 31.226 -11.720 -29.962 1.00 97.12 671 ASP A C 1
ATOM 5607 O O . ASP A 1 671 ? 31.307 -12.940 -30.116 1.00 97.12 671 ASP A O 1
ATOM 5611 N N . THR A 1 672 ? 31.049 -11.178 -28.757 1.00 96.94 672 THR A N 1
ATOM 5612 C CA . THR A 1 672 ? 30.885 -11.961 -27.528 1.00 96.94 672 THR A CA 1
ATOM 5613 C C . THR A 1 672 ? 29.608 -12.798 -27.577 1.00 96.94 672 THR A C 1
ATOM 5615 O O . THR A 1 672 ? 29.639 -13.985 -27.251 1.00 96.94 672 THR A O 1
ATOM 5618 N N . LEU A 1 673 ? 28.495 -12.226 -28.049 1.00 96.50 673 LEU A N 1
ATOM 5619 C CA . LEU A 1 673 ? 27.254 -12.975 -28.257 1.00 96.50 673 LEU A CA 1
ATOM 5620 C C . LEU A 1 673 ? 27.449 -14.127 -29.258 1.00 96.50 673 LEU A C 1
ATOM 5622 O O . LEU A 1 673 ? 26.974 -15.232 -29.009 1.00 96.50 673 LEU A O 1
ATOM 5626 N N . GLN A 1 674 ? 28.192 -13.915 -30.350 1.00 96.81 674 GLN A N 1
ATOM 5627 C CA . GLN A 1 674 ? 28.511 -14.977 -31.316 1.00 96.81 674 GLN A CA 1
ATOM 5628 C C . GLN A 1 674 ? 29.348 -16.108 -30.700 1.00 96.81 674 GLN A C 1
ATOM 5630 O O . GLN A 1 674 ? 29.100 -17.289 -30.965 1.00 96.81 674 GLN A O 1
ATOM 5635 N N . GLN A 1 675 ? 30.313 -15.772 -29.841 1.00 97.12 675 GLN A N 1
ATOM 5636 C CA . GLN A 1 675 ? 31.106 -16.768 -29.114 1.00 97.12 675 GLN A CA 1
ATOM 5637 C C . GLN A 1 675 ? 30.241 -17.586 -28.148 1.00 97.12 675 GLN A C 1
ATOM 5639 O O . GLN A 1 675 ? 30.363 -18.811 -28.106 1.00 97.12 675 GLN A O 1
ATOM 5644 N N . LEU A 1 676 ? 29.340 -16.930 -27.409 1.00 95.50 676 LEU A N 1
ATOM 5645 C CA . LEU A 1 676 ? 28.389 -17.600 -26.519 1.00 95.50 676 LEU A CA 1
ATOM 5646 C C . LEU A 1 676 ? 27.449 -18.525 -27.301 1.00 95.50 676 LEU A C 1
ATOM 5648 O O . LEU A 1 676 ? 27.296 -19.683 -26.924 1.00 95.50 676 LEU A O 1
ATOM 5652 N N . LEU A 1 677 ? 26.902 -18.063 -28.428 1.00 95.50 677 LEU A N 1
ATOM 5653 C CA . LEU A 1 677 ? 26.070 -18.882 -29.315 1.00 95.50 677 LEU A CA 1
ATOM 5654 C C . LEU A 1 677 ? 26.825 -20.100 -29.840 1.00 95.50 677 LEU A C 1
ATOM 5656 O O . LEU A 1 677 ? 26.265 -21.179 -29.899 1.00 95.50 677 LEU A O 1
ATOM 5660 N N . THR A 1 678 ? 28.102 -19.966 -30.190 1.00 95.56 678 THR A N 1
ATOM 5661 C CA . THR A 1 678 ? 28.902 -21.111 -30.655 1.00 95.56 678 THR A CA 1
ATOM 5662 C C . THR A 1 678 ? 29.166 -22.116 -29.533 1.00 95.56 678 THR A C 1
ATOM 5664 O O . THR A 1 678 ? 29.216 -23.318 -29.772 1.00 95.56 678 THR A O 1
ATOM 5667 N N . LYS A 1 679 ? 29.352 -21.632 -28.301 1.00 95.19 679 LYS A N 1
ATOM 5668 C CA . LYS A 1 679 ? 29.653 -22.469 -27.134 1.00 95.19 679 LYS A CA 1
ATOM 5669 C C . LYS A 1 679 ? 28.432 -23.233 -26.610 1.00 95.19 679 LYS A C 1
ATOM 5671 O O . LYS A 1 679 ? 28.604 -24.323 -26.071 1.00 95.19 679 LYS A O 1
ATOM 5676 N N . TYR A 1 680 ? 27.243 -22.647 -26.729 1.00 89.94 680 TYR A N 1
ATOM 5677 C CA . TYR A 1 680 ? 25.989 -23.148 -26.162 1.00 89.94 680 TYR A CA 1
ATOM 5678 C C . TYR A 1 680 ? 24.907 -23.378 -27.240 1.00 89.94 680 TYR A C 1
ATOM 5680 O O . TYR A 1 680 ? 23.727 -23.244 -26.944 1.00 89.94 680 TYR A O 1
ATOM 5688 N N . ASN A 1 681 ? 25.276 -23.680 -28.491 1.00 71.94 681 ASN A N 1
ATOM 5689 C CA . ASN A 1 681 ? 24.342 -24.187 -29.515 1.00 71.94 681 ASN A CA 1
ATOM 5690 C C . ASN A 1 681 ? 24.465 -25.696 -29.680 1.00 71.94 681 ASN A C 1
ATOM 5692 O O . ASN A 1 681 ? 25.608 -26.206 -29.618 1.00 71.94 681 ASN A O 1
#